Protein AF-A0AAI9ZK30-F1 (afdb_monomer)

pLDDT: mean 71.14, std 18.58, range [23.73, 94.31]

Mean predicted aligned error: 15.34 Å

Organism: NCBI:txid359342

Nearest PDB structures (foldseek):
  5wio-assembly2_C  TM=4.579E-01  e=8.049E+00  Escherichia coli
  5wip-assembly1_D  TM=3.096E-01  e=6.842E+00  Escherichia coli

Solvent-accessible surface area (backbone atoms only — not comparable to full-atom values): 22142 Å² total; per-residue (Å²): 96,86,94,42,74,81,37,76,71,51,70,33,70,69,48,41,52,52,51,25,61,62,55,60,35,65,67,53,46,49,52,51,52,51,40,50,49,54,34,51,53,27,52,51,50,45,29,61,70,62,74,50,80,88,60,92,72,81,73,89,80,69,102,59,97,62,57,69,71,55,54,50,51,50,44,57,63,71,42,51,72,76,79,46,44,60,39,51,48,51,37,51,52,36,50,53,51,50,50,50,53,50,52,53,33,59,72,45,43,64,62,50,43,52,52,31,51,53,52,54,42,52,52,50,28,56,47,52,46,44,49,52,57,36,49,58,70,20,53,61,75,69,46,44,53,45,41,28,43,44,50,71,76,81,84,75,81,79,58,71,80,54,54,71,66,64,50,44,58,70,43,69,43,49,35,39,36,40,38,28,68,63,53,96,86,52,76,99,77,75,71,67,45,62,48,48,33,32,41,35,51,42,78,81,76,73,78,76,78,77,77,85,73,88,77,85,86,85,84,91,80,87,79,87,80,87,80,80,80,77,81,72,86,74,69,83,79,53,74,50,69,44,50,66,58,46,50,55,55,34,70,77,67,73,63,87,63,62,71,27,30,48,66,34,68,90,72,89,56,76,46,36,30,42,35,28,69,41,100,78,84,90,76,62,91,49,64,46,80,43,35,45,46,58,49,69,72,38,48,83,84,32,42,77,55,72,76,28,70,69,54,47,53,52,40,52,53,48,52,55,49,31,47,68,38,36,62,96,26,87,52,44,66,99,75,80,52,51,72,52,34,31,29,51,28,48,82,88,46,71,42,75,88,50,45,24,31,54,24,76,59,72,68,60,73,65,84,81,72,80,80,121

Secondary structure (DSSP, 8-state):
-TTSTTSGGGGSHHHHHHHHHHHS-HHHHHHHHHHHHHHHHHHHHHHHHTT---SS-------S---HHHHHHHHHHHS-HHHHHHHHHHHHHHHHHHHHHHHHHHHHHHHHHHHHHHHHHHHHHHHHHHHHHHHHHHS-TTEEEEEEEEPPPP--SS-TTS-HHHHHTT---EEEEEEEE--SSS-S-SS-EEEEEE--EE--------------------------------PPPPBPS-HHHHHHHHHHHT--S--EEEEE-TTSS-EEEEEEE-S--S--TTEEEEEHHHHHH-TTTTHHHHT-HHHHHHHHHHHHHHHHHHTTSTTS-SS--TTTEEEEEETTEEEEEEEEEEEE------GGGS--

Foldseek 3Di:
DVVDPPPPVCVDPVNLLVVCLLLVHPVLVVLLVVLVVLLVVLVVQVCVLLVHDPDPPPPDDDPDPDPPVRSSVVSCVVSDPVSSVVSVVSNVVSVVVVVVSNVVSVVCLVVLQVVQQVLLLVLLLVVLQLVLVQVLQQADLFKFKKKWKWLWPRPDDRCSNPDSLVSQQPGKIKMKMWMDGDDPPDPDDPGIWIFIKIKGWDDDDDPPPPPDDDDDDDDDDDDDDPDPDPPPPPDDFDERRHLVVLVVVCVVVVDFDWSGKTWGPPPVDIIIIIMGTDPDDDDTPFKDKDFQVNLVVCCPLNVVCVVDPVLVVLLVVSVVSSCSSHPPHLQDDVDDDSRQWIFMAGPSDTDSVTIIGIRRSDSPDDPVPVPD

Radius of gyration: 31.39 Å; Cα contacts (8 Å, |Δi|>4): 411; chains: 1; bounding box: 64×65×108 Å

Structure (mmCIF, N/CA/C/O backbone):
data_AF-A0AAI9ZK30-F1
#
_entry.id   AF-A0AAI9ZK30-F1
#
loop_
_atom_site.group_PDB
_atom_site.id
_atom_site.type_symbol
_atom_site.label_atom_id
_atom_site.label_alt_id
_atom_site.label_comp_id
_atom_site.label_asym_id
_atom_site.label_entity_id
_atom_site.label_seq_id
_atom_site.pdbx_PDB_ins_code
_atom_site.Cartn_x
_atom_site.Cartn_y
_atom_site.Cartn_z
_atom_site.occupancy
_atom_site.B_iso_or_equiv
_atom_site.auth_seq_id
_atom_site.auth_comp_id
_atom_site.auth_asym_id
_atom_site.auth_atom_id
_atom_site.pdbx_PDB_model_num
ATOM 1 N N . MET A 1 1 ? -2.799 -1.125 31.672 1.00 55.97 1 MET A N 1
ATOM 2 C CA . MET A 1 1 ? -3.986 -0.932 30.813 1.00 55.97 1 MET A CA 1
ATOM 3 C C . MET A 1 1 ? -5.175 -1.796 31.241 1.00 55.97 1 MET A C 1
ATOM 5 O O . MET A 1 1 ? -6.204 -1.219 31.542 1.00 55.97 1 MET A O 1
ATOM 9 N N . VAL A 1 2 ? -5.069 -3.134 31.322 1.00 56.75 2 VAL A N 1
ATOM 10 C CA . VAL A 1 2 ? -6.196 -3.995 31.778 1.00 56.75 2 VAL A CA 1
ATOM 11 C C . VAL A 1 2 ? -6.478 -3.847 33.280 1.00 56.75 2 VAL A C 1
ATOM 13 O O . VAL A 1 2 ? -7.631 -3.829 33.686 1.00 56.75 2 VAL A O 1
ATOM 16 N N . ASN A 1 3 ? -5.429 -3.664 34.086 1.00 65.75 3 ASN A N 1
ATOM 17 C CA . ASN A 1 3 ? -5.539 -3.491 35.543 1.00 65.75 3 ASN A CA 1
ATOM 18 C C . ASN A 1 3 ? -5.999 -2.083 35.968 1.00 65.75 3 ASN A C 1
ATOM 20 O O . ASN A 1 3 ? -6.215 -1.852 37.149 1.00 65.75 3 ASN A O 1
ATOM 24 N N . ASP A 1 4 ? -6.098 -1.153 35.016 1.00 69.31 4 ASP A N 1
ATOM 25 C CA . ASP A 1 4 ? -6.538 0.231 35.223 1.00 69.31 4 ASP A CA 1
ATOM 26 C C . ASP A 1 4 ? -7.327 0.676 33.976 1.00 69.31 4 ASP A C 1
ATOM 28 O O . ASP A 1 4 ? -6.786 1.346 33.080 1.00 69.31 4 ASP A O 1
ATOM 32 N N . PRO A 1 5 ? -8.556 0.148 33.806 1.00 65.62 5 PRO A N 1
ATOM 33 C CA . PRO A 1 5 ? -9.383 0.450 32.649 1.00 65.62 5 PRO A CA 1
ATOM 34 C C . PRO A 1 5 ? -9.684 1.951 32.608 1.00 65.62 5 PRO A C 1
ATOM 36 O O . PRO A 1 5 ? -10.134 2.533 33.588 1.00 65.62 5 PRO A O 1
ATOM 39 N N . PHE A 1 6 ? -9.434 2.574 31.454 1.00 69.06 6 PHE A N 1
ATOM 40 C CA . PHE A 1 6 ? -9.594 4.014 31.216 1.00 69.06 6 PHE A CA 1
ATOM 41 C C . PHE A 1 6 ? -8.680 4.931 32.045 1.00 69.06 6 PHE A C 1
ATOM 43 O O . PHE A 1 6 ? -8.917 6.134 32.119 1.00 69.06 6 PHE A O 1
ATOM 50 N N . GLY A 1 7 ? -7.590 4.396 32.601 1.00 76.31 7 GLY A N 1
ATOM 51 C CA . GLY A 1 7 ? -6.526 5.195 33.206 1.00 76.31 7 GLY A CA 1
ATOM 52 C C . GLY A 1 7 ? -5.737 6.059 32.206 1.00 76.31 7 GLY A C 1
ATOM 53 O O . GLY A 1 7 ? -6.019 6.062 31.001 1.00 76.31 7 GLY A O 1
ATOM 54 N N . PRO A 1 8 ? -4.682 6.766 32.650 1.00 82.00 8 PRO A N 1
ATOM 55 C CA . PRO A 1 8 ? -3.880 7.655 31.799 1.00 82.00 8 PRO A CA 1
ATOM 56 C C . PRO A 1 8 ? -3.344 6.975 30.528 1.00 82.00 8 PRO A C 1
ATOM 58 O O . PRO A 1 8 ? -3.371 7.564 29.451 1.00 82.00 8 PRO A O 1
ATOM 61 N N . SER A 1 9 ? -2.969 5.694 30.628 1.00 80.50 9 SER A N 1
ATOM 62 C CA . SER A 1 9 ? -2.494 4.887 29.489 1.00 80.50 9 SER A CA 1
ATOM 63 C C . SER A 1 9 ? -3.519 4.717 28.355 1.00 80.50 9 SER A C 1
ATOM 65 O O . SER A 1 9 ? -3.141 4.562 27.199 1.00 80.50 9 SER A O 1
ATOM 67 N N . TRP A 1 10 ? -4.823 4.796 28.641 1.00 75.81 10 TRP A N 1
ATOM 68 C CA . TRP A 1 10 ? -5.873 4.743 27.612 1.00 75.81 10 TRP A CA 1
ATOM 69 C C . TRP A 1 10 ? -5.995 6.046 26.816 1.00 75.81 10 TRP A C 1
ATOM 71 O O . TRP A 1 10 ? -6.523 6.047 25.705 1.00 75.81 10 TRP A O 1
ATOM 81 N N . HIS A 1 11 ? -5.487 7.145 27.375 1.00 79.00 11 HIS A N 1
ATOM 82 C CA . HIS A 1 11 ? -5.511 8.474 26.771 1.00 79.00 11 HIS A CA 1
ATOM 83 C C . HIS A 1 11 ? -4.258 8.766 25.937 1.00 79.00 11 HIS A C 1
ATOM 85 O O . HIS A 1 11 ? -4.183 9.815 25.287 1.00 79.00 11 HIS A O 1
ATOM 91 N N . GLU A 1 12 ? -3.294 7.839 25.924 1.00 86.56 12 GLU A N 1
ATOM 92 C CA . GLU A 1 12 ? -2.127 7.897 25.055 1.00 86.56 12 GLU A CA 1
ATOM 93 C C . GLU A 1 12 ? -2.542 7.938 23.586 1.00 86.56 12 GLU A C 1
ATOM 95 O O . GLU A 1 12 ? -3.436 7.226 23.125 1.00 86.56 12 GLU A O 1
ATOM 100 N N . ASP A 1 13 ? -1.838 8.759 22.814 1.00 80.69 13 ASP A N 1
ATOM 101 C CA . ASP A 1 13 ? -2.221 9.070 21.443 1.00 80.69 13 ASP A CA 1
ATOM 102 C C . ASP A 1 13 ? -2.172 7.848 20.512 1.00 80.69 13 ASP A C 1
ATOM 104 O O . ASP A 1 13 ? -2.977 7.714 19.587 1.00 80.69 13 ASP A O 1
ATOM 108 N N . ALA A 1 14 ? -1.253 6.918 20.783 1.00 80.31 14 ALA A N 1
ATOM 109 C CA . ALA A 1 14 ? -1.163 5.645 20.080 1.00 80.31 14 ALA A CA 1
ATOM 110 C C . ALA A 1 14 ? -2.358 4.731 20.397 1.00 80.31 14 ALA A C 1
ATOM 112 O O . ALA A 1 14 ? -2.959 4.169 19.479 1.00 80.31 14 ALA A O 1
ATOM 113 N N . VAL A 1 15 ? -2.736 4.624 21.674 1.00 80.94 15 VAL A N 1
ATOM 114 C CA . VAL A 1 15 ? -3.849 3.782 22.137 1.00 80.94 15 VAL A CA 1
ATOM 115 C C . VAL A 1 15 ? -5.179 4.330 21.626 1.00 80.94 15 VAL A C 1
ATOM 117 O O . VAL A 1 15 ? -5.951 3.583 21.021 1.00 80.94 15 VAL A O 1
ATOM 120 N N . ARG A 1 16 ? -5.391 5.647 21.736 1.00 80.00 16 ARG A N 1
ATOM 121 C CA . ARG A 1 16 ? -6.533 6.362 21.150 1.00 80.00 16 ARG A CA 1
ATOM 122 C C . ARG A 1 16 ? -6.696 6.019 19.669 1.00 80.00 16 ARG A C 1
ATOM 124 O O . ARG A 1 16 ? -7.744 5.523 19.260 1.00 80.00 16 ARG A O 1
ATOM 131 N N . LYS A 1 17 ? -5.629 6.177 18.875 1.00 78.25 17 LYS A N 1
ATOM 132 C CA . LYS A 1 17 ? -5.633 5.875 17.431 1.00 78.25 17 LYS A CA 1
ATOM 133 C C . LYS A 1 17 ? -5.927 4.404 17.140 1.00 78.25 17 LYS A C 1
ATOM 135 O O . LYS A 1 17 ? -6.580 4.103 16.142 1.00 78.25 17 LYS A O 1
ATOM 140 N N . MET A 1 18 ? -5.468 3.475 17.982 1.00 78.00 18 MET A N 1
ATOM 141 C CA . MET A 1 18 ? -5.778 2.049 17.832 1.00 78.00 18 MET A CA 1
ATOM 142 C C . MET A 1 18 ? -7.255 1.750 18.112 1.00 78.00 18 MET A C 1
ATOM 144 O O . MET A 1 18 ? -7.873 1.004 17.348 1.00 78.00 18 MET A O 1
ATOM 148 N N . ILE A 1 19 ? -7.835 2.346 19.157 1.00 79.50 19 ILE A N 1
ATOM 149 C CA . ILE A 1 19 ? -9.251 2.170 19.502 1.00 79.50 19 ILE A CA 1
ATOM 150 C C . ILE A 1 19 ? -10.142 2.821 18.441 1.00 79.50 19 ILE A C 1
ATOM 152 O O . ILE A 1 19 ? -11.064 2.179 17.942 1.00 79.50 19 ILE A O 1
ATOM 156 N N . GLU A 1 20 ? -9.841 4.046 18.017 1.00 78.56 20 GLU A N 1
ATOM 157 C CA . GLU A 1 20 ? -10.553 4.727 16.931 1.00 78.56 20 GLU A CA 1
ATOM 158 C C . GLU A 1 20 ? -10.488 3.925 15.627 1.00 78.56 20 GLU A C 1
ATOM 160 O O . GLU A 1 20 ? -11.512 3.720 14.974 1.00 78.56 20 GLU A O 1
ATOM 165 N N . ALA A 1 21 ? -9.312 3.394 15.271 1.00 74.56 21 ALA A N 1
ATOM 166 C CA . ALA A 1 21 ? -9.165 2.525 14.107 1.00 74.56 21 ALA A CA 1
ATOM 167 C C . ALA A 1 21 ? -10.024 1.258 14.234 1.00 74.56 21 ALA A C 1
ATOM 169 O O . ALA A 1 21 ? -10.648 0.838 13.258 1.00 74.56 21 ALA A O 1
ATOM 170 N N . ARG A 1 22 ? -10.103 0.668 15.435 1.00 78.06 22 ARG A N 1
ATOM 171 C CA . ARG A 1 22 ? -10.912 -0.528 15.702 1.00 78.06 22 ARG A CA 1
ATOM 172 C C . ARG A 1 22 ? -12.409 -0.245 15.632 1.00 78.06 22 ARG A C 1
ATOM 174 O O . ARG A 1 22 ? -13.147 -1.005 15.009 1.00 78.06 22 ARG A O 1
ATOM 181 N N . LEU A 1 23 ? -12.863 0.842 16.244 1.00 79.00 23 LEU A N 1
ATOM 182 C CA . LEU A 1 23 ? -14.265 1.269 16.234 1.00 79.00 23 LEU A CA 1
ATOM 183 C C . LEU A 1 23 ? -14.675 1.879 14.894 1.00 79.00 23 LEU A C 1
ATOM 185 O O . LEU A 1 23 ? -15.868 2.049 14.614 1.00 79.00 23 LEU A O 1
ATOM 189 N N . TRP A 1 24 ? -13.689 2.162 14.041 1.00 72.06 24 TRP A N 1
ATOM 190 C CA . TRP A 1 24 ? -13.775 2.939 12.819 1.00 72.06 24 TRP A CA 1
ATOM 191 C C . TRP A 1 24 ? -14.120 4.392 13.142 1.00 72.06 24 TRP A C 1
ATOM 193 O O . TRP A 1 24 ? -13.434 5.274 12.669 1.00 72.06 24 TRP A O 1
ATOM 203 N N . ASN A 1 25 ? -15.169 4.688 13.910 1.00 72.25 25 ASN A N 1
ATOM 204 C CA . ASN A 1 25 ? -15.718 6.035 14.051 1.00 72.25 25 ASN A CA 1
ATOM 205 C C . ASN A 1 25 ? -15.178 6.804 15.266 1.00 72.25 25 ASN A C 1
ATOM 207 O O . ASN A 1 25 ? -15.401 6.323 16.376 1.00 72.25 25 ASN A O 1
ATOM 211 N N . PRO A 1 26 ? -14.614 8.023 15.098 1.00 74.50 26 PRO A N 1
ATOM 212 C CA . PRO A 1 26 ? -14.326 8.922 16.219 1.00 74.50 26 PRO A CA 1
ATOM 213 C C . PRO A 1 26 ? -15.550 9.141 17.112 1.00 74.50 26 PRO A C 1
ATOM 215 O O . PRO A 1 26 ? -15.442 9.113 18.331 1.00 74.50 26 PRO A O 1
ATOM 218 N N . ARG A 1 27 ? -16.750 9.218 16.518 1.00 81.56 27 ARG A N 1
ATOM 219 C CA . ARG A 1 27 ? -18.001 9.307 17.282 1.00 81.56 27 ARG A CA 1
ATOM 220 C C . ARG A 1 27 ? -18.283 8.056 18.119 1.00 81.56 27 ARG A C 1
ATOM 222 O O . ARG A 1 27 ? -18.833 8.159 19.201 1.00 81.56 27 ARG A O 1
ATOM 229 N N . SER A 1 28 ? -17.912 6.865 17.645 1.00 83.44 28 SER A N 1
ATOM 230 C CA . SER A 1 28 ? -18.068 5.631 18.431 1.00 83.44 28 SER A CA 1
ATOM 231 C C . SER A 1 28 ? -17.061 5.544 19.573 1.00 83.44 28 SER A C 1
ATOM 233 O O . SER A 1 28 ? -17.385 4.964 20.601 1.00 83.44 28 SER A O 1
ATOM 235 N N . TYR A 1 29 ? -15.871 6.127 19.408 1.00 83.31 29 TYR A N 1
ATOM 236 C CA . TYR A 1 29 ? -14.921 6.289 20.505 1.00 83.31 29 TYR A CA 1
ATOM 237 C C . TYR A 1 29 ? -15.435 7.283 21.555 1.00 83.31 29 TYR A C 1
ATOM 239 O O . TYR A 1 29 ? -15.389 6.977 22.739 1.00 83.31 29 TYR A O 1
ATOM 247 N N . GLN A 1 30 ? -16.012 8.413 21.134 1.00 84.50 30 GLN A N 1
ATOM 248 C CA . GLN A 1 30 ? -16.669 9.359 22.048 1.00 84.50 30 GLN A CA 1
ATOM 249 C C . GLN A 1 30 ? -17.812 8.700 22.826 1.00 84.50 30 GLN A C 1
ATOM 251 O O . GLN A 1 30 ? -17.812 8.764 24.047 1.00 84.50 30 GLN A O 1
ATOM 256 N N . ILE A 1 31 ? -18.706 7.975 22.142 1.00 88.69 31 ILE A N 1
ATOM 257 C CA . ILE A 1 31 ? -19.789 7.222 22.795 1.00 88.69 31 ILE A CA 1
ATOM 258 C C . ILE A 1 31 ? -19.223 6.221 23.811 1.00 88.69 31 ILE A C 1
ATOM 260 O O . ILE A 1 31 ? -19.751 6.105 24.907 1.00 88.69 31 ILE A O 1
ATOM 264 N N . LEU A 1 32 ? -18.139 5.507 23.485 1.00 88.25 32 LEU A N 1
ATOM 265 C CA . LEU A 1 32 ? -17.492 4.606 24.444 1.00 88.25 32 LEU A CA 1
ATOM 266 C C . LEU A 1 32 ? -17.033 5.361 25.704 1.00 88.25 32 LEU A C 1
ATOM 268 O O . LEU A 1 32 ? -17.280 4.887 26.808 1.00 88.25 32 LEU A O 1
ATOM 272 N N . LEU A 1 33 ? -16.386 6.519 25.544 1.00 86.62 33 LEU A N 1
ATOM 273 C CA . LEU A 1 33 ? -15.916 7.330 26.671 1.00 86.62 33 LEU A CA 1
ATOM 274 C C . LEU A 1 33 ? -17.069 7.886 27.513 1.00 86.62 33 LEU A C 1
ATOM 276 O O . LEU A 1 33 ? -16.991 7.831 28.736 1.00 86.62 33 LEU A O 1
ATOM 280 N N . GLU A 1 34 ? -18.134 8.373 26.875 1.00 90.06 34 GLU A N 1
ATOM 281 C CA . GLU A 1 34 ? -19.351 8.844 27.549 1.00 90.06 34 GLU A CA 1
ATOM 282 C C . GLU A 1 34 ? -19.943 7.732 28.422 1.00 90.06 34 GLU A C 1
ATOM 284 O O . GLU A 1 34 ? -20.106 7.902 29.627 1.00 90.06 34 GLU A O 1
ATOM 289 N N . LYS A 1 35 ? -20.149 6.544 27.843 1.00 90.44 35 LYS A N 1
ATOM 290 C CA . LYS A 1 35 ? -20.743 5.390 28.535 1.00 90.44 35 LYS A CA 1
ATOM 291 C C . LYS A 1 35 ? -19.917 4.918 29.726 1.00 90.44 35 LYS A C 1
ATOM 293 O O . LYS A 1 35 ? -20.461 4.498 30.743 1.00 90.44 35 LYS A O 1
ATOM 298 N N . VAL A 1 36 ? -18.597 4.993 29.612 1.00 88.31 36 VAL A N 1
ATOM 299 C CA . VAL A 1 36 ? -17.673 4.675 30.704 1.00 88.31 36 VAL A CA 1
ATOM 300 C C . VAL A 1 36 ? -17.711 5.747 31.791 1.00 88.31 36 VAL A C 1
ATOM 302 O O . VAL A 1 36 ? -17.689 5.410 32.975 1.00 88.31 36 VAL A O 1
ATOM 305 N N . GLY A 1 37 ? -17.784 7.022 31.403 1.00 87.38 37 GLY A N 1
ATOM 306 C CA . GLY A 1 37 ? -17.963 8.138 32.329 1.00 87.38 37 GLY A CA 1
ATOM 307 C C . GLY A 1 37 ? -19.231 7.977 33.164 1.00 87.38 37 GLY A C 1
ATOM 308 O O . GLY A 1 37 ? -19.168 8.069 34.388 1.00 87.38 37 GLY A O 1
ATOM 309 N N . ASP A 1 38 ? -20.344 7.623 32.523 1.00 90.44 38 ASP A N 1
ATOM 310 C CA . ASP A 1 38 ? -21.621 7.367 33.195 1.00 90.44 38 ASP A CA 1
ATOM 311 C C . ASP A 1 38 ? -21.529 6.198 34.192 1.00 90.44 38 ASP A C 1
ATOM 313 O O . ASP A 1 38 ? -22.050 6.284 35.303 1.00 90.44 38 ASP A O 1
ATOM 317 N N . ILE A 1 39 ? -20.830 5.111 33.833 1.00 88.31 39 ILE A N 1
ATOM 318 C CA . ILE A 1 39 ? -20.575 3.982 34.746 1.00 88.31 39 ILE A CA 1
ATOM 319 C C . ILE A 1 39 ? -19.763 4.445 35.959 1.00 88.31 39 ILE A C 1
ATOM 321 O O . ILE A 1 39 ? -20.091 4.083 37.088 1.00 88.31 39 ILE A O 1
ATOM 325 N N . LYS A 1 40 ? -18.715 5.248 35.746 1.00 86.38 40 LYS A N 1
ATOM 326 C CA . LYS A 1 40 ? -17.878 5.763 36.834 1.00 86.38 40 LYS A CA 1
ATOM 327 C C . LYS A 1 40 ? -18.688 6.633 37.796 1.00 86.38 40 LYS A C 1
ATOM 329 O O . LYS A 1 40 ? -18.621 6.410 39.002 1.00 86.38 40 LYS A O 1
ATOM 334 N N . LEU A 1 41 ? -19.484 7.564 37.270 1.00 88.44 41 LEU A N 1
ATOM 335 C CA . LEU A 1 41 ? -20.356 8.423 38.076 1.00 88.44 41 LEU A CA 1
ATOM 336 C C . LEU A 1 41 ? -21.383 7.605 38.869 1.00 88.44 41 LEU A C 1
ATOM 338 O O . LEU A 1 41 ? -21.583 7.864 40.053 1.00 88.44 41 LEU A O 1
ATOM 342 N N . ALA A 1 42 ? -21.977 6.576 38.259 1.00 87.31 42 ALA A N 1
ATOM 343 C CA . ALA A 1 42 ? -22.914 5.687 38.941 1.00 87.31 42 ALA A CA 1
ATOM 3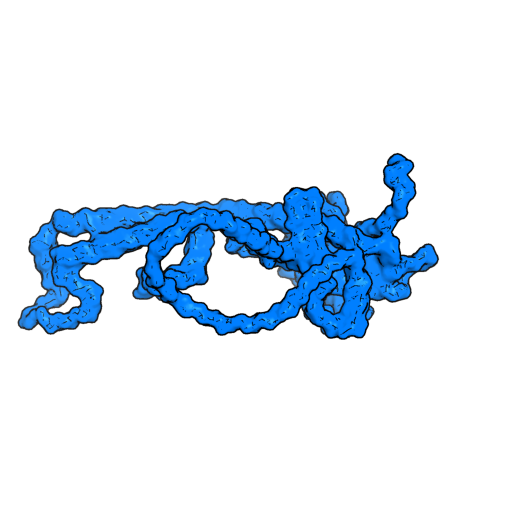44 C C . ALA A 1 42 ? -22.246 4.866 40.062 1.00 87.31 42 ALA A C 1
ATOM 346 O O . ALA A 1 42 ? -22.846 4.660 41.114 1.00 87.31 42 ALA A O 1
ATOM 347 N N . ILE A 1 43 ? -20.998 4.418 39.881 1.00 83.94 43 ILE A N 1
ATOM 348 C CA . ILE A 1 43 ? -20.228 3.743 40.941 1.00 83.94 43 ILE A CA 1
ATOM 349 C C . ILE A 1 43 ? -19.926 4.708 42.094 1.00 83.94 43 ILE A C 1
ATOM 351 O O . ILE A 1 43 ? -20.054 4.328 43.259 1.00 83.94 43 ILE A O 1
ATOM 355 N N . GLU A 1 44 ? -19.543 5.949 41.785 1.00 85.00 44 GLU A N 1
ATOM 356 C CA . GLU A 1 44 ? -19.284 6.982 42.793 1.00 85.00 44 GLU A CA 1
ATOM 357 C C . GLU A 1 44 ? -20.538 7.331 43.601 1.00 85.00 44 GLU A C 1
ATOM 359 O O . GLU A 1 44 ? -20.457 7.507 44.817 1.00 85.00 44 GLU A O 1
ATOM 364 N N . ASP A 1 45 ? -21.695 7.391 42.946 1.00 85.00 45 ASP A N 1
ATOM 365 C CA . ASP A 1 45 ? -22.990 7.616 43.583 1.00 85.00 45 ASP A CA 1
ATOM 366 C C . ASP A 1 45 ? -23.374 6.470 44.535 1.00 85.00 45 ASP A C 1
ATOM 368 O O . ASP A 1 45 ? -23.691 6.701 45.704 1.00 85.00 45 ASP A O 1
ATOM 372 N N . ILE A 1 46 ? -23.209 5.217 44.091 1.00 81.19 46 ILE A N 1
ATOM 373 C CA . ILE A 1 46 ? -23.407 4.038 44.947 1.00 81.19 46 ILE A CA 1
ATOM 374 C C . ILE A 1 46 ? -22.468 4.093 46.157 1.00 81.19 46 ILE A C 1
ATOM 376 O O . ILE A 1 46 ? -22.911 3.890 47.285 1.00 81.19 46 ILE A O 1
ATOM 380 N N . ALA A 1 47 ? -21.187 4.404 45.964 1.00 78.38 47 ALA A N 1
ATOM 381 C CA . ALA A 1 47 ? -20.233 4.458 47.067 1.00 78.38 47 ALA A CA 1
ATOM 382 C C . ALA A 1 47 ? -20.559 5.557 48.087 1.00 78.38 47 ALA A C 1
ATOM 384 O O . ALA A 1 47 ? -20.469 5.301 49.286 1.00 78.38 47 ALA A O 1
ATOM 385 N N . LYS A 1 48 ? -21.004 6.738 47.632 1.00 81.12 48 LYS A N 1
ATOM 386 C CA . LYS A 1 48 ? -21.511 7.807 48.510 1.00 81.12 48 LYS A CA 1
ATOM 387 C C . LYS A 1 48 ? -22.752 7.360 49.277 1.00 81.12 48 LYS A C 1
ATOM 389 O O . LYS A 1 48 ? -22.851 7.622 50.468 1.00 81.12 48 LYS A O 1
ATOM 394 N N . SER A 1 49 ? -23.672 6.652 48.621 1.00 73.06 49 SER A N 1
ATOM 395 C CA . SER A 1 49 ? -24.900 6.168 49.266 1.00 73.06 49 SER A CA 1
ATOM 396 C C . SER A 1 49 ? -24.650 5.113 50.356 1.00 73.06 49 SER A C 1
ATOM 398 O O . SER A 1 49 ? -25.457 4.984 51.271 1.00 73.06 49 SER A O 1
ATOM 400 N N . ILE A 1 50 ? -23.530 4.380 50.280 1.00 72.44 50 ILE A N 1
ATOM 401 C CA . ILE A 1 50 ? -23.134 3.312 51.221 1.00 72.44 50 ILE A CA 1
ATOM 402 C C . ILE A 1 50 ? -21.991 3.789 52.155 1.00 72.44 50 ILE A C 1
ATOM 404 O O . ILE A 1 50 ? -21.463 3.005 52.936 1.00 72.44 50 ILE A O 1
ATOM 408 N N . ASP A 1 51 ? -21.609 5.071 52.100 1.00 67.94 51 ASP A N 1
ATOM 409 C CA . ASP A 1 51 ? -20.536 5.679 52.909 1.00 67.94 51 ASP A CA 1
ATOM 410 C C . ASP A 1 51 ? -19.193 4.908 52.830 1.00 67.94 51 ASP A C 1
ATOM 412 O O . ASP A 1 51 ? -18.483 4.696 53.815 1.00 67.94 51 ASP A O 1
ATOM 416 N N . LEU A 1 52 ? -18.856 4.421 51.626 1.00 61.62 52 LEU A N 1
ATOM 417 C CA . LEU A 1 52 ? -17.652 3.629 51.362 1.00 61.62 52 LEU A CA 1
ATOM 418 C C . LEU A 1 52 ? -16.495 4.511 50.860 1.00 61.62 52 LEU A C 1
ATOM 420 O O . LEU A 1 52 ? -16.656 5.218 49.861 1.00 61.62 52 LEU A O 1
ATOM 424 N N . PRO A 1 53 ? -15.287 4.422 51.450 1.00 56.34 53 PRO A N 1
ATOM 425 C CA . PRO A 1 53 ? -14.111 5.071 50.886 1.00 56.34 53 PRO A CA 1
ATOM 426 C C . PRO A 1 53 ? -13.671 4.346 49.602 1.00 56.34 53 PRO A C 1
ATOM 428 O O . PRO A 1 53 ? -13.264 3.187 49.629 1.00 56.34 53 PRO A O 1
ATOM 431 N N . LEU A 1 54 ? -13.748 5.041 48.462 1.00 52.22 54 LEU A N 1
ATOM 432 C CA . LEU A 1 54 ? -13.342 4.534 47.138 1.00 52.22 54 LEU A CA 1
ATOM 433 C C . LEU A 1 54 ? -11.819 4.469 46.936 1.00 52.22 54 LEU A C 1
ATOM 435 O O . LEU A 1 54 ? -11.345 3.751 46.058 1.00 52.22 54 LEU A O 1
ATOM 439 N N . ASN A 1 55 ? -11.051 5.204 47.741 1.00 48.09 55 ASN A N 1
ATOM 440 C CA . ASN A 1 55 ? -9.592 5.164 47.722 1.00 48.09 55 ASN A CA 1
ATOM 441 C C . ASN A 1 55 ? -9.105 4.167 48.771 1.00 48.09 55 ASN A C 1
ATOM 443 O O . ASN A 1 55 ? -9.532 4.238 49.919 1.00 48.09 55 ASN A O 1
ATOM 447 N N . GLY A 1 56 ? -8.203 3.268 48.372 1.00 44.62 56 GLY A N 1
ATOM 448 C CA . GLY A 1 56 ? -7.696 2.118 49.131 1.00 44.62 56 GLY A CA 1
ATOM 449 C C . GLY A 1 56 ? -6.975 2.382 50.462 1.00 44.62 56 GLY A C 1
ATOM 450 O O . GLY A 1 56 ? -6.135 1.578 50.852 1.00 44.62 56 GLY A O 1
ATOM 451 N N . GLU A 1 57 ? -7.299 3.438 51.200 1.00 38.94 57 GLU A N 1
ATOM 452 C CA . GLU A 1 57 ? -7.024 3.496 52.630 1.00 38.94 57 GLU A CA 1
ATOM 453 C C . GLU A 1 57 ? -8.156 2.801 53.389 1.00 38.94 57 GLU A C 1
ATOM 455 O O . GLU A 1 57 ? -9.071 3.427 53.926 1.00 38.94 57 GLU A O 1
ATOM 460 N N . VAL A 1 58 ? -8.067 1.473 53.484 1.00 42.69 58 VAL A N 1
ATOM 461 C CA . VAL A 1 58 ? -8.746 0.740 54.556 1.00 42.69 58 VAL A CA 1
ATOM 462 C C . VAL A 1 58 ? -8.038 1.118 55.855 1.00 42.69 58 VAL A C 1
ATOM 464 O O . VAL A 1 58 ? -7.170 0.401 56.351 1.00 42.69 58 VAL A O 1
ATOM 467 N N . LYS A 1 59 ? -8.372 2.283 56.417 1.00 39.34 59 LYS A N 1
ATOM 468 C CA . LYS A 1 59 ? -8.086 2.544 57.825 1.00 39.34 59 LYS A CA 1
ATOM 469 C C . LYS A 1 59 ? -9.001 1.628 58.615 1.00 39.34 59 LYS A C 1
ATOM 471 O O . LYS A 1 59 ? -10.188 1.889 58.776 1.00 39.34 59 LYS A O 1
ATOM 476 N N . HIS A 1 60 ? -8.425 0.507 59.039 1.00 43.28 60 HIS A N 1
ATOM 477 C CA . HIS A 1 60 ? -8.965 -0.359 60.071 1.00 43.28 60 HIS A CA 1
ATOM 478 C C . HIS A 1 60 ? -9.490 0.493 61.228 1.00 43.28 60 HIS A C 1
ATOM 480 O O . HIS A 1 60 ? -8.713 1.005 62.028 1.00 43.28 60 HIS A O 1
ATOM 486 N N . ALA A 1 61 ? -10.806 0.646 61.317 1.00 42.22 61 ALA A N 1
ATOM 487 C CA . ALA A 1 61 ? -11.447 1.172 62.506 1.00 42.22 61 ALA A CA 1
ATOM 488 C C . ALA A 1 61 ? -12.876 0.638 62.594 1.00 42.22 61 ALA A C 1
ATOM 490 O O . ALA A 1 61 ? -13.822 1.248 62.109 1.00 42.22 61 ALA A O 1
ATOM 491 N N . SER A 1 62 ? -13.013 -0.530 63.217 1.00 37.41 62 SER A N 1
ATOM 492 C CA . SER A 1 62 ? -14.061 -0.821 64.200 1.00 37.41 62 SER A CA 1
ATOM 493 C C . SER A 1 62 ? -13.637 -2.074 64.962 1.00 37.41 62 SER A C 1
ATOM 495 O O . SER A 1 62 ? -13.334 -3.101 64.360 1.00 37.41 62 SER A O 1
ATOM 497 N N . SER A 1 63 ? -13.559 -1.969 66.286 1.00 42.97 63 SER A N 1
ATOM 498 C CA . SER A 1 63 ? -13.070 -3.002 67.205 1.00 42.97 63 SER A CA 1
ATOM 499 C C . SER A 1 63 ? -14.084 -4.121 67.472 1.00 42.97 63 SER A C 1
ATOM 501 O O . SER A 1 63 ? -14.087 -4.686 68.559 1.00 42.97 63 SER A O 1
ATOM 503 N N . ASP A 1 64 ? -14.929 -4.455 66.502 1.00 41.81 64 ASP A N 1
ATOM 504 C CA . ASP A 1 64 ? -15.833 -5.599 66.581 1.00 41.81 64 ASP A CA 1
ATOM 505 C C . ASP A 1 64 ? -15.548 -6.507 65.391 1.00 41.81 64 ASP A C 1
ATOM 507 O O . ASP A 1 64 ? -15.621 -6.084 64.238 1.00 41.81 64 ASP A O 1
ATOM 511 N N . GLY A 1 65 ? -15.179 -7.755 65.682 1.00 46.28 65 GLY A N 1
ATOM 512 C CA . GLY A 1 65 ? -14.641 -8.755 64.754 1.00 46.28 65 GLY A CA 1
ATOM 513 C C . GLY A 1 65 ? -15.608 -9.276 63.685 1.00 46.28 65 GLY A C 1
ATOM 514 O O . GLY A 1 65 ? -15.570 -10.458 63.348 1.00 46.28 65 GLY A O 1
ATOM 515 N N . ALA A 1 66 ? -16.482 -8.433 63.138 1.00 51.19 66 ALA A N 1
ATOM 516 C CA . ALA A 1 66 ? -17.278 -8.766 61.972 1.00 51.19 66 ALA A CA 1
ATOM 517 C C . ALA A 1 66 ? -16.449 -8.508 60.697 1.00 51.19 66 ALA A C 1
ATOM 519 O O . ALA A 1 66 ? -15.988 -7.385 60.486 1.00 51.19 66 ALA A O 1
ATOM 520 N N . PRO A 1 67 ? -16.261 -9.510 59.816 1.00 57.69 67 PRO A N 1
ATOM 521 C CA . PRO A 1 67 ? -15.535 -9.311 58.568 1.00 57.69 67 PRO A CA 1
ATOM 522 C C . PRO A 1 67 ? -16.184 -8.186 57.757 1.00 57.69 67 PRO A C 1
ATOM 524 O O . PRO A 1 67 ? -17.409 -8.073 57.755 1.00 57.69 67 PRO A O 1
ATOM 527 N N . PHE A 1 68 ? -15.379 -7.384 57.049 1.00 56.09 68 PHE A N 1
ATOM 528 C CA . PHE A 1 68 ? -15.810 -6.242 56.223 1.00 56.09 68 PHE A CA 1
ATOM 529 C C . PHE A 1 68 ? -17.065 -6.543 55.386 1.00 56.09 68 PHE A C 1
ATOM 531 O O . PHE A 1 68 ? -17.987 -5.739 55.342 1.00 56.09 68 PHE A O 1
ATOM 538 N N . SER A 1 69 ? -17.176 -7.754 54.830 1.00 54.00 69 SER A N 1
ATOM 539 C CA . SER A 1 69 ? -18.352 -8.221 54.081 1.00 54.00 69 SER A CA 1
ATOM 540 C C . SER A 1 69 ? -19.664 -8.235 54.882 1.00 54.00 69 SER A C 1
ATOM 542 O O . SER A 1 69 ? -20.735 -8.058 54.308 1.00 54.00 69 SER A O 1
ATOM 544 N N . THR A 1 70 ? -19.609 -8.435 56.197 1.00 56.19 70 THR A N 1
ATOM 545 C CA . THR A 1 70 ? -20.768 -8.474 57.103 1.00 56.19 70 THR A CA 1
ATOM 546 C C . THR A 1 70 ? -21.220 -7.067 57.477 1.00 56.19 70 THR A C 1
ATOM 548 O O . THR A 1 70 ? -22.419 -6.801 57.494 1.00 56.19 70 THR A O 1
ATOM 551 N N . ALA A 1 71 ? -20.274 -6.153 57.717 1.00 56.00 71 ALA A N 1
ATOM 552 C CA . ALA A 1 71 ? -20.564 -4.734 57.919 1.00 56.00 71 ALA A CA 1
ATOM 553 C C . ALA A 1 71 ? -21.139 -4.106 56.638 1.00 56.00 71 ALA A C 1
ATOM 555 O O . ALA A 1 71 ? -22.191 -3.478 56.681 1.00 56.00 71 ALA A O 1
ATOM 556 N N . LEU A 1 72 ? -20.538 -4.399 55.482 1.00 60.81 72 LEU A N 1
ATOM 557 C CA . LEU A 1 72 ? -21.004 -3.946 54.170 1.00 60.81 72 LEU A CA 1
ATOM 558 C C . LEU A 1 72 ? -22.407 -4.483 53.850 1.00 60.81 72 LEU A C 1
ATOM 560 O O . LEU A 1 72 ? -23.274 -3.730 53.422 1.00 60.81 72 LEU A O 1
ATOM 564 N N . LYS A 1 73 ? -22.684 -5.762 54.151 1.00 63.84 73 LYS A N 1
ATOM 565 C CA . LYS A 1 73 ? -24.038 -6.334 54.039 1.00 63.84 73 LYS A CA 1
ATOM 566 C C . LYS A 1 73 ? -25.054 -5.624 54.929 1.00 63.84 73 LYS A C 1
ATOM 568 O O . LYS A 1 73 ? -26.179 -5.452 54.484 1.00 63.84 73 LYS A O 1
ATOM 573 N N . ARG A 1 74 ? -24.686 -5.224 56.153 1.00 63.09 74 ARG A N 1
ATOM 574 C CA . ARG A 1 74 ? -25.573 -4.488 57.074 1.00 63.09 74 ARG A CA 1
ATOM 575 C C . ARG A 1 74 ? -25.832 -3.060 56.598 1.00 63.09 74 ARG A C 1
ATOM 577 O O . ARG A 1 74 ? -26.983 -2.642 56.613 1.00 63.09 74 ARG A O 1
ATOM 584 N N . ILE A 1 75 ? -24.805 -2.356 56.119 1.00 63.09 75 ILE A N 1
ATOM 585 C CA . ILE A 1 75 ? -24.950 -1.011 55.543 1.00 63.09 75 ILE A CA 1
ATOM 586 C C . ILE A 1 75 ? -25.813 -1.075 54.276 1.00 63.09 75 ILE A C 1
ATOM 588 O O . ILE A 1 75 ? -26.770 -0.324 54.173 1.00 63.09 75 ILE A O 1
ATOM 592 N N . MET A 1 76 ? -25.593 -2.043 53.378 1.00 62.50 76 MET A N 1
ATOM 593 C CA . MET A 1 76 ? -26.471 -2.274 52.215 1.00 62.50 76 MET A CA 1
ATOM 594 C C . MET A 1 76 ? -27.895 -2.716 52.575 1.00 62.50 76 MET A C 1
ATOM 596 O O . MET A 1 76 ? -28.785 -2.629 51.735 1.00 62.50 76 MET A O 1
ATOM 600 N N . PHE A 1 77 ? -28.115 -3.259 53.775 1.00 63.59 77 PHE A N 1
ATOM 601 C CA . PHE A 1 77 ? -29.456 -3.597 54.261 1.00 63.59 77 PHE A CA 1
ATOM 602 C C . PHE A 1 77 ? -30.166 -2.372 54.848 1.00 63.59 77 PHE A C 1
ATOM 604 O O . PHE A 1 77 ? -31.383 -2.260 54.727 1.00 63.59 77 PHE A O 1
ATOM 611 N N . ALA A 1 78 ? -29.411 -1.466 55.478 1.00 61.28 78 ALA A N 1
ATOM 612 C CA . ALA A 1 78 ? -29.900 -0.198 56.016 1.00 61.28 78 ALA A CA 1
ATOM 613 C C . ALA A 1 78 ? -30.158 0.840 54.909 1.00 61.28 78 ALA A C 1
ATOM 615 O O . ALA A 1 78 ? -31.148 1.568 54.948 1.00 61.28 78 ALA A O 1
ATOM 616 N N . VAL A 1 79 ? -29.295 0.868 53.894 1.00 62.91 79 VAL A N 1
ATOM 617 C CA . VAL A 1 79 ? -29.445 1.640 52.661 1.00 62.91 79 VAL A CA 1
ATOM 618 C C . VAL A 1 79 ? -30.422 0.880 51.763 1.00 62.91 79 VAL A C 1
ATOM 620 O O . VAL A 1 79 ? -30.083 -0.125 51.145 1.00 62.91 79 VAL A O 1
ATOM 623 N N . GLY A 1 80 ? -31.690 1.297 51.753 1.00 65.44 80 GLY A N 1
ATOM 624 C CA . GLY A 1 80 ? -32.757 0.557 51.074 1.00 65.44 80 GLY A CA 1
ATOM 625 C C . GLY A 1 80 ? -32.456 0.312 49.591 1.00 65.44 80 GLY A C 1
ATOM 626 O O . GLY A 1 80 ? -31.968 1.204 48.907 1.00 65.44 80 GLY A O 1
ATOM 627 N N . LYS A 1 81 ? -32.800 -0.874 49.066 1.00 66.81 81 LYS A N 1
ATOM 628 C CA . LYS A 1 81 ? -32.549 -1.288 47.667 1.00 66.81 81 LYS A CA 1
ATOM 629 C C . LYS A 1 81 ? -32.933 -0.230 46.624 1.00 66.81 81 LYS A C 1
ATOM 631 O O . LYS A 1 81 ? -32.255 -0.112 45.613 1.00 66.81 81 LYS A O 1
ATOM 636 N N . SER A 1 82 ? -33.984 0.551 46.874 1.00 68.88 82 SER A N 1
ATOM 637 C CA . SER A 1 82 ? -34.419 1.655 46.008 1.00 68.88 82 SER A CA 1
ATOM 638 C C . SER A 1 82 ? -33.334 2.710 45.765 1.00 68.88 82 SER A C 1
ATOM 640 O O . SER A 1 82 ? -33.244 3.220 44.655 1.00 68.88 82 SER A O 1
ATOM 642 N N . THR A 1 83 ? -32.481 2.992 46.751 1.00 70.69 83 THR A N 1
ATOM 643 C CA . THR A 1 83 ? -31.491 4.085 46.702 1.00 70.69 83 THR A CA 1
ATOM 644 C C . THR A 1 83 ? -30.385 3.880 45.668 1.00 70.69 83 THR A C 1
ATOM 646 O O . THR A 1 83 ? -29.972 4.844 45.044 1.00 70.69 83 THR A O 1
ATOM 649 N N . TYR A 1 84 ? -29.951 2.641 45.418 1.00 74.19 84 TYR A N 1
ATOM 650 C CA . TYR A 1 84 ? -28.915 2.331 44.420 1.00 74.19 84 TYR A CA 1
ATOM 651 C C . TYR A 1 84 ? -29.464 1.635 43.164 1.00 74.19 84 TYR A C 1
ATOM 653 O O . TYR A 1 84 ? -28.696 1.267 42.272 1.00 74.19 84 TYR A O 1
ATOM 661 N N . THR A 1 85 ? -30.784 1.412 43.076 1.00 83.31 85 THR A N 1
ATOM 662 C CA . THR A 1 85 ? -31.384 0.740 41.908 1.00 83.31 85 THR A CA 1
ATOM 663 C C . THR A 1 85 ? -31.178 1.512 40.613 1.00 83.31 85 THR A C 1
ATOM 665 O O . THR A 1 85 ? -30.819 0.894 39.614 1.00 83.31 85 THR A O 1
ATOM 668 N N . GLU A 1 86 ? -31.345 2.834 40.625 1.00 87.50 86 GLU A N 1
ATOM 669 C CA . GLU A 1 86 ? -31.146 3.687 39.451 1.00 87.50 86 GLU A CA 1
ATOM 670 C C . GLU A 1 86 ? -29.702 3.602 38.944 1.00 87.50 86 GLU A C 1
ATOM 672 O O . GLU A 1 86 ? -29.472 3.195 37.803 1.00 87.50 86 GLU A O 1
ATOM 677 N N . SER A 1 87 ? -28.723 3.836 39.818 1.00 85.56 87 SER A N 1
ATOM 678 C CA . SER A 1 87 ? -27.294 3.741 39.498 1.00 85.56 87 SER A CA 1
ATOM 679 C C . SER A 1 87 ? -26.905 2.342 38.996 1.00 85.56 87 SER A C 1
ATOM 681 O O . SER A 1 87 ? -26.164 2.211 38.021 1.00 85.56 87 SER A O 1
ATOM 683 N N . MET A 1 88 ? -27.496 1.274 39.545 1.00 85.75 88 MET A N 1
ATOM 684 C CA . MET A 1 88 ? -27.322 -0.088 39.021 1.00 85.75 88 MET A CA 1
ATOM 685 C C . MET A 1 88 ? -27.931 -0.273 37.620 1.00 85.75 88 MET A C 1
ATOM 687 O O . MET A 1 88 ? -27.340 -0.950 36.775 1.00 85.75 88 MET A O 1
ATOM 691 N N . THR A 1 89 ? -29.098 0.320 37.339 1.00 91.00 89 THR A N 1
ATOM 692 C CA . THR A 1 89 ? -29.683 0.280 35.988 1.00 91.00 89 THR A CA 1
ATOM 693 C C . THR A 1 89 ? -28.848 1.054 34.971 1.00 91.00 89 THR A C 1
ATOM 695 O O . THR A 1 89 ? -28.667 0.560 33.860 1.00 91.00 89 THR A O 1
ATOM 698 N N . ILE A 1 90 ? -28.270 2.197 35.356 1.00 91.25 90 ILE A N 1
ATOM 699 C CA . ILE A 1 90 ? -27.346 2.979 34.522 1.00 91.25 90 ILE A CA 1
ATOM 700 C C . ILE A 1 90 ? -26.119 2.134 34.170 1.00 91.25 90 ILE A C 1
ATOM 702 O O . ILE A 1 90 ? -25.791 1.996 32.991 1.00 91.25 90 ILE A O 1
ATOM 706 N N . ILE A 1 91 ? -25.488 1.501 35.167 1.00 88.75 91 ILE A N 1
ATOM 707 C CA . ILE A 1 91 ? -24.335 0.616 34.948 1.00 88.75 91 ILE A CA 1
ATOM 708 C C . ILE A 1 91 ? -24.702 -0.507 33.975 1.00 88.75 91 ILE A C 1
ATOM 710 O O . ILE A 1 91 ? -24.003 -0.718 32.985 1.00 88.75 91 ILE A O 1
ATOM 714 N N . LYS A 1 92 ? -25.822 -1.200 34.216 1.00 91.38 92 LYS A N 1
ATOM 715 C CA . LYS A 1 92 ? -26.270 -2.307 33.363 1.00 91.38 92 LYS A CA 1
ATOM 716 C C . LYS A 1 92 ? -26.508 -1.858 31.920 1.00 91.38 92 LYS A C 1
ATOM 718 O O . LYS A 1 92 ? -25.992 -2.489 31.004 1.00 91.38 92 LYS A O 1
ATOM 723 N N . ASN A 1 93 ? -27.261 -0.777 31.722 1.00 94.00 93 ASN A N 1
ATOM 724 C CA . ASN A 1 93 ? -27.601 -0.279 30.390 1.00 94.00 93 ASN A CA 1
ATOM 725 C C . ASN A 1 93 ? -26.346 0.147 29.620 1.00 94.00 93 ASN A C 1
ATOM 727 O O . ASN A 1 93 ? -26.182 -0.224 28.462 1.00 94.00 93 ASN A O 1
ATOM 731 N N . ASN A 1 94 ? -25.425 0.857 30.275 1.00 92.00 94 ASN A N 1
ATOM 732 C CA . ASN A 1 94 ? -24.188 1.296 29.638 1.00 92.00 94 ASN A CA 1
ATOM 733 C C . ASN A 1 94 ? -23.246 0.129 29.309 1.00 92.00 94 ASN A C 1
ATOM 735 O O . ASN A 1 94 ? -22.620 0.151 28.252 1.00 92.00 94 ASN A O 1
ATOM 739 N N . ILE A 1 95 ? -23.177 -0.917 30.144 1.00 91.19 95 ILE A N 1
ATOM 740 C CA . ILE A 1 95 ? -22.440 -2.147 29.807 1.00 91.19 95 ILE A CA 1
ATOM 741 C C . ILE A 1 95 ? -23.051 -2.809 28.568 1.00 91.19 95 ILE A C 1
ATOM 743 O O . ILE A 1 95 ? -22.323 -3.092 27.619 1.00 91.19 95 ILE A O 1
ATOM 747 N N . THR A 1 96 ? -24.375 -2.988 28.531 1.00 94.31 96 THR A N 1
ATOM 748 C CA . THR A 1 96 ? -25.067 -3.575 27.372 1.00 94.31 96 THR A CA 1
ATOM 749 C C . THR A 1 96 ? -24.858 -2.749 26.096 1.00 94.31 96 THR A C 1
ATOM 751 O O . THR A 1 96 ? -24.647 -3.309 25.018 1.00 94.31 96 THR A O 1
ATOM 754 N N . ASP A 1 97 ? -24.849 -1.419 26.200 1.00 92.44 97 ASP A N 1
ATOM 755 C CA . ASP A 1 97 ? -24.548 -0.528 25.076 1.00 92.44 97 ASP A CA 1
ATOM 756 C C . ASP A 1 97 ? -23.105 -0.702 24.573 1.00 92.44 97 ASP A C 1
ATOM 758 O O . ASP A 1 97 ? -22.872 -0.735 23.360 1.00 92.44 97 ASP A O 1
ATOM 762 N N . ILE A 1 98 ? -22.131 -0.831 25.483 1.00 91.31 98 ILE A N 1
ATOM 763 C CA . ILE A 1 98 ? -20.721 -1.064 25.138 1.00 91.31 98 ILE A CA 1
ATOM 764 C C . ILE A 1 98 ? -20.549 -2.435 24.475 1.00 91.31 98 ILE A C 1
ATOM 766 O O . ILE A 1 98 ? -19.888 -2.519 23.438 1.00 91.31 98 ILE A O 1
ATOM 770 N N . GLU A 1 99 ? -21.160 -3.489 25.016 1.00 91.19 99 GLU A N 1
ATOM 771 C CA . GLU A 1 99 ? -21.148 -4.837 24.431 1.00 91.19 99 GLU A CA 1
ATOM 772 C C . GLU A 1 99 ? -21.717 -4.819 23.008 1.00 91.19 99 GLU A C 1
ATOM 774 O O . GLU A 1 99 ? -21.043 -5.225 22.061 1.00 91.19 99 GLU A O 1
ATOM 779 N N . SER A 1 100 ? -22.896 -4.218 22.827 1.00 92.25 100 SER A N 1
ATOM 780 C CA . SER A 1 100 ? -23.525 -4.036 21.514 1.00 92.25 100 SER A CA 1
ATOM 781 C C . SER A 1 100 ? -22.633 -3.256 20.540 1.00 92.25 100 SER A C 1
ATOM 783 O O . SER A 1 100 ? -22.495 -3.611 19.362 1.00 92.25 100 SER A O 1
ATOM 785 N N . LEU A 1 101 ? -21.966 -2.199 21.015 1.00 88.88 101 LEU A N 1
ATOM 786 C CA . LEU A 1 101 ? -21.033 -1.409 20.214 1.00 88.88 101 LEU A CA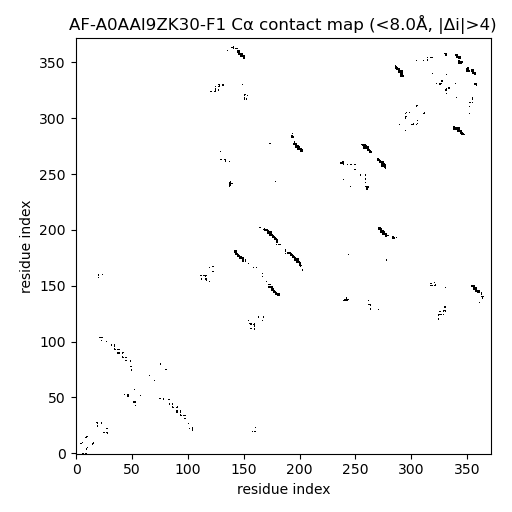 1
ATOM 787 C C . LEU A 1 101 ? -19.821 -2.240 19.766 1.00 88.88 101 LEU A C 1
ATOM 789 O O . LEU A 1 101 ? -19.407 -2.128 18.604 1.00 88.88 101 LEU A O 1
ATOM 793 N N . VAL A 1 102 ? -19.275 -3.077 20.650 1.00 87.50 102 VAL A N 1
ATOM 794 C CA . VAL A 1 102 ? -18.150 -3.974 20.360 1.00 87.50 102 VAL A CA 1
ATOM 795 C C . VAL A 1 102 ? -18.565 -5.070 19.381 1.00 87.50 102 VAL A C 1
ATOM 797 O O . VAL A 1 102 ? -17.910 -5.217 18.345 1.00 87.50 102 VAL A O 1
ATOM 800 N N . ASP A 1 103 ? -19.675 -5.761 19.628 1.00 91.00 103 ASP A N 1
ATOM 801 C CA . ASP A 1 103 ? -20.184 -6.840 18.775 1.00 91.00 103 ASP A CA 1
ATOM 802 C C . ASP A 1 103 ? -20.478 -6.346 17.363 1.00 91.00 103 ASP A C 1
ATOM 804 O O . ASP A 1 103 ? -20.022 -6.919 16.368 1.00 91.00 103 ASP A O 1
ATOM 808 N N . ARG A 1 104 ? -21.155 -5.199 17.251 1.00 88.44 104 ARG A N 1
ATOM 809 C CA . ARG A 1 104 ? -21.418 -4.574 15.953 1.00 88.44 104 ARG A CA 1
ATOM 810 C C . ARG A 1 104 ? -20.118 -4.163 15.259 1.00 88.44 104 ARG A C 1
ATOM 812 O O . ARG A 1 104 ? -20.020 -4.246 14.034 1.00 88.44 104 ARG A O 1
ATOM 819 N N . SER A 1 105 ? -19.109 -3.711 16.008 1.00 86.31 105 SER A N 1
ATOM 820 C CA . SER A 1 105 ? -17.798 -3.371 15.445 1.00 86.31 105 SER A CA 1
ATOM 821 C C . SER A 1 105 ? -17.074 -4.604 14.897 1.00 86.31 105 SER A C 1
ATOM 823 O O . SER A 1 105 ? -16.541 -4.547 13.786 1.00 86.31 105 SER A O 1
ATOM 825 N N . ILE A 1 106 ? -17.108 -5.722 15.630 1.00 87.25 106 ILE A N 1
ATOM 826 C CA . ILE A 1 106 ? -16.547 -7.013 15.209 1.00 87.25 106 ILE A CA 1
ATOM 827 C C . ILE A 1 106 ? -17.272 -7.514 13.956 1.00 87.25 106 ILE A C 1
ATOM 829 O O . ILE A 1 106 ? -16.620 -7.786 12.948 1.00 87.25 106 ILE A O 1
ATOM 833 N N . GLY A 1 107 ? -18.608 -7.542 13.969 1.00 87.62 107 GLY A N 1
ATOM 834 C CA . GLY A 1 107 ? -19.415 -7.992 12.831 1.00 87.62 107 GLY A CA 1
ATOM 835 C C . GLY A 1 107 ? -19.213 -7.149 11.566 1.00 87.62 107 GLY A C 1
ATOM 836 O O . GLY A 1 107 ? -19.222 -7.668 10.450 1.00 87.62 107 GLY A O 1
ATOM 837 N N . MET A 1 108 ? -18.962 -5.843 11.707 1.00 85.69 108 MET A N 1
ATOM 838 C CA . MET A 1 108 ? -18.678 -4.960 10.569 1.00 85.69 108 MET A CA 1
ATOM 839 C C . MET A 1 108 ? -17.217 -4.992 10.095 1.00 85.69 108 MET A C 1
ATOM 841 O O . MET A 1 108 ? -16.938 -4.473 9.008 1.00 85.69 108 MET A O 1
ATOM 845 N N . ALA A 1 109 ? -16.283 -5.550 10.871 1.00 82.50 109 ALA A N 1
ATOM 846 C CA . ALA A 1 109 ? -14.851 -5.499 10.570 1.00 82.50 109 ALA A CA 1
ATOM 847 C C . ALA A 1 109 ? -14.486 -6.092 9.191 1.00 82.50 109 ALA A C 1
ATOM 849 O O . ALA A 1 109 ? -13.793 -5.401 8.441 1.00 82.50 109 ALA A O 1
ATOM 850 N N . PRO A 1 110 ? -15.011 -7.262 8.765 1.00 83.88 110 PRO A N 1
ATOM 851 C CA . PRO A 1 110 ? -14.672 -7.827 7.455 1.00 83.88 110 PRO A CA 1
ATOM 852 C C . PRO A 1 110 ? -15.118 -6.939 6.284 1.00 83.88 110 PRO A C 1
ATOM 854 O O . PRO A 1 110 ? -14.362 -6.689 5.345 1.00 83.88 110 PRO A O 1
ATOM 857 N N . ARG A 1 111 ? -16.337 -6.384 6.353 1.00 83.75 111 ARG A N 1
ATOM 858 C CA . ARG A 1 111 ? -16.864 -5.469 5.319 1.00 83.75 111 ARG A CA 1
ATOM 859 C C . ARG A 1 111 ? -16.087 -4.157 5.267 1.00 83.75 111 ARG A C 1
A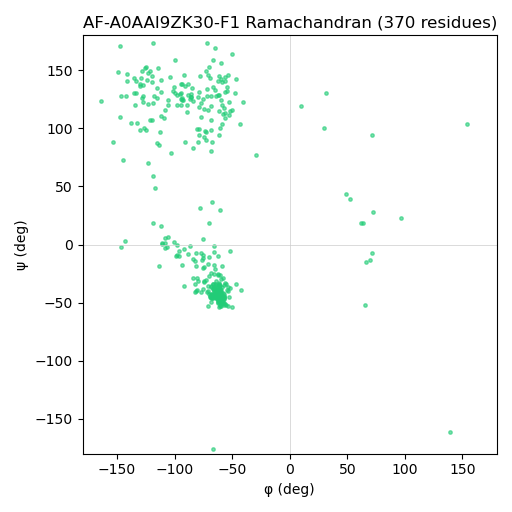TOM 861 O O . ARG A 1 111 ? -15.889 -3.577 4.203 1.00 83.75 111 ARG A O 1
ATOM 868 N N . ARG A 1 112 ? -15.682 -3.649 6.430 1.00 79.69 112 ARG A N 1
ATOM 869 C CA . ARG A 1 112 ? -14.838 -2.456 6.557 1.00 79.69 112 ARG A CA 1
ATOM 870 C C . ARG A 1 112 ? -13.472 -2.683 5.913 1.00 79.69 112 ARG A C 1
ATOM 872 O O . ARG A 1 112 ? -13.035 -1.842 5.134 1.00 79.69 112 ARG A O 1
ATOM 879 N N . GLU A 1 113 ? -12.852 -3.826 6.174 1.00 79.19 113 GLU A N 1
ATOM 880 C CA . GLU A 1 113 ? -11.574 -4.202 5.580 1.00 79.19 113 GLU A CA 1
ATOM 881 C C . GLU A 1 113 ? -11.671 -4.384 4.061 1.00 79.19 113 GLU A C 1
ATOM 883 O O . GLU A 1 113 ? -10.846 -3.841 3.333 1.00 79.19 113 GLU A O 1
ATOM 888 N N . SER A 1 114 ? -12.709 -5.063 3.567 1.00 81.81 114 SER A N 1
ATOM 889 C CA . SER A 1 114 ? -12.948 -5.215 2.126 1.00 81.81 114 SER A CA 1
ATOM 890 C C . SER A 1 114 ? -13.067 -3.857 1.419 1.00 81.81 114 SER A C 1
ATOM 892 O O . SER A 1 114 ? -12.368 -3.614 0.435 1.00 81.81 114 SER A O 1
ATOM 894 N N . ARG A 1 115 ? -13.855 -2.924 1.972 1.00 80.88 115 ARG A N 1
ATOM 895 C CA . ARG A 1 115 ? -13.967 -1.556 1.433 1.00 80.88 115 ARG A CA 1
ATOM 896 C C . ARG A 1 115 ? -12.646 -0.794 1.480 1.00 80.88 115 ARG A C 1
ATOM 898 O O . ARG A 1 115 ? -12.319 -0.088 0.534 1.00 80.88 115 ARG A O 1
ATOM 905 N N . ALA A 1 116 ? -11.889 -0.935 2.566 1.00 79.00 116 ALA A N 1
ATOM 906 C CA . ALA A 1 116 ? -10.581 -0.307 2.699 1.00 79.00 116 ALA A CA 1
ATOM 907 C C . ALA A 1 116 ? -9.604 -0.797 1.631 1.00 79.00 116 ALA A C 1
ATOM 909 O O . ALA A 1 116 ? -8.941 0.016 1.000 1.00 79.00 116 ALA A O 1
ATOM 910 N N . ARG A 1 117 ? -9.556 -2.116 1.406 1.00 79.12 117 ARG A N 1
ATOM 911 C CA . ARG A 1 117 ? -8.728 -2.727 0.364 1.00 79.12 117 ARG A CA 1
ATOM 912 C C . ARG A 1 117 ? -9.121 -2.210 -1.017 1.00 79.12 117 ARG A C 1
ATOM 914 O O . ARG A 1 117 ? -8.237 -1.797 -1.752 1.00 79.12 117 ARG A O 1
ATOM 921 N N . GLY A 1 118 ? -10.419 -2.156 -1.330 1.00 82.25 118 GLY A N 1
ATOM 922 C CA . GLY A 1 118 ? -10.913 -1.602 -2.596 1.00 82.25 118 GLY A CA 1
ATOM 923 C C . GLY A 1 118 ? -10.520 -0.136 -2.806 1.00 82.25 118 GLY A C 1
ATOM 924 O O . GLY A 1 118 ? -10.009 0.215 -3.863 1.00 82.25 118 GLY A O 1
ATOM 925 N N . ARG A 1 119 ? -10.661 0.709 -1.776 1.00 84.75 119 ARG A N 1
ATOM 926 C CA . ARG A 1 119 ? -10.228 2.117 -1.835 1.00 84.75 119 ARG A CA 1
ATOM 927 C C . ARG A 1 119 ? -8.718 2.250 -2.035 1.00 84.75 119 ARG A C 1
ATOM 929 O O . ARG A 1 119 ? -8.288 3.010 -2.892 1.00 84.75 119 ARG A O 1
ATOM 936 N N . THR A 1 120 ? -7.910 1.512 -1.272 1.00 82.94 120 THR A N 1
ATOM 937 C CA . THR A 1 120 ? -6.447 1.508 -1.446 1.00 82.94 120 THR A CA 1
ATOM 938 C C . THR A 1 120 ? -6.062 1.049 -2.849 1.00 82.94 120 THR A C 1
ATOM 940 O O . THR A 1 120 ? -5.156 1.619 -3.444 1.00 82.94 120 THR A O 1
ATOM 943 N N . MET A 1 121 ? -6.767 0.054 -3.388 1.00 83.88 121 MET A N 1
ATOM 944 C CA . MET A 1 121 ? -6.540 -0.452 -4.736 1.00 83.88 121 MET A CA 1
ATOM 945 C C . MET A 1 121 ? -6.766 0.620 -5.799 1.00 83.88 121 MET A C 1
ATOM 947 O O . MET A 1 121 ? -5.910 0.823 -6.652 1.00 83.88 121 MET A O 1
ATOM 951 N N . GLN A 1 122 ? -7.880 1.345 -5.701 1.00 86.31 122 GLN A N 1
ATOM 952 C CA . GLN A 1 122 ? -8.190 2.449 -6.603 1.00 86.31 122 GLN A CA 1
ATOM 953 C C . GLN A 1 122 ? -7.138 3.564 -6.518 1.00 86.31 122 GLN A C 1
ATOM 955 O O . GLN A 1 122 ? -6.688 4.062 -7.544 1.00 86.31 122 GLN A O 1
ATOM 960 N N . LEU A 1 123 ? -6.688 3.914 -5.308 1.00 87.00 123 LEU A N 1
ATOM 961 C CA . LEU A 1 123 ? -5.630 4.912 -5.131 1.00 87.00 123 LEU A CA 1
ATOM 962 C C . LEU A 1 123 ? -4.303 4.471 -5.756 1.00 87.00 123 LEU A C 1
ATOM 964 O O . LEU A 1 123 ? -3.655 5.288 -6.398 1.00 87.00 123 LEU A O 1
ATOM 968 N N . ILE A 1 124 ? -3.905 3.204 -5.586 1.00 86.31 124 ILE A N 1
ATOM 969 C CA . ILE A 1 124 ? -2.698 2.646 -6.220 1.00 86.31 124 ILE A CA 1
ATOM 970 C C . ILE A 1 124 ? -2.826 2.692 -7.743 1.00 86.31 124 ILE A C 1
ATOM 972 O O . ILE A 1 124 ? -1.883 3.096 -8.416 1.00 86.31 124 ILE A O 1
ATOM 976 N N . HIS A 1 125 ? -3.990 2.326 -8.273 1.00 87.81 125 HIS A N 1
ATOM 977 C CA . HIS A 1 125 ? -4.263 2.350 -9.704 1.00 87.81 125 HIS A CA 1
ATOM 978 C C . HIS A 1 125 ? -4.117 3.768 -10.291 1.00 87.81 125 HIS A C 1
ATOM 980 O O . HIS A 1 125 ? -3.312 3.989 -11.194 1.00 87.81 125 HIS A O 1
ATOM 986 N N . GLU A 1 126 ? -4.794 4.764 -9.708 1.00 88.12 126 GLU A N 1
ATOM 987 C CA . GLU A 1 126 ? -4.677 6.172 -10.128 1.00 88.12 126 GLU A CA 1
ATOM 988 C C . GLU A 1 126 ? -3.250 6.720 -9.964 1.00 88.12 126 GLU A C 1
ATOM 990 O O . GLU A 1 126 ? -2.806 7.603 -10.699 1.00 88.12 126 GLU A O 1
ATOM 995 N N . LEU A 1 127 ? -2.541 6.261 -8.933 1.00 88.12 127 LEU A N 1
ATOM 996 C CA . LEU A 1 127 ? -1.168 6.654 -8.643 1.00 88.12 127 LEU A CA 1
ATOM 997 C C . LEU A 1 127 ? -0.201 6.107 -9.696 1.00 88.12 127 LEU A C 1
ATOM 999 O O . LEU A 1 127 ? 0.642 6.859 -10.176 1.00 88.12 127 LEU A O 1
ATOM 1003 N N . ALA A 1 128 ? -0.349 4.840 -10.083 1.00 87.94 128 ALA A N 1
ATOM 1004 C CA . ALA A 1 128 ? 0.450 4.225 -11.134 1.00 87.94 128 ALA A CA 1
ATOM 1005 C C . ALA A 1 128 ? 0.253 4.952 -12.471 1.00 87.94 128 ALA A C 1
ATOM 1007 O O . ALA A 1 128 ? 1.231 5.307 -13.128 1.00 87.94 128 ALA A O 1
ATOM 1008 N N . GLU A 1 129 ? -0.992 5.251 -12.841 1.00 88.06 129 GLU A N 1
ATOM 1009 C CA . GLU A 1 129 ? -1.304 5.980 -14.073 1.00 88.06 129 GLU A CA 1
ATOM 1010 C C . GLU A 1 129 ? -0.714 7.404 -14.069 1.00 88.06 129 GLU A C 1
ATOM 1012 O O . GLU A 1 129 ? -0.119 7.853 -15.050 1.00 88.06 129 GLU A O 1
ATOM 1017 N N . SER A 1 130 ? -0.814 8.100 -12.933 1.00 89.12 130 SER A N 1
ATOM 1018 C CA . SER A 1 130 ? -0.225 9.428 -12.749 1.00 89.12 130 SER A CA 1
ATOM 1019 C C . SER A 1 130 ? 1.297 9.402 -12.884 1.00 89.12 130 SER A C 1
ATOM 1021 O O . SER A 1 130 ? 1.860 10.184 -13.648 1.00 89.12 130 SER A O 1
ATOM 1023 N N . VAL A 1 131 ? 1.971 8.452 -12.230 1.00 89.56 131 VAL A N 1
ATOM 1024 C CA . VAL A 1 131 ? 3.429 8.308 -12.331 1.00 89.56 131 VAL A CA 1
ATOM 1025 C C . VAL A 1 131 ? 3.866 7.979 -13.752 1.00 89.56 131 VAL A C 1
ATOM 1027 O O . VAL A 1 131 ? 4.848 8.552 -14.212 1.00 89.56 131 VAL A O 1
ATOM 1030 N N . HIS A 1 132 ? 3.123 7.140 -14.477 1.00 87.75 132 HIS A N 1
ATOM 1031 C CA . HIS A 1 132 ? 3.407 6.867 -15.886 1.00 87.75 132 HIS A CA 1
ATOM 1032 C C . HIS A 1 132 ? 3.442 8.155 -16.716 1.00 87.75 132 HIS A C 1
ATOM 1034 O O . HIS A 1 132 ? 4.419 8.427 -17.411 1.00 87.75 132 HIS A O 1
ATOM 1040 N N . ARG A 1 133 ? 2.390 8.981 -16.618 1.00 87.31 133 ARG A N 1
ATOM 1041 C CA . ARG A 1 133 ? 2.295 10.249 -17.362 1.00 87.31 133 ARG A CA 1
ATOM 1042 C C . ARG A 1 133 ? 3.426 11.207 -17.013 1.00 87.31 133 ARG A C 1
ATOM 1044 O O . ARG A 1 133 ? 4.001 11.837 -17.896 1.00 87.31 133 ARG A O 1
ATOM 1051 N N . VAL A 1 134 ? 3.750 11.314 -15.730 1.00 88.00 134 VAL A N 1
ATOM 1052 C CA . VAL A 1 134 ? 4.781 12.246 -15.283 1.00 88.00 134 VAL A CA 1
ATOM 1053 C C . VAL A 1 134 ? 6.173 11.782 -15.704 1.00 88.00 134 VAL A C 1
ATOM 1055 O O . VAL A 1 134 ? 6.974 12.604 -16.147 1.00 88.00 134 VAL A O 1
ATOM 1058 N N . LEU A 1 135 ? 6.454 10.481 -15.634 1.00 87.62 135 LEU A N 1
ATOM 1059 C CA . LEU A 1 135 ? 7.707 9.920 -16.133 1.00 87.62 135 LEU A CA 1
ATOM 1060 C C . LEU A 1 135 ? 7.866 10.164 -17.630 1.00 87.62 135 LEU A C 1
ATOM 1062 O O . LEU A 1 135 ? 8.903 10.684 -18.024 1.00 87.62 135 LEU A O 1
ATOM 1066 N N . LEU A 1 136 ? 6.827 9.913 -18.435 1.00 84.31 136 LEU A N 1
ATOM 1067 C CA . LEU A 1 136 ? 6.841 10.251 -19.863 1.00 84.31 136 LEU A CA 1
ATOM 1068 C C . LEU A 1 136 ? 7.221 11.715 -20.108 1.00 84.31 136 LEU A C 1
ATOM 1070 O O . LEU A 1 136 ? 8.075 11.995 -20.936 1.00 84.31 136 LEU A O 1
ATOM 1074 N N . SER A 1 137 ? 6.641 12.649 -19.349 1.00 82.69 137 SER A N 1
ATOM 1075 C CA . SER A 1 137 ? 6.974 14.074 -19.487 1.00 82.69 137 SER A CA 1
ATOM 1076 C C . SER A 1 137 ? 8.375 14.451 -18.981 1.00 82.69 137 SER A C 1
ATOM 1078 O O . SER A 1 137 ? 8.869 15.524 -19.309 1.00 82.69 137 SER A O 1
ATOM 1080 N N . SER A 1 138 ? 9.005 13.588 -18.176 1.00 84.38 138 SER A N 1
ATOM 1081 C CA . SER A 1 138 ? 10.316 13.826 -17.552 1.00 84.38 138 SER A CA 1
ATOM 1082 C C . SER A 1 138 ? 11.482 13.219 -18.345 1.00 84.38 138 SER A C 1
ATOM 1084 O O . SER A 1 138 ? 12.643 13.416 -17.968 1.00 84.38 138 SER A O 1
ATOM 1086 N N . PHE A 1 139 ? 11.188 12.471 -19.414 1.00 80.19 139 PHE A N 1
ATOM 1087 C CA . PHE A 1 139 ? 12.166 11.846 -20.300 1.00 80.19 139 PHE A CA 1
ATOM 1088 C C . PHE A 1 139 ? 12.167 12.547 -21.668 1.00 80.19 139 PHE A C 1
ATOM 1090 O O . PHE A 1 139 ? 11.218 12.397 -22.436 1.00 80.19 139 PHE A O 1
ATOM 1097 N N . PRO A 1 140 ? 13.210 13.321 -22.013 1.00 69.81 140 PRO A N 1
ATOM 1098 C CA . PRO A 1 140 ? 13.307 13.921 -23.339 1.00 69.81 140 PRO A CA 1
ATOM 1099 C C . PRO A 1 140 ? 13.574 12.863 -24.420 1.00 69.81 140 PRO A C 1
ATOM 1101 O O . PRO A 1 140 ? 14.200 11.836 -24.165 1.00 69.81 140 PRO A O 1
ATOM 1104 N N . GLY A 1 141 ? 13.139 13.135 -25.654 1.00 64.75 141 GLY A N 1
ATOM 1105 C CA . GLY A 1 141 ? 13.124 12.180 -26.776 1.00 64.75 141 GLY A CA 1
ATOM 1106 C C . GLY A 1 141 ? 14.480 11.771 -27.373 1.00 64.75 141 GLY A C 1
ATOM 1107 O O . GLY A 1 141 ? 14.514 11.297 -28.501 1.00 64.75 141 GLY A O 1
ATOM 1108 N N . SER A 1 142 ? 15.601 11.969 -26.673 1.00 68.69 142 SER A N 1
ATOM 1109 C CA . SER A 1 142 ? 16.949 11.611 -27.156 1.00 68.69 142 SER A CA 1
ATOM 1110 C C . SER A 1 142 ? 17.556 10.381 -26.468 1.00 68.69 142 SER A C 1
ATOM 1112 O O . SER A 1 142 ? 18.686 9.994 -26.771 1.00 68.69 142 SER A O 1
ATOM 1114 N N . CYS A 1 143 ? 16.855 9.799 -25.498 1.00 70.88 143 CYS A N 1
ATOM 1115 C CA . CYS A 1 143 ? 17.280 8.601 -24.782 1.00 70.88 143 CYS A CA 1
ATOM 1116 C C . CYS A 1 143 ? 16.228 7.501 -24.908 1.00 70.88 143 CYS A C 1
ATOM 1118 O O . CYS A 1 143 ? 15.030 7.774 -24.981 1.00 70.88 143 CYS A O 1
ATOM 1120 N N . SER A 1 144 ? 16.699 6.256 -24.933 1.00 76.00 144 SER A N 1
ATOM 1121 C CA . SER A 1 144 ? 15.838 5.077 -24.941 1.00 76.00 144 SER A CA 1
ATOM 1122 C C . SER A 1 144 ? 15.781 4.500 -23.527 1.00 76.00 144 SER A C 1
ATOM 1124 O O . SER A 1 144 ? 16.809 4.448 -22.835 1.00 76.00 144 SER A O 1
ATOM 1126 N N . HIS A 1 145 ? 14.578 4.142 -23.075 1.00 78.50 145 HIS A N 1
ATOM 1127 C CA . HIS A 1 145 ? 14.296 3.815 -21.677 1.00 78.50 145 HIS A CA 1
ATOM 1128 C C . HIS A 1 145 ? 13.488 2.533 -21.564 1.00 78.50 145 HIS A C 1
ATOM 1130 O O . HIS A 1 145 ? 12.409 2.407 -22.141 1.00 78.50 145 HIS A O 1
ATOM 1136 N N . GLU A 1 146 ? 13.953 1.640 -20.707 1.00 81.62 146 GLU A N 1
ATOM 1137 C CA . GLU A 1 146 ? 13.146 0.555 -20.174 1.00 81.62 146 GLU A CA 1
ATOM 1138 C C . GLU A 1 146 ? 12.810 0.904 -18.728 1.00 81.62 146 GLU A C 1
ATOM 1140 O O . GLU A 1 146 ? 13.711 1.107 -17.907 1.00 81.62 146 GLU A O 1
ATOM 1145 N N . VAL A 1 147 ? 11.518 1.009 -18.414 1.00 86.19 147 VAL A N 1
ATOM 1146 C CA . VAL A 1 147 ? 11.057 1.391 -17.078 1.00 86.19 147 VAL A CA 1
ATOM 1147 C C . VAL A 1 147 ? 10.227 0.265 -16.483 1.00 86.19 147 VAL A C 1
ATOM 1149 O O . VAL A 1 147 ? 9.206 -0.159 -17.021 1.00 86.19 147 VAL A O 1
ATOM 1152 N N . TYR A 1 148 ? 10.683 -0.204 -15.332 1.00 86.44 148 TYR A N 1
ATOM 1153 C CA . TYR A 1 148 ? 10.160 -1.355 -14.624 1.00 86.44 148 TYR A CA 1
ATOM 1154 C C . TYR A 1 148 ? 9.495 -0.881 -13.333 1.00 86.44 148 TYR A C 1
ATOM 1156 O O . TYR A 1 148 ? 10.168 -0.434 -12.402 1.00 86.44 148 TYR A O 1
ATOM 1164 N N . LEU A 1 149 ? 8.170 -0.979 -13.263 1.00 88.25 149 LEU A N 1
ATOM 1165 C CA . LEU A 1 149 ? 7.409 -0.665 -12.059 1.00 88.25 149 LEU A CA 1
ATOM 1166 C C . LEU A 1 149 ? 7.336 -1.900 -11.167 1.00 88.25 149 LEU A C 1
ATOM 1168 O O . LEU A 1 149 ? 6.870 -2.960 -11.593 1.00 88.25 149 LEU A O 1
ATOM 1172 N N . GLN A 1 150 ? 7.762 -1.765 -9.912 1.00 86.81 150 GLN A N 1
ATOM 1173 C CA . GLN A 1 150 ? 7.596 -2.840 -8.946 1.00 86.81 150 GLN A CA 1
ATOM 1174 C C . GLN A 1 150 ? 6.123 -2.978 -8.555 1.00 86.81 150 GLN A C 1
ATOM 1176 O O . GLN A 1 150 ? 5.461 -2.002 -8.191 1.00 86.81 150 GLN A O 1
ATOM 1181 N N . VAL A 1 151 ? 5.625 -4.213 -8.548 1.00 79.94 151 VAL A N 1
ATOM 1182 C CA . VAL A 1 151 ? 4.312 -4.533 -7.992 1.00 79.94 151 VAL A CA 1
ATOM 1183 C C . VAL A 1 151 ? 4.278 -4.127 -6.520 1.00 79.94 151 VAL A C 1
ATOM 1185 O O . VAL A 1 151 ? 5.066 -4.611 -5.703 1.00 79.94 151 VAL A O 1
ATOM 1188 N N . MET A 1 152 ? 3.356 -3.231 -6.171 1.00 68.88 152 MET A N 1
ATOM 1189 C CA . MET A 1 152 ? 3.318 -2.648 -4.837 1.00 68.88 152 MET A CA 1
ATOM 1190 C C . MET A 1 152 ? 2.753 -3.661 -3.833 1.00 68.88 152 MET A C 1
ATOM 1192 O O . MET A 1 152 ? 1.631 -4.155 -4.015 1.00 68.88 152 MET A O 1
ATOM 1196 N N . PRO A 1 153 ? 3.471 -3.964 -2.735 1.00 61.25 153 PRO A N 1
ATOM 1197 C CA . PRO A 1 153 ? 2.962 -4.870 -1.718 1.00 61.25 153 PRO A CA 1
ATOM 1198 C C . PRO A 1 153 ? 1.675 -4.315 -1.097 1.00 61.25 153 PRO A C 1
ATOM 1200 O O . PRO A 1 153 ? 1.511 -3.108 -0.912 1.00 61.25 153 PRO A O 1
ATOM 1203 N N . GLN A 1 154 ? 0.745 -5.211 -0.749 1.00 59.72 154 GLN A N 1
ATOM 1204 C CA . GLN A 1 154 ? -0.519 -4.816 -0.131 1.00 59.72 154 GLN A CA 1
ATOM 1205 C C . GLN A 1 154 ? -0.259 -4.021 1.149 1.00 59.72 154 GLN A C 1
ATOM 1207 O O . GLN A 1 154 ? 0.259 -4.555 2.134 1.00 59.72 154 GLN A O 1
ATOM 1212 N N . VAL A 1 155 ? -0.692 -2.761 1.173 1.00 54.97 155 VAL A N 1
ATOM 1213 C CA . VAL A 1 155 ? -0.677 -1.987 2.409 1.00 54.97 155 VAL A CA 1
ATOM 1214 C C . VAL A 1 155 ? -1.815 -2.494 3.299 1.00 54.97 155 VAL A C 1
ATOM 1216 O O . VAL A 1 155 ? -2.978 -2.109 3.168 1.00 54.97 155 VAL A O 1
ATOM 1219 N N . LEU A 1 156 ? -1.482 -3.447 4.169 1.00 49.72 156 LEU A N 1
ATOM 1220 C CA . LEU A 1 156 ? -2.436 -4.200 4.978 1.00 49.72 156 LEU A CA 1
ATOM 1221 C C . LEU A 1 156 ? -3.248 -3.294 5.921 1.00 49.72 156 LEU A C 1
ATOM 1223 O O . LEU A 1 156 ? -2.731 -2.712 6.876 1.00 49.72 156 LEU A O 1
ATOM 1227 N N . GLY A 1 157 ? -4.559 -3.237 5.668 1.00 49.47 157 GLY A N 1
ATOM 1228 C CA . GLY A 1 157 ? -5.645 -3.359 6.654 1.00 49.47 157 GLY A CA 1
ATOM 1229 C C . GLY A 1 157 ? -5.844 -2.283 7.730 1.00 49.47 157 GLY A C 1
ATOM 1230 O O . GLY A 1 157 ? -6.916 -2.242 8.327 1.00 49.47 157 GLY A O 1
ATOM 1231 N N . ARG A 1 158 ? -4.889 -1.385 7.998 1.00 52.81 158 ARG A N 1
ATOM 1232 C CA . ARG A 1 158 ? -4.994 -0.393 9.098 1.00 52.81 158 ARG A CA 1
ATOM 1233 C C . ARG A 1 158 ? -5.220 1.048 8.644 1.00 52.81 158 ARG A C 1
ATOM 1235 O O . ARG A 1 158 ? -5.188 1.968 9.456 1.00 52.81 158 ARG A O 1
ATOM 1242 N N . ILE A 1 159 ? -5.415 1.267 7.349 1.00 54.03 159 ILE A N 1
ATOM 1243 C CA . ILE A 1 159 ? -5.400 2.612 6.751 1.00 54.03 159 ILE A CA 1
ATOM 1244 C C . ILE A 1 159 ? -6.800 3.187 6.535 1.00 54.03 159 ILE A C 1
ATOM 1246 O O . ILE A 1 159 ? -6.974 4.369 6.287 1.00 54.03 159 ILE A O 1
ATOM 1250 N N . ALA A 1 160 ? -7.828 2.383 6.706 1.00 51.94 160 ALA A N 1
ATOM 1251 C CA . ALA A 1 160 ? -9.146 2.634 6.159 1.00 51.94 160 ALA A CA 1
ATOM 1252 C C . ALA A 1 160 ? -9.915 3.896 6.608 1.00 51.94 160 ALA A C 1
ATOM 1254 O O . ALA A 1 160 ? -10.965 4.207 6.045 1.00 51.94 160 ALA A O 1
ATOM 1255 N N . ARG A 1 161 ? -9.423 4.606 7.627 1.00 56.44 161 ARG A N 1
ATOM 1256 C CA . ARG A 1 161 ? -9.962 5.887 8.111 1.00 56.44 161 ARG A CA 1
ATOM 1257 C C . ARG A 1 161 ? -9.080 7.092 7.785 1.00 56.44 161 ARG A C 1
ATOM 1259 O O . ARG A 1 161 ? -9.464 8.210 8.099 1.00 56.44 161 ARG A O 1
ATOM 1266 N N . ARG A 1 162 ? -7.919 6.873 7.176 1.00 62.97 162 ARG A N 1
ATOM 1267 C CA . ARG A 1 162 ? -7.011 7.938 6.762 1.00 62.97 162 ARG A CA 1
ATOM 1268 C C . ARG A 1 162 ? -7.590 8.677 5.546 1.00 62.97 162 ARG A C 1
ATOM 1270 O O . ARG A 1 162 ? -8.353 8.091 4.768 1.00 62.97 162 ARG A O 1
ATOM 1277 N N . SER A 1 163 ? -7.293 9.972 5.424 1.00 76.12 163 SER A N 1
ATOM 1278 C CA . SER A 1 163 ? -7.578 10.725 4.194 1.00 76.12 163 SER A CA 1
ATOM 1279 C C . SER A 1 163 ? -6.831 10.078 3.027 1.00 76.12 163 SER A C 1
ATOM 1281 O O . SER A 1 163 ? -5.827 9.410 3.266 1.00 76.12 163 SER A O 1
ATOM 1283 N N . ASP A 1 164 ? -7.289 10.255 1.783 1.00 81.38 164 ASP A N 1
ATOM 1284 C CA . ASP A 1 164 ? -6.567 9.700 0.625 1.00 81.38 164 ASP A CA 1
ATOM 1285 C C . ASP A 1 164 ? -5.098 10.149 0.631 1.00 81.38 164 ASP A C 1
ATOM 1287 O O . ASP A 1 164 ? -4.211 9.324 0.448 1.00 81.38 164 ASP A O 1
ATOM 1291 N N . ASP A 1 165 ? -4.823 11.408 0.985 1.00 81.81 165 ASP A N 1
ATOM 1292 C CA . ASP A 1 165 ? -3.460 11.938 1.106 1.00 81.81 165 ASP A CA 1
ATOM 1293 C C . ASP A 1 165 ? -2.607 11.197 2.141 1.00 81.81 165 ASP A C 1
ATOM 1295 O O . ASP A 1 165 ? -1.433 10.922 1.902 1.00 81.81 165 ASP A O 1
ATOM 1299 N N . ASP A 1 166 ? -3.180 10.839 3.288 1.00 79.19 166 ASP A N 1
ATOM 1300 C CA . ASP A 1 166 ? -2.487 10.073 4.324 1.00 79.19 166 ASP A CA 1
ATOM 1301 C C . ASP A 1 166 ? -2.220 8.618 3.902 1.00 79.19 166 ASP A C 1
ATOM 1303 O O . ASP A 1 166 ? -1.294 7.986 4.422 1.00 79.19 166 ASP A O 1
ATOM 1307 N N 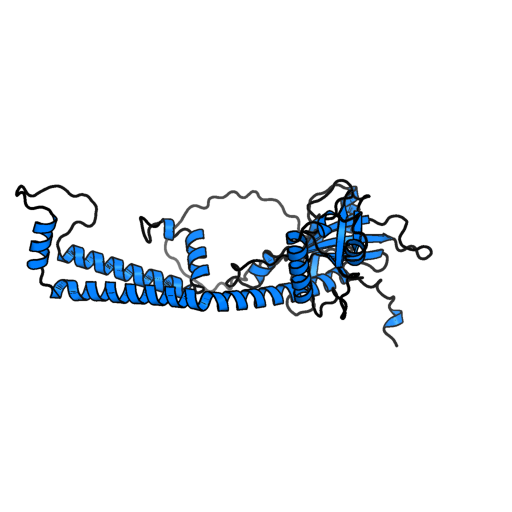. ILE A 1 167 ? -3.054 8.062 3.013 1.00 79.88 167 ILE A N 1
ATOM 1308 C CA . ILE A 1 167 ? -2.809 6.760 2.377 1.00 79.88 167 ILE A CA 1
ATOM 1309 C C . ILE A 1 167 ? -1.656 6.906 1.389 1.00 79.88 167 ILE A C 1
ATOM 1311 O O . ILE A 1 167 ? -0.675 6.175 1.487 1.00 79.88 167 ILE A O 1
ATOM 1315 N N . LEU A 1 168 ? -1.760 7.875 0.479 1.00 83.94 168 LEU A N 1
ATOM 1316 C CA . LEU A 1 168 ? -0.809 8.108 -0.604 1.00 83.94 168 LEU A CA 1
ATOM 1317 C C . LEU A 1 168 ? 0.598 8.408 -0.076 1.00 83.94 168 LEU A C 1
ATOM 1319 O O . LEU A 1 168 ? 1.559 7.825 -0.561 1.00 83.94 168 LEU A O 1
ATOM 1323 N N . ARG A 1 169 ? 0.732 9.211 0.992 1.00 83.25 169 ARG A N 1
ATOM 1324 C CA . ARG A 1 169 ? 2.021 9.504 1.661 1.00 83.25 169 ARG A CA 1
ATOM 1325 C C . ARG A 1 169 ? 2.753 8.267 2.188 1.00 83.25 169 ARG A C 1
ATOM 1327 O O . ARG A 1 169 ? 3.929 8.356 2.521 1.00 83.25 169 ARG A O 1
ATOM 1334 N N . LYS A 1 170 ? 2.055 7.142 2.349 1.00 81.31 170 LYS A N 1
ATOM 1335 C CA . LYS A 1 170 ? 2.634 5.878 2.821 1.00 81.31 170 LYS A CA 1
ATOM 1336 C C . LYS A 1 170 ? 2.985 4.914 1.702 1.00 81.31 170 LYS A C 1
ATOM 1338 O O . LYS A 1 170 ? 3.564 3.869 1.988 1.00 81.31 170 LYS A O 1
ATOM 1343 N N . ILE A 1 171 ? 2.569 5.214 0.478 1.00 82.25 171 ILE A N 1
ATOM 1344 C CA . ILE A 1 171 ? 2.863 4.385 -0.676 1.00 82.25 171 ILE A CA 1
ATOM 1345 C C . ILE A 1 171 ? 4.193 4.875 -1.243 1.00 82.25 171 ILE A C 1
ATOM 1347 O O . ILE A 1 171 ? 4.314 6.007 -1.705 1.00 82.25 171 ILE A O 1
ATOM 1351 N N . GLU A 1 172 ? 5.195 4.009 -1.166 1.00 85.62 172 GLU A N 1
ATOM 1352 C CA . GLU A 1 172 ? 6.436 4.150 -1.917 1.00 85.62 172 GLU A CA 1
ATOM 1353 C C . GLU A 1 172 ? 6.260 3.418 -3.246 1.00 85.62 172 GLU A C 1
ATOM 1355 O O . GLU A 1 172 ? 5.707 2.318 -3.273 1.00 85.62 172 GLU A O 1
ATOM 1360 N N . ILE A 1 173 ? 6.712 4.038 -4.335 1.00 87.62 173 ILE A N 1
ATOM 1361 C CA . ILE A 1 173 ? 6.618 3.499 -5.693 1.00 87.62 173 ILE A CA 1
ATOM 1362 C C . ILE A 1 173 ? 8.039 3.188 -6.160 1.00 87.62 173 ILE A C 1
ATOM 1364 O O . ILE A 1 173 ? 8.755 4.112 -6.561 1.00 87.62 173 ILE A O 1
ATOM 1368 N N . PRO A 1 174 ? 8.490 1.931 -6.044 1.00 88.19 174 PRO A N 1
ATOM 1369 C CA . PRO A 1 174 ? 9.812 1.542 -6.496 1.00 88.19 174 PRO A CA 1
ATOM 1370 C C . PRO A 1 174 ? 9.794 1.364 -8.010 1.00 88.19 174 PRO A C 1
ATOM 1372 O O . PRO A 1 174 ? 8.925 0.681 -8.562 1.00 88.19 174 PRO A O 1
ATOM 1375 N N . ILE A 1 175 ? 10.766 1.977 -8.669 1.00 88.31 175 ILE A N 1
ATOM 1376 C CA . ILE A 1 175 ? 10.964 1.871 -10.106 1.00 88.31 175 ILE A CA 1
ATOM 1377 C C . ILE A 1 175 ? 12.418 1.534 -10.357 1.00 88.31 175 ILE A C 1
ATOM 1379 O O . ILE A 1 175 ? 13.320 2.131 -9.772 1.00 88.31 175 ILE A O 1
ATOM 1383 N N . SER A 1 176 ? 12.636 0.603 -11.265 1.00 87.44 176 SER A N 1
ATOM 1384 C CA . SER A 1 176 ? 13.953 0.334 -11.815 1.00 87.44 176 SER A CA 1
ATOM 1385 C C . SER A 1 176 ? 13.952 0.761 -13.264 1.00 87.44 176 SER A C 1
ATOM 1387 O O . SER A 1 176 ? 12.954 0.604 -13.960 1.00 87.44 176 SER A O 1
ATOM 1389 N N . MET A 1 177 ? 15.051 1.334 -13.718 1.00 85.12 177 MET A N 1
ATOM 1390 C CA . MET A 1 177 ? 15.172 1.783 -15.092 1.00 85.12 177 MET A CA 1
ATOM 1391 C C . MET A 1 177 ? 16.509 1.373 -15.668 1.00 85.12 177 MET A C 1
ATOM 1393 O O . MET A 1 177 ? 17.527 1.404 -14.977 1.00 85.12 177 MET A O 1
ATOM 1397 N N . ASN A 1 178 ? 16.475 1.028 -16.944 1.00 83.25 178 ASN A N 1
ATOM 1398 C CA . ASN A 1 178 ? 17.644 0.906 -17.786 1.00 83.25 178 ASN A CA 1
ATOM 1399 C C . ASN A 1 178 ? 17.535 1.982 -18.863 1.00 83.25 178 ASN A C 1
ATOM 1401 O O . ASN A 1 178 ? 16.504 2.093 -19.526 1.00 83.25 178 ASN A O 1
ATOM 1405 N N . PHE A 1 179 ? 18.557 2.816 -19.007 1.00 77.88 179 PHE A N 1
ATOM 1406 C CA . PHE A 1 179 ? 18.526 3.913 -19.968 1.00 77.88 179 PHE A CA 1
ATOM 1407 C C . PHE A 1 179 ? 19.879 4.108 -20.635 1.00 77.88 179 PHE A C 1
ATOM 1409 O O . PHE A 1 179 ? 20.929 3.907 -20.026 1.00 77.88 179 PHE A O 1
ATOM 1416 N N . GLY A 1 180 ? 19.851 4.515 -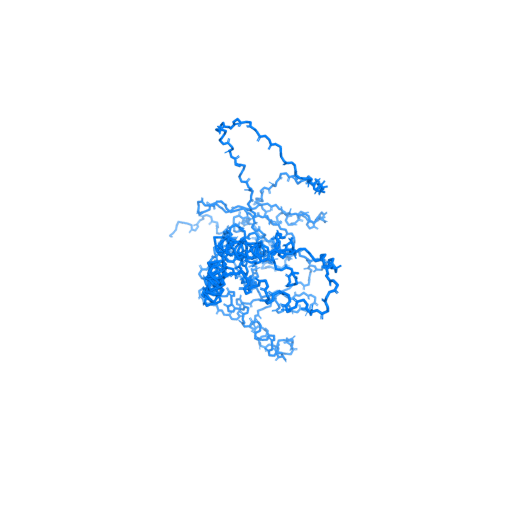21.901 1.00 73.06 180 GLY A N 1
ATOM 1417 C CA . GLY A 1 180 ? 21.045 4.708 -22.717 1.00 73.06 180 GLY A CA 1
ATOM 1418 C C . GLY A 1 180 ? 20.885 5.844 -23.720 1.00 73.06 180 GLY A C 1
ATOM 1419 O O . GLY A 1 180 ? 19.797 6.395 -23.907 1.00 73.06 180 GLY A O 1
ATOM 1420 N N . ILE A 1 181 ? 21.995 6.211 -24.362 1.00 63.59 181 ILE A N 1
ATOM 1421 C CA . ILE A 1 181 ? 21.960 7.088 -25.536 1.00 63.59 181 ILE A CA 1
ATOM 1422 C C . ILE A 1 181 ? 21.391 6.260 -26.690 1.00 63.59 181 ILE A C 1
ATOM 1424 O O . ILE A 1 181 ? 21.868 5.153 -26.933 1.00 63.59 181 ILE A O 1
ATOM 1428 N N . ALA A 1 182 ? 20.367 6.778 -27.369 1.00 58.91 182 ALA A N 1
ATOM 1429 C CA . ALA A 1 182 ? 19.842 6.141 -28.568 1.00 58.91 182 ALA A CA 1
ATOM 1430 C C . ALA A 1 182 ? 20.895 6.254 -29.684 1.00 58.91 182 ALA A C 1
ATOM 1432 O O . ALA A 1 182 ? 21.134 7.346 -30.200 1.00 58.91 182 ALA A O 1
ATOM 1433 N N . ASP A 1 183 ? 21.561 5.149 -30.022 1.00 51.06 183 ASP A N 1
ATOM 1434 C CA . ASP A 1 183 ? 22.414 5.077 -31.207 1.00 51.06 183 ASP A CA 1
ATOM 1435 C C . ASP A 1 183 ? 21.554 4.629 -32.398 1.00 51.06 183 ASP A C 1
ATOM 1437 O O . ASP A 1 183 ? 20.931 3.569 -32.368 1.00 51.06 183 ASP A O 1
ATOM 1441 N N . GLN A 1 184 ? 21.476 5.459 -33.441 1.00 49.12 184 GLN A N 1
ATOM 1442 C CA . GLN A 1 184 ? 20.579 5.241 -34.584 1.00 49.12 184 GLN A CA 1
ATOM 1443 C C . GLN A 1 184 ? 21.002 4.052 -35.470 1.00 49.12 184 GLN A C 1
ATOM 1445 O O . GLN A 1 184 ? 20.238 3.649 -36.345 1.00 49.12 184 GLN A O 1
ATOM 1450 N N . ALA A 1 185 ? 22.204 3.493 -35.277 1.00 43.56 185 ALA A N 1
ATOM 1451 C CA . ALA A 1 185 ? 22.786 2.490 -36.176 1.00 43.56 185 ALA A CA 1
ATOM 1452 C C . ALA A 1 185 ? 22.965 1.084 -35.570 1.00 43.56 185 ALA A C 1
ATOM 1454 O O . ALA A 1 185 ? 23.102 0.113 -36.316 1.00 43.56 185 ALA A O 1
ATOM 1455 N N . ALA A 1 186 ? 22.954 0.940 -34.246 1.00 39.19 186 ALA A N 1
ATOM 1456 C CA . ALA A 1 186 ? 23.128 -0.341 -33.572 1.00 39.19 186 ALA A CA 1
ATOM 1457 C C . ALA A 1 186 ? 22.294 -0.341 -32.291 1.00 39.19 186 ALA A C 1
ATOM 1459 O O . ALA A 1 186 ? 22.406 0.577 -31.487 1.00 39.19 186 ALA A O 1
ATOM 1460 N N . GLY A 1 187 ? 21.450 -1.357 -32.096 1.00 49.34 187 GLY A N 1
ATOM 1461 C CA . GLY A 1 187 ? 20.649 -1.492 -30.876 1.00 49.34 187 GLY A CA 1
ATOM 1462 C C . GLY A 1 187 ? 21.466 -1.367 -29.575 1.00 49.34 187 GLY A C 1
ATOM 1463 O O . GLY A 1 187 ? 22.690 -1.472 -29.575 1.00 49.34 187 GLY A O 1
ATOM 1464 N N . PHE A 1 188 ? 20.756 -1.148 -28.464 1.00 48.84 188 PHE A N 1
ATOM 1465 C CA . PHE A 1 188 ? 21.219 -0.928 -27.080 1.00 48.84 188 PHE A CA 1
ATOM 1466 C C . PHE A 1 188 ? 22.544 -1.587 -26.641 1.00 48.84 188 PHE A C 1
ATOM 1468 O O . PHE A 1 188 ? 22.495 -2.542 -25.876 1.00 48.84 188 PHE A O 1
ATOM 1475 N N . HIS A 1 189 ? 23.735 -1.090 -26.998 1.00 48.03 189 HIS A N 1
ATOM 1476 C CA . HIS A 1 189 ? 24.960 -1.774 -26.535 1.00 48.03 189 HIS A CA 1
ATOM 1477 C C . HIS A 1 189 ? 26.174 -0.907 -26.166 1.00 48.03 189 HIS A C 1
ATOM 1479 O O . HIS A 1 189 ? 27.175 -1.471 -25.728 1.00 48.03 189 HIS A O 1
ATOM 1485 N N . GLN A 1 190 ? 26.114 0.432 -26.196 1.00 45.25 190 GLN A N 1
ATOM 1486 C CA . GLN A 1 190 ? 27.223 1.247 -25.672 1.00 45.25 190 GLN A CA 1
ATOM 1487 C C . GLN A 1 190 ? 26.737 2.337 -24.704 1.00 45.25 190 GLN A C 1
ATOM 1489 O O . GLN A 1 190 ? 26.264 3.395 -25.106 1.00 45.25 190 GLN A O 1
ATOM 1494 N N . GLY A 1 191 ? 26.847 2.062 -23.396 1.00 57.50 191 GLY A N 1
ATOM 1495 C CA . GLY A 1 191 ? 26.552 3.028 -22.327 1.00 57.50 191 GLY A CA 1
ATOM 1496 C C . GLY A 1 191 ? 25.156 2.948 -21.693 1.00 57.50 191 GLY A C 1
ATOM 1497 O O . GLY A 1 191 ? 24.704 3.949 -21.139 1.00 57.50 191 GLY A O 1
ATOM 1498 N N . SER A 1 192 ? 24.465 1.802 -21.762 1.00 70.94 192 SER A N 1
ATOM 1499 C CA . SER A 1 192 ? 23.231 1.563 -20.993 1.00 70.94 192 SER A CA 1
ATOM 1500 C C . SER A 1 192 ? 23.524 1.504 -19.491 1.00 70.94 192 SER A C 1
ATOM 1502 O O . SER A 1 192 ? 24.485 0.853 -19.079 1.00 70.94 192 SER A O 1
ATOM 1504 N N . MET A 1 193 ? 22.701 2.157 -18.674 1.00 75.31 193 MET A N 1
ATOM 1505 C CA . MET A 1 193 ? 22.904 2.272 -17.231 1.00 75.31 193 MET A CA 1
ATOM 1506 C C . MET A 1 193 ? 21.639 1.903 -16.463 1.00 75.31 193 MET A C 1
ATOM 1508 O O . MET A 1 193 ? 20.542 2.340 -16.810 1.00 75.31 193 MET A O 1
ATOM 1512 N N . TRP A 1 194 ? 21.824 1.161 -15.370 1.00 82.94 194 TRP A N 1
ATOM 1513 C CA . TRP A 1 194 ? 20.760 0.812 -14.434 1.00 82.94 194 TRP A CA 1
ATOM 1514 C C . TRP A 1 194 ? 20.679 1.797 -13.268 1.00 82.94 194 TRP A C 1
ATOM 1516 O O . TRP A 1 194 ? 21.698 2.165 -12.678 1.00 82.94 194 TRP A O 1
ATOM 1526 N N . GLU A 1 195 ? 19.456 2.168 -12.892 1.00 84.75 195 GLU A N 1
ATOM 1527 C CA . GLU A 1 195 ? 19.169 2.938 -11.681 1.00 84.75 195 GLU A CA 1
ATOM 1528 C C . GLU A 1 195 ? 17.876 2.440 -11.014 1.00 84.75 195 GLU A C 1
ATOM 1530 O O . GLU A 1 195 ? 16.893 2.123 -11.685 1.00 84.75 195 GLU A O 1
ATOM 1535 N N . GLU A 1 196 ? 17.867 2.385 -9.681 1.00 86.94 196 GLU A N 1
ATOM 1536 C CA . GLU A 1 196 ? 16.644 2.235 -8.888 1.00 86.94 196 GLU A CA 1
ATOM 1537 C C . GLU A 1 196 ? 16.253 3.600 -8.329 1.00 86.94 196 GLU A C 1
ATOM 1539 O O . GLU A 1 196 ? 17.068 4.281 -7.708 1.00 86.94 196 GLU A O 1
ATOM 1544 N N . ILE A 1 197 ? 14.986 3.972 -8.477 1.00 88.44 197 ILE A N 1
ATOM 1545 C CA . ILE A 1 197 ? 14.415 5.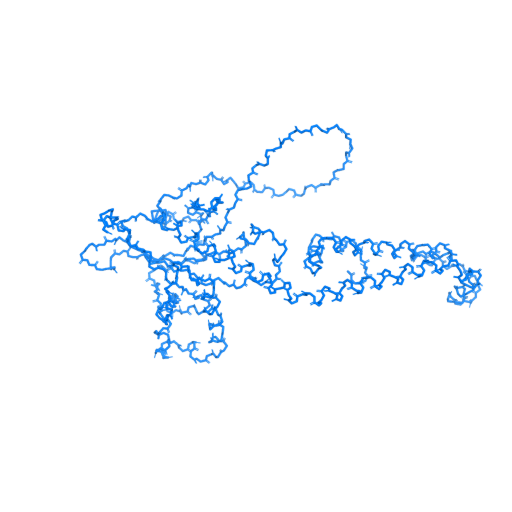167 -7.867 1.00 88.44 197 ILE A CA 1
ATOM 1546 C C . ILE A 1 197 ? 13.192 4.814 -7.028 1.00 88.44 197 ILE A C 1
ATOM 1548 O O . ILE A 1 197 ? 12.480 3.842 -7.281 1.00 88.44 197 ILE A O 1
ATOM 1552 N N . ILE A 1 198 ? 12.930 5.637 -6.021 1.00 89.31 198 ILE A N 1
ATOM 1553 C CA . ILE A 1 198 ? 11.715 5.568 -5.213 1.00 89.31 198 ILE A CA 1
ATOM 1554 C C . ILE A 1 198 ? 10.968 6.882 -5.398 1.00 89.31 198 ILE A C 1
ATOM 1556 O O . ILE A 1 198 ? 11.544 7.959 -5.220 1.00 89.31 198 ILE A O 1
ATOM 1560 N N . ILE A 1 199 ? 9.684 6.786 -5.742 1.00 88.94 199 ILE A N 1
ATOM 1561 C CA . ILE A 1 199 ? 8.807 7.935 -5.978 1.00 88.94 199 ILE A CA 1
ATOM 1562 C C . ILE A 1 199 ? 7.715 7.983 -4.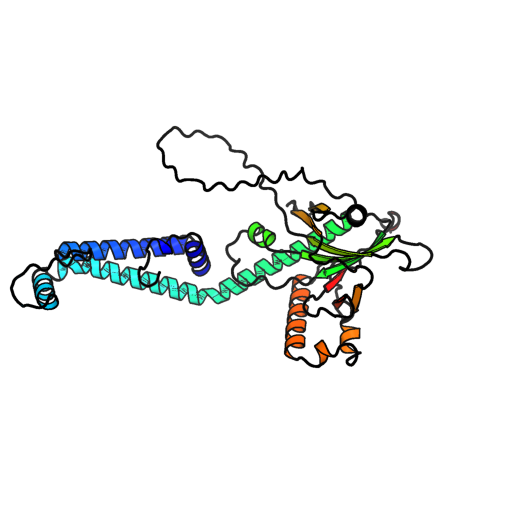895 1.00 88.94 199 ILE A C 1
ATOM 1564 O O . ILE A 1 199 ? 6.627 7.436 -5.081 1.00 88.94 199 ILE A O 1
ATOM 1568 N N . PRO A 1 200 ? 7.969 8.592 -3.724 1.00 86.50 200 PRO A N 1
ATOM 1569 C CA . PRO A 1 200 ? 6.920 8.918 -2.769 1.00 86.50 200 PRO A CA 1
ATOM 1570 C C . PRO A 1 200 ? 5.999 10.031 -3.281 1.00 86.50 200 PRO A C 1
ATOM 1572 O O . PRO A 1 200 ? 6.437 11.028 -3.864 1.00 86.50 200 PRO A O 1
ATOM 1575 N N . TYR A 1 201 ? 4.712 9.899 -2.962 1.00 84.19 201 TYR A N 1
ATOM 1576 C CA . TYR A 1 201 ? 3.755 10.995 -3.082 1.00 84.19 201 TYR A CA 1
ATOM 1577 C C . TYR A 1 201 ? 4.123 12.141 -2.133 1.00 84.19 201 TYR A C 1
ATOM 1579 O O . TYR A 1 201 ? 4.270 11.947 -0.921 1.00 84.19 201 TYR A O 1
ATOM 1587 N N . HIS A 1 202 ? 4.224 13.349 -2.682 1.00 80.69 202 HIS A N 1
ATOM 1588 C CA . HIS A 1 202 ? 4.457 14.577 -1.944 1.00 80.69 202 HIS A CA 1
ATOM 1589 C C . HIS A 1 202 ? 3.241 15.496 -2.083 1.00 80.69 202 HIS A C 1
ATOM 1591 O O . HIS A 1 202 ? 2.699 15.699 -3.162 1.00 80.69 202 HIS A O 1
ATOM 1597 N N . GLN A 1 203 ? 2.797 16.076 -0.973 1.00 68.75 203 GLN A N 1
ATOM 1598 C CA . GLN A 1 203 ? 1.971 17.273 -1.048 1.00 68.75 203 GLN A CA 1
ATOM 1599 C C . GLN A 1 203 ? 2.478 18.291 -0.050 1.00 68.75 203 GLN A C 1
ATOM 1601 O O . GLN A 1 203 ? 2.462 18.053 1.170 1.00 68.75 203 GLN A O 1
ATOM 1606 N N . LEU A 1 204 ? 2.877 19.442 -0.584 1.00 56.06 204 LEU A N 1
ATOM 1607 C CA . LEU A 1 204 ? 3.055 20.654 0.189 1.00 56.06 204 LEU A CA 1
ATOM 1608 C C . LEU A 1 204 ? 1.706 21.005 0.819 1.00 56.06 204 LEU A C 1
ATOM 1610 O O . LEU A 1 204 ? 0.688 21.131 0.135 1.00 56.06 204 LEU A O 1
ATOM 1614 N N . LYS A 1 205 ? 1.672 21.147 2.149 1.00 48.09 205 LYS A N 1
ATOM 1615 C CA . LYS A 1 205 ? 0.504 21.740 2.805 1.00 48.09 205 LYS A CA 1
ATOM 1616 C C . LYS A 1 205 ? 0.336 23.125 2.184 1.00 48.09 205 LYS A C 1
ATOM 1618 O O . LYS A 1 205 ? 1.191 23.981 2.399 1.00 48.09 205 LYS A O 1
ATOM 1623 N N . LYS A 1 206 ? -0.739 23.358 1.422 1.00 41.50 206 LYS A N 1
ATOM 1624 C CA . LYS A 1 206 ? -1.128 24.729 1.077 1.00 41.50 206 LYS A CA 1
ATOM 1625 C C . LYS A 1 206 ? -1.215 25.483 2.398 1.00 41.50 206 LYS A C 1
ATOM 1627 O O . LYS A 1 206 ? -1.933 25.033 3.292 1.00 41.50 206 LYS A O 1
ATOM 1632 N N . ALA A 1 207 ? -0.452 26.567 2.538 1.00 35.91 207 ALA A N 1
ATOM 1633 C CA . ALA A 1 207 ? -0.597 27.463 3.673 1.00 35.91 207 ALA A CA 1
ATOM 1634 C C . ALA A 1 207 ? -2.088 27.794 3.773 1.00 35.91 207 ALA A C 1
ATOM 1636 O O . ALA A 1 207 ? -2.673 28.318 2.820 1.00 35.91 207 ALA A O 1
ATOM 1637 N N . GLN A 1 208 ? -2.728 27.385 4.868 1.00 35.19 208 GLN A N 1
ATOM 1638 C CA . GLN A 1 208 ? -4.087 27.814 5.144 1.00 35.19 208 GLN A CA 1
ATOM 1639 C C . GLN A 1 208 ? -4.029 29.338 5.145 1.00 35.19 208 GLN A C 1
ATOM 1641 O O . GLN A 1 208 ? -3.355 29.923 5.988 1.00 35.19 208 GLN A O 1
ATOM 1646 N N . ARG A 1 209 ? -4.674 29.984 4.166 1.00 32.06 209 ARG A N 1
ATOM 1647 C CA . ARG A 1 209 ? -5.007 31.399 4.296 1.00 32.06 209 ARG A CA 1
ATOM 1648 C C . ARG A 1 209 ? -5.913 31.468 5.517 1.00 32.06 209 ARG A C 1
ATOM 1650 O O . ARG A 1 209 ? -7.076 31.076 5.430 1.00 32.06 209 ARG A O 1
ATOM 1657 N N . SER A 1 210 ? -5.349 31.865 6.654 1.00 30.38 210 SER A N 1
ATOM 1658 C CA . SER A 1 210 ? -6.121 32.315 7.796 1.00 30.38 210 SER A CA 1
ATOM 1659 C C . SER A 1 210 ? -6.937 33.498 7.297 1.00 30.38 210 SER A C 1
ATOM 1661 O O . SER A 1 210 ? -6.417 34.577 7.029 1.00 30.38 210 SER A O 1
ATOM 1663 N N . VAL A 1 211 ? -8.219 33.254 7.059 1.00 32.38 211 VAL A N 1
ATOM 1664 C CA . VAL A 1 211 ? -9.192 34.334 7.055 1.00 32.38 211 VAL A CA 1
ATOM 1665 C C . VAL A 1 211 ? -9.332 34.697 8.522 1.00 32.38 211 VAL A C 1
ATOM 1667 O O . VAL A 1 211 ? -10.014 33.999 9.273 1.00 32.38 211 VAL A O 1
ATOM 1670 N N . ASP A 1 212 ? -8.591 35.724 8.932 1.00 32.97 212 ASP A N 1
ATOM 1671 C CA . ASP A 1 212 ? -8.805 36.389 10.207 1.00 32.97 212 ASP A CA 1
ATOM 1672 C C . ASP A 1 212 ? -10.253 36.871 10.233 1.00 32.97 212 ASP A C 1
ATOM 1674 O O . ASP A 1 212 ? -10.658 37.769 9.498 1.00 32.97 212 ASP A O 1
ATOM 1678 N N . THR A 1 213 ? -11.051 36.210 11.059 1.00 36.69 213 THR A N 1
ATOM 1679 C CA . THR A 1 213 ? -12.282 36.777 11.593 1.00 36.69 213 THR A CA 1
ATOM 1680 C C . THR A 1 213 ? -12.193 36.623 13.101 1.00 36.69 213 THR A C 1
ATOM 1682 O O . THR A 1 213 ? -12.316 35.529 13.647 1.00 36.69 213 THR A O 1
ATOM 1685 N N . ASP A 1 214 ? -11.822 37.746 13.708 1.00 35.41 214 ASP A N 1
ATOM 1686 C CA . ASP A 1 214 ? -11.887 38.157 15.105 1.00 35.41 214 ASP A CA 1
ATOM 1687 C C . ASP A 1 214 ? -12.257 37.104 16.159 1.00 35.41 214 ASP A C 1
ATOM 1689 O O . ASP A 1 214 ? -13.387 36.621 16.250 1.00 35.41 214 ASP A O 1
ATOM 1693 N N . LYS A 1 215 ? -11.322 36.890 17.092 1.00 30.14 215 LYS A N 1
ATOM 1694 C CA . LYS A 1 215 ? -11.624 36.393 18.437 1.00 30.14 215 LYS A CA 1
ATOM 1695 C C . LYS A 1 215 ? -10.986 37.321 19.475 1.00 30.14 215 LYS A C 1
ATOM 1697 O O . LYS A 1 215 ? -9.767 37.492 19.432 1.00 30.14 215 LYS A O 1
ATOM 1702 N N . PRO A 1 216 ? -11.737 37.862 20.452 1.00 30.84 216 PRO A N 1
ATOM 1703 C CA . PRO A 1 216 ? -11.126 38.465 21.620 1.00 30.84 216 PRO A CA 1
ATOM 1704 C C . PRO A 1 216 ? -10.818 37.404 22.691 1.00 30.84 216 PRO A C 1
ATOM 1706 O O . PRO A 1 216 ? -11.623 36.519 22.975 1.00 30.84 216 PRO A O 1
ATOM 1709 N N . ALA A 1 217 ? -9.595 37.532 23.212 1.00 29.72 217 ALA A N 1
ATOM 1710 C CA . ALA A 1 217 ? -9.080 37.291 24.564 1.00 29.72 217 ALA A CA 1
ATOM 1711 C C . ALA A 1 217 ? -9.698 36.197 25.465 1.00 29.72 217 ALA A C 1
ATOM 1713 O O . ALA A 1 217 ? -10.880 36.227 25.793 1.00 29.72 217 ALA A O 1
ATOM 1714 N N . GLY A 1 218 ? -8.824 35.351 26.033 1.00 25.34 218 GLY A N 1
ATOM 1715 C CA . GLY A 1 218 ? -9.066 34.759 27.353 1.00 25.34 218 GLY A CA 1
ATOM 1716 C C . GLY A 1 218 ? -8.389 33.415 27.624 1.00 25.34 218 GLY A C 1
ATOM 1717 O O . GLY A 1 218 ? -8.897 32.381 27.204 1.00 25.34 218 GLY A O 1
ATOM 1718 N N . THR A 1 219 ? -7.313 33.474 28.419 1.00 30.62 219 THR A N 1
ATOM 1719 C CA . THR A 1 219 ? -6.762 32.450 29.341 1.00 30.62 219 THR A CA 1
ATOM 1720 C C . THR A 1 219 ? -6.064 31.200 28.786 1.00 30.62 219 THR A C 1
ATOM 1722 O O . THR A 1 219 ? -6.674 30.170 28.515 1.00 30.62 219 THR A O 1
ATOM 1725 N N . ASP A 1 220 ? -4.738 31.328 28.685 1.00 30.64 220 ASP A N 1
ATOM 1726 C CA . ASP A 1 220 ? -3.689 30.520 29.329 1.00 30.64 220 ASP A CA 1
ATOM 1727 C C . ASP A 1 220 ? -3.970 29.049 29.657 1.00 30.64 220 ASP A C 1
ATOM 1729 O O . ASP A 1 220 ? -4.464 28.733 30.733 1.00 30.64 220 ASP A O 1
ATOM 1733 N N . PHE A 1 221 ? -3.463 28.154 28.804 1.00 28.91 221 PHE A N 1
ATOM 1734 C CA . PHE A 1 221 ? -2.916 26.857 29.216 1.00 28.91 221 PHE A CA 1
ATOM 1735 C C . PHE A 1 221 ? -1.762 26.470 28.276 1.00 28.91 221 PHE A C 1
ATOM 1737 O O . PHE A 1 221 ? -1.975 26.155 27.106 1.00 28.91 221 PHE A O 1
ATOM 1744 N N . LEU A 1 222 ? -0.528 26.490 28.789 1.00 29.77 222 LEU A N 1
ATOM 1745 C CA . LEU A 1 222 ? 0.618 25.819 28.165 1.00 29.77 222 LEU A CA 1
ATOM 1746 C C . LEU A 1 222 ? 0.553 24.313 28.460 1.00 29.77 222 LEU A C 1
ATOM 1748 O O . LEU A 1 222 ? 0.228 23.919 29.582 1.00 29.77 222 LEU A O 1
ATOM 1752 N N . PRO A 1 223 ? 0.988 23.474 27.508 1.00 27.17 223 PRO A N 1
ATOM 1753 C CA . PRO A 1 223 ? 2.001 22.492 27.870 1.00 27.17 223 PRO A CA 1
ATOM 1754 C C . PRO A 1 223 ? 3.200 22.486 26.915 1.00 27.17 223 PRO A C 1
ATOM 1756 O O . PRO A 1 223 ? 3.089 22.663 25.703 1.00 27.17 223 PRO A O 1
ATOM 1759 N N . ALA A 1 224 ? 4.351 22.263 27.545 1.00 23.73 224 ALA A N 1
ATOM 1760 C CA . ALA A 1 224 ? 5.703 22.176 27.018 1.00 23.73 224 ALA A CA 1
ATOM 1761 C C . ALA A 1 224 ? 5.834 21.427 25.679 1.00 23.73 224 ALA A C 1
ATOM 1763 O O . ALA A 1 224 ? 5.539 20.236 25.573 1.00 23.73 224 ALA A O 1
ATOM 1764 N N . ALA A 1 225 ? 6.379 22.129 24.685 1.00 25.61 225 ALA A N 1
ATOM 1765 C CA . ALA A 1 225 ? 6.931 21.540 23.477 1.00 25.61 225 ALA A CA 1
ATOM 1766 C C . ALA A 1 225 ? 8.311 20.940 23.787 1.00 25.61 225 ALA A C 1
ATOM 1768 O O . ALA A 1 225 ? 9.227 21.645 24.213 1.00 25.61 225 ALA A O 1
ATOM 1769 N N . LEU A 1 226 ? 8.470 19.637 23.552 1.00 26.28 226 LEU A N 1
ATOM 1770 C CA . LEU A 1 226 ? 9.784 19.017 23.430 1.00 26.28 226 LEU A CA 1
ATOM 1771 C C . LEU A 1 226 ? 10.290 19.310 22.009 1.00 26.28 226 LEU A C 1
ATOM 1773 O O . LEU A 1 226 ? 10.010 18.569 21.068 1.00 26.28 226 LEU A O 1
ATOM 1777 N N . ASN A 1 227 ? 10.969 20.444 21.847 1.00 27.41 227 ASN A N 1
ATOM 1778 C CA . ASN A 1 227 ? 11.639 20.813 20.605 1.00 27.41 227 ASN A CA 1
ATOM 1779 C C . ASN A 1 227 ? 12.917 19.982 20.449 1.00 27.41 227 ASN A C 1
ATOM 1781 O O . ASN A 1 227 ? 13.866 20.138 21.215 1.00 27.41 227 ASN A O 1
ATOM 1785 N N . SER A 1 228 ? 12.970 19.155 19.409 1.00 27.39 228 SER A N 1
ATOM 1786 C CA . SER A 1 228 ? 14.228 18.787 18.757 1.00 27.39 228 SER A CA 1
ATOM 1787 C C . SER A 1 228 ? 14.118 19.154 17.278 1.00 27.39 228 SER A C 1
ATOM 1789 O O . SER A 1 228 ? 13.982 18.294 16.407 1.00 27.39 228 SER A O 1
ATOM 1791 N N . ASP A 1 229 ? 14.124 20.459 17.016 1.00 27.53 229 ASP A N 1
ATOM 1792 C CA . ASP A 1 229 ? 14.287 21.026 15.682 1.00 27.53 229 ASP A CA 1
ATOM 1793 C C . ASP A 1 229 ? 15.745 20.856 15.245 1.00 27.53 229 ASP A C 1
ATOM 1795 O O . ASP A 1 229 ? 16.591 21.725 15.456 1.00 27.53 229 ASP A O 1
ATOM 1799 N N . VAL A 1 230 ? 16.051 19.734 14.593 1.00 27.77 230 VAL A N 1
ATOM 1800 C CA . VAL A 1 230 ? 17.144 19.736 13.618 1.00 27.77 230 VAL A CA 1
ATOM 1801 C C . VAL A 1 230 ? 16.574 20.370 12.358 1.00 27.77 230 VAL A C 1
ATOM 1803 O O . VAL A 1 230 ? 15.924 19.718 11.540 1.00 27.77 230 VAL A O 1
ATOM 1806 N N . LYS A 1 231 ? 16.783 21.679 12.238 1.00 28.80 231 LYS A N 1
ATOM 1807 C CA . LYS A 1 231 ? 16.489 22.457 11.039 1.00 28.80 231 LYS A CA 1
ATOM 1808 C C . LYS A 1 231 ? 17.456 22.013 9.938 1.00 28.80 231 LYS A C 1
ATOM 1810 O O . LYS A 1 231 ? 18.559 22.533 9.819 1.00 28.80 231 LYS A O 1
ATOM 1815 N N . ILE A 1 232 ? 17.071 20.990 9.180 1.00 29.39 232 ILE A N 1
ATOM 1816 C CA . ILE A 1 232 ? 17.723 20.681 7.908 1.00 29.39 232 ILE A CA 1
ATOM 1817 C C . ILE A 1 232 ? 17.177 21.705 6.915 1.00 29.39 232 ILE A C 1
ATOM 1819 O O . ILE A 1 232 ? 15.993 21.662 6.580 1.00 29.39 232 ILE A O 1
ATOM 1823 N N . ASP A 1 233 ? 18.019 22.643 6.487 1.00 27.70 233 ASP A N 1
ATOM 1824 C CA . ASP A 1 233 ? 17.711 23.558 5.390 1.00 27.70 233 ASP A CA 1
ATOM 1825 C C . ASP A 1 233 ? 17.485 22.738 4.109 1.00 27.70 233 ASP A C 1
ATOM 1827 O O . ASP A 1 233 ? 18.418 22.355 3.403 1.00 27.70 233 ASP A O 1
ATOM 1831 N N . ILE A 1 234 ? 16.224 22.416 3.818 1.00 37.34 234 ILE A N 1
ATOM 1832 C CA . ILE A 1 234 ? 15.828 21.842 2.534 1.00 37.34 234 ILE A CA 1
ATOM 1833 C C . ILE A 1 234 ? 15.726 23.021 1.569 1.00 37.34 234 ILE A C 1
ATOM 1835 O O . ILE A 1 234 ? 14.742 23.762 1.588 1.00 37.34 234 ILE A O 1
ATOM 1839 N N . ALA A 1 235 ? 16.770 23.217 0.759 1.00 39.88 235 ALA A N 1
ATOM 1840 C CA . ALA A 1 235 ? 16.738 24.118 -0.388 1.00 39.88 235 ALA A CA 1
ATOM 1841 C C . ALA A 1 235 ? 15.452 23.890 -1.204 1.00 39.88 235 ALA A C 1
ATOM 1843 O O . ALA A 1 235 ? 14.994 22.750 -1.331 1.00 39.88 235 ALA A O 1
ATOM 1844 N N . ALA A 1 236 ? 14.864 24.972 -1.725 1.00 42.16 236 ALA A N 1
ATOM 1845 C CA . ALA A 1 236 ? 13.647 24.912 -2.530 1.00 42.16 236 ALA A CA 1
ATOM 1846 C C . ALA A 1 236 ? 13.769 23.814 -3.608 1.00 42.16 236 ALA A C 1
ATOM 1848 O O . ALA A 1 236 ? 14.802 23.741 -4.279 1.00 42.16 236 ALA A O 1
ATOM 1849 N N . PRO A 1 237 ? 12.772 22.925 -3.748 1.00 54.09 237 PRO A N 1
ATOM 1850 C CA . PRO A 1 237 ? 12.897 21.796 -4.651 1.00 54.09 237 PRO A CA 1
ATOM 1851 C C . PRO A 1 237 ? 12.920 22.267 -6.108 1.00 54.09 237 PRO A C 1
ATOM 1853 O O . PRO A 1 237 ? 12.047 23.013 -6.551 1.00 54.09 237 PRO A O 1
ATOM 1856 N N . ASN A 1 238 ? 13.930 21.821 -6.856 1.00 68.25 238 ASN A N 1
ATOM 1857 C CA . ASN A 1 238 ? 14.042 22.102 -8.282 1.00 68.25 238 ASN A CA 1
ATOM 1858 C C . ASN A 1 238 ? 13.126 21.141 -9.068 1.00 68.25 238 ASN A C 1
ATOM 1860 O O . ASN A 1 238 ? 13.243 19.921 -8.882 1.00 68.25 238 ASN A O 1
ATOM 1864 N N . PRO A 1 239 ? 12.232 21.651 -9.938 1.00 78.12 239 PRO A N 1
ATOM 1865 C CA . PRO A 1 239 ? 11.444 20.805 -10.826 1.00 78.12 239 PRO A CA 1
ATOM 1866 C C . PRO A 1 239 ? 12.373 20.089 -11.812 1.00 78.12 239 PRO A C 1
ATOM 1868 O O . PRO A 1 239 ? 13.259 20.707 -12.406 1.00 78.12 239 PRO A O 1
ATOM 1871 N N . ILE A 1 240 ? 12.181 18.783 -11.984 1.00 77.88 240 ILE A N 1
ATOM 1872 C CA . ILE A 1 240 ? 12.972 17.984 -12.920 1.00 77.88 240 ILE A CA 1
ATOM 1873 C C . ILE A 1 240 ? 12.434 18.218 -14.330 1.00 77.88 240 ILE A C 1
ATOM 1875 O O . ILE A 1 240 ? 11.287 17.898 -14.626 1.00 77.88 240 ILE A O 1
ATOM 1879 N N . VAL A 1 241 ? 13.289 18.758 -15.199 1.00 73.44 241 VAL A N 1
ATOM 1880 C CA . VAL A 1 241 ? 13.019 18.889 -16.642 1.00 73.44 241 VAL A CA 1
ATOM 1881 C C . VAL A 1 241 ? 13.536 17.666 -17.408 1.00 73.44 241 VAL A C 1
ATOM 1883 O O . VAL A 1 241 ? 12.908 17.230 -18.364 1.00 73.44 241 VAL A O 1
ATOM 1886 N N . ASN A 1 242 ? 14.665 17.093 -16.975 1.00 81.94 242 ASN A N 1
ATOM 1887 C CA . ASN A 1 242 ? 15.271 15.903 -17.572 1.00 81.94 242 ASN A CA 1
ATOM 1888 C C . ASN A 1 242 ? 15.765 14.955 -16.469 1.00 81.94 242 ASN A C 1
ATOM 1890 O O . ASN A 1 242 ? 16.800 15.197 -15.843 1.00 81.94 242 ASN A O 1
ATOM 1894 N N . LEU A 1 243 ? 15.027 13.868 -16.233 1.00 84.88 243 LEU A N 1
ATOM 1895 C CA . LEU A 1 243 ? 15.354 12.905 -15.179 1.00 84.88 243 LEU A CA 1
ATOM 1896 C C . LEU A 1 243 ? 16.678 12.173 -15.451 1.00 84.88 243 LEU A C 1
ATOM 1898 O O . LEU A 1 243 ? 17.460 11.954 -14.527 1.00 84.88 243 LEU A O 1
ATOM 1902 N N . CYS A 1 244 ? 16.974 11.843 -16.708 1.00 81.06 244 CYS A N 1
ATOM 1903 C CA . CYS A 1 244 ? 18.197 11.130 -17.082 1.00 81.06 244 CYS A CA 1
ATOM 1904 C C . CYS A 1 244 ? 19.458 11.953 -16.836 1.00 81.06 244 CYS A C 1
ATOM 1906 O O . CYS A 1 244 ? 20.467 11.418 -16.372 1.00 81.06 244 CYS A O 1
ATOM 1908 N N . GLU A 1 245 ? 19.412 13.252 -17.129 1.00 82.19 245 GLU A N 1
ATOM 1909 C CA . GLU A 1 245 ? 20.518 14.156 -16.820 1.00 82.19 245 GLU A CA 1
ATOM 1910 C C . GLU A 1 245 ? 20.744 14.284 -15.317 1.00 82.19 245 GLU A C 1
ATOM 1912 O O . GLU A 1 245 ? 21.891 14.223 -14.876 1.00 82.19 245 GLU A O 1
ATOM 1917 N N . GLU A 1 246 ? 19.680 14.428 -14.524 1.00 84.69 246 GLU A N 1
ATOM 1918 C CA . GLU A 1 246 ? 19.801 14.533 -13.067 1.00 84.69 246 GLU A CA 1
ATOM 1919 C C . GLU A 1 246 ? 20.340 13.244 -12.440 1.00 84.69 246 GLU A C 1
ATOM 1921 O O . GLU A 1 246 ? 21.203 13.301 -11.559 1.00 84.69 246 GLU A O 1
ATOM 1926 N N . ILE A 1 247 ? 19.919 12.077 -12.941 1.00 82.31 247 ILE A N 1
ATOM 1927 C CA . ILE A 1 247 ? 20.511 10.798 -12.541 1.00 82.31 247 ILE A CA 1
ATOM 1928 C C . ILE A 1 247 ? 21.999 10.788 -12.907 1.00 82.31 247 ILE A C 1
ATOM 1930 O O . ILE A 1 247 ? 22.837 10.607 -12.023 1.00 82.31 247 ILE A O 1
ATOM 1934 N N . ARG A 1 248 ? 22.361 11.080 -14.164 1.00 79.56 248 ARG A N 1
ATOM 1935 C CA . ARG A 1 248 ? 23.759 11.062 -14.634 1.00 79.56 248 ARG A CA 1
ATOM 1936 C C . ARG A 1 248 ? 24.663 12.018 -13.845 1.00 79.56 248 ARG A C 1
ATOM 1938 O O . ARG A 1 248 ? 25.754 11.622 -13.439 1.00 79.56 248 ARG A O 1
ATOM 1945 N N . LYS A 1 249 ? 24.215 13.251 -13.581 1.00 79.12 249 LYS A N 1
ATOM 1946 C CA . LYS A 1 249 ? 24.949 14.241 -12.768 1.00 79.12 249 LYS A CA 1
ATOM 1947 C C . LYS A 1 249 ? 25.205 13.729 -11.352 1.00 79.12 249 LYS A C 1
ATOM 1949 O O . LYS A 1 249 ? 26.296 13.897 -10.819 1.00 79.12 249 LYS A O 1
ATOM 1954 N N . ARG A 1 250 ? 24.223 13.080 -10.722 1.00 77.06 250 ARG A N 1
ATOM 1955 C CA . ARG A 1 250 ? 24.406 12.546 -9.363 1.00 77.06 250 ARG A CA 1
ATOM 1956 C C . ARG A 1 250 ? 25.269 11.308 -9.316 1.00 77.06 250 ARG A C 1
ATOM 1958 O O . ARG A 1 250 ? 25.996 11.120 -8.343 1.00 77.06 250 ARG A O 1
ATOM 1965 N N . GLN A 1 251 ? 25.214 10.484 -10.354 1.00 71.44 251 GLN A N 1
ATOM 1966 C CA . GLN A 1 251 ? 26.088 9.328 -10.461 1.00 71.44 251 GLN A CA 1
ATOM 1967 C C . GLN A 1 251 ? 27.567 9.734 -10.509 1.00 71.44 251 GLN A C 1
ATOM 1969 O O . GLN A 1 251 ? 28.383 9.027 -9.925 1.00 71.44 251 GLN A O 1
ATOM 1974 N N . THR A 1 252 ? 27.909 10.871 -11.126 1.00 70.81 252 THR A N 1
ATOM 1975 C CA . THR A 1 252 ? 29.290 11.385 -11.149 1.00 70.81 252 THR A CA 1
ATOM 1976 C C . THR A 1 252 ? 29.682 12.128 -9.869 1.00 70.81 252 THR A C 1
ATOM 1978 O O . THR A 1 252 ? 30.853 12.120 -9.501 1.00 70.81 252 THR A O 1
ATOM 1981 N N . GLN A 1 253 ? 28.724 12.748 -9.172 1.00 68.19 253 GLN A N 1
ATOM 1982 C CA . GLN A 1 253 ? 28.978 13.589 -7.990 1.00 68.19 253 GLN A CA 1
ATOM 1983 C C . GLN A 1 253 ? 28.809 12.872 -6.634 1.00 68.19 253 GLN A C 1
ATOM 1985 O O . GLN A 1 253 ? 29.181 13.433 -5.606 1.00 68.19 253 GLN A O 1
ATOM 1990 N N . GLY A 1 254 ? 28.269 11.647 -6.596 1.00 61.53 254 GLY A N 1
ATOM 1991 C CA . GLY A 1 254 ? 28.229 10.804 -5.388 1.00 61.53 254 GLY A CA 1
ATOM 1992 C C . GLY A 1 254 ? 27.246 11.238 -4.285 1.00 61.53 254 GLY A C 1
ATOM 1993 O O . GLY A 1 254 ? 27.487 10.968 -3.111 1.00 61.53 254 GLY A O 1
ATOM 1994 N N . GLY A 1 255 ? 26.143 11.915 -4.626 1.00 64.56 255 GLY A N 1
ATOM 1995 C CA . GLY A 1 255 ? 25.184 12.461 -3.649 1.00 64.56 255 GLY A CA 1
ATOM 1996 C C . GLY A 1 255 ? 24.011 11.534 -3.280 1.00 64.56 255 GLY A C 1
ATOM 1997 O O . GLY A 1 255 ? 23.469 10.842 -4.135 1.00 64.56 255 GLY A O 1
ATOM 1998 N N . THR A 1 256 ? 23.551 11.587 -2.020 1.00 64.62 256 THR A N 1
ATOM 1999 C CA . THR A 1 256 ? 22.412 10.801 -1.478 1.00 64.62 256 THR A CA 1
ATOM 2000 C C . THR A 1 256 ? 21.071 11.551 -1.427 1.00 64.62 256 THR A C 1
ATOM 2002 O O . THR A 1 256 ? 20.066 10.998 -0.983 1.00 64.62 256 THR A O 1
ATOM 2005 N N . GLY A 1 257 ? 21.023 12.821 -1.846 1.00 74.88 257 GLY A N 1
ATOM 2006 C CA . GLY A 1 257 ? 19.783 13.612 -1.820 1.00 74.88 257 GLY A CA 1
ATOM 2007 C C . GLY A 1 257 ? 18.753 13.187 -2.884 1.00 74.88 257 GLY A C 1
ATOM 2008 O O . GLY A 1 257 ? 19.063 12.409 -3.785 1.00 74.88 257 GLY A O 1
ATOM 2009 N N . SER A 1 258 ? 17.550 13.764 -2.836 1.00 83.25 258 SER A N 1
ATOM 2010 C CA . SER A 1 258 ? 16.513 13.583 -3.868 1.00 83.25 258 SER A CA 1
ATOM 2011 C C . SER A 1 258 ? 16.953 14.110 -5.234 1.00 83.25 258 SER A C 1
ATOM 2013 O O . SER A 1 258 ? 17.507 15.206 -5.278 1.00 83.25 258 SER A O 1
ATOM 2015 N N . TYR A 1 259 ? 16.629 13.425 -6.334 1.00 84.88 259 TYR A N 1
ATOM 2016 C CA . TYR A 1 259 ? 16.868 13.917 -7.701 1.00 84.88 259 TYR A CA 1
ATOM 2017 C C . TYR A 1 259 ? 16.091 15.203 -8.015 1.00 84.88 259 TYR A C 1
ATOM 2019 O O . TYR A 1 259 ? 16.545 15.997 -8.828 1.00 84.88 259 TYR A O 1
ATOM 2027 N N . GLY A 1 260 ? 14.964 15.436 -7.338 1.00 85.94 260 GLY A N 1
ATOM 2028 C CA . GLY A 1 260 ? 14.113 16.612 -7.532 1.00 85.94 260 GLY A CA 1
ATOM 2029 C C . GLY A 1 260 ? 12.633 16.247 -7.492 1.00 85.94 260 GLY A C 1
ATOM 2030 O O . GLY A 1 260 ? 12.268 15.191 -6.961 1.00 85.94 260 GLY A O 1
ATOM 2031 N N . GLU A 1 261 ? 11.790 17.125 -8.033 1.00 88.38 261 GLU A N 1
ATOM 2032 C CA . GLU A 1 261 ? 10.334 16.967 -8.025 1.00 88.38 261 GLU A CA 1
ATOM 2033 C C . GLU A 1 261 ? 9.728 16.916 -9.422 1.00 88.38 261 GLU A C 1
ATOM 2035 O O . GLU A 1 261 ? 10.173 17.603 -10.339 1.00 88.38 261 GLU A O 1
ATOM 2040 N N . ILE A 1 262 ? 8.682 16.106 -9.558 1.00 88.62 262 ILE A N 1
ATOM 2041 C CA . ILE A 1 262 ? 7.875 15.971 -10.767 1.00 88.62 262 ILE A CA 1
ATOM 2042 C C . ILE A 1 262 ? 6.393 16.137 -10.406 1.00 88.62 262 ILE A C 1
ATOM 2044 O O . ILE A 1 262 ? 5.978 15.821 -9.288 1.00 88.62 262 ILE A O 1
ATOM 2048 N N . THR A 1 263 ? 5.579 16.657 -11.324 1.00 87.25 263 THR A N 1
ATOM 2049 C CA . THR A 1 263 ? 4.184 17.022 -11.026 1.00 87.25 263 THR A CA 1
ATOM 2050 C C . THR A 1 263 ? 3.229 16.561 -12.120 1.00 87.25 263 THR A C 1
ATOM 2052 O O . THR A 1 263 ? 3.423 16.890 -13.286 1.00 87.25 263 THR A O 1
ATOM 2055 N N . ASP A 1 264 ? 2.146 15.882 -11.737 1.00 85.31 264 ASP A N 1
ATOM 2056 C CA . ASP A 1 264 ? 1.010 15.601 -12.618 1.00 85.31 264 ASP A CA 1
ATOM 2057 C C . ASP A 1 264 ? -0.056 16.694 -12.481 1.00 85.31 264 ASP A C 1
ATOM 2059 O O . ASP A 1 264 ? -0.563 16.936 -11.383 1.00 85.31 264 ASP A O 1
ATOM 2063 N N . LYS A 1 265 ? -0.433 17.327 -13.597 1.00 81.12 265 LYS A N 1
ATOM 2064 C CA . LYS A 1 265 ? -1.472 18.374 -13.655 1.00 81.12 265 LYS A CA 1
ATOM 2065 C C . LYS A 1 265 ? -2.752 17.934 -14.384 1.00 81.12 265 LYS A C 1
ATOM 2067 O O . LYS A 1 265 ? -3.679 18.729 -14.506 1.00 81.12 265 LYS A O 1
ATOM 2072 N N . THR A 1 266 ? -2.833 16.690 -14.854 1.00 68.56 266 THR A N 1
ATOM 2073 C CA . THR A 1 266 ? -3.851 16.245 -15.831 1.00 68.56 266 THR A CA 1
ATOM 2074 C C . THR A 1 266 ? -5.265 16.019 -15.276 1.00 68.56 266 THR A C 1
ATOM 2076 O O . THR A 1 266 ? -6.209 15.938 -16.053 1.00 68.56 266 THR A O 1
ATOM 2079 N N . SER A 1 267 ? -5.462 15.967 -13.953 1.00 56.12 267 SER A N 1
ATOM 2080 C CA . SER A 1 267 ? -6.733 15.520 -13.338 1.00 56.12 267 SER A CA 1
ATOM 2081 C C . SER A 1 267 ? -7.453 16.571 -12.475 1.00 56.12 267 SER A C 1
ATOM 2083 O O . SER A 1 267 ? -8.267 16.233 -11.615 1.00 56.12 267 SER A O 1
ATOM 2085 N N . GLY A 1 268 ? -7.130 17.861 -12.626 1.00 62.12 268 GLY A N 1
ATOM 2086 C CA . GLY A 1 268 ? -7.677 18.942 -11.783 1.00 62.12 268 GLY A CA 1
ATOM 2087 C C . GLY A 1 268 ? -7.171 18.938 -10.328 1.00 62.12 268 GLY A C 1
ATOM 2088 O O . GLY A 1 268 ? -7.293 19.941 -9.624 1.00 62.12 268 GLY A O 1
ATOM 2089 N N . LYS A 1 269 ? -6.534 17.846 -9.885 1.00 70.00 269 LYS A N 1
ATOM 2090 C CA . LYS A 1 269 ? -5.726 17.750 -8.666 1.00 70.00 269 LYS A CA 1
ATOM 2091 C C . LYS A 1 269 ? -4.255 17.648 -9.066 1.00 70.00 269 LYS A C 1
ATOM 2093 O O . LYS A 1 269 ? -3.854 16.669 -9.685 1.00 70.00 269 LYS A O 1
ATOM 2098 N N . SER A 1 270 ? -3.463 18.651 -8.694 1.00 80.19 270 SER A N 1
ATOM 2099 C CA . SER A 1 270 ? -2.006 18.602 -8.854 1.00 80.19 270 SER A CA 1
ATOM 2100 C C . SER A 1 270 ? -1.440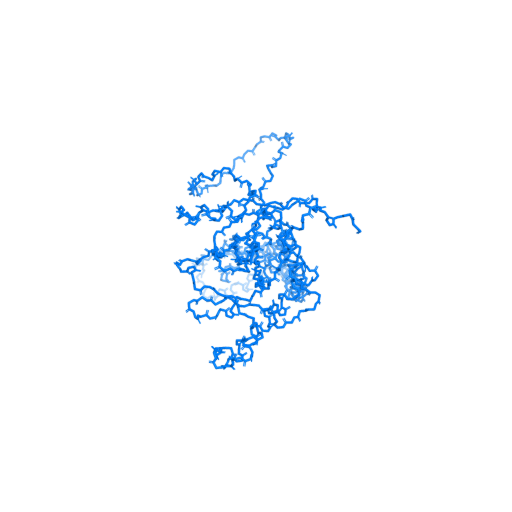 17.552 -7.901 1.00 80.19 270 SER A C 1
ATOM 2102 O O . SER A 1 270 ? -1.638 17.668 -6.688 1.00 80.19 270 SER A O 1
ATOM 2104 N N . ARG A 1 271 ? -0.782 16.519 -8.432 1.00 85.19 271 ARG A N 1
ATOM 2105 C CA . ARG A 1 271 ? -0.040 15.538 -7.629 1.00 85.19 271 ARG A CA 1
ATOM 2106 C C . ARG A 1 271 ? 1.441 15.813 -7.789 1.00 85.19 271 ARG A C 1
ATOM 2108 O O . ARG A 1 271 ? 1.939 15.845 -8.908 1.00 85.19 271 ARG A O 1
ATOM 2115 N N . GLU A 1 272 ? 2.126 16.023 -6.678 1.00 88.56 272 GLU A N 1
ATOM 2116 C CA . GLU A 1 272 ? 3.564 16.253 -6.661 1.00 88.56 272 GLU A CA 1
ATOM 2117 C C . GLU A 1 272 ? 4.260 14.986 -6.178 1.00 88.56 272 GLU A C 1
ATOM 2119 O O . GLU A 1 272 ? 3.772 14.252 -5.316 1.00 88.56 272 GLU A O 1
ATOM 2124 N N . TYR A 1 273 ? 5.417 14.713 -6.751 1.00 89.44 273 TYR A N 1
ATOM 2125 C CA . TYR A 1 273 ? 6.229 13.567 -6.407 1.00 89.44 273 TYR A CA 1
ATOM 2126 C C . TYR A 1 273 ? 7.657 14.025 -6.246 1.00 89.44 273 TYR A C 1
ATOM 2128 O O . TYR A 1 273 ? 8.145 14.841 -7.026 1.00 89.44 273 TYR A O 1
ATOM 2136 N N . ARG A 1 274 ? 8.343 13.465 -5.257 1.00 88.81 274 ARG A N 1
ATOM 2137 C CA . ARG A 1 274 ? 9.770 13.696 -5.077 1.00 88.81 274 ARG A CA 1
ATOM 2138 C C . ARG A 1 274 ? 10.501 12.405 -5.367 1.00 88.81 274 ARG A C 1
ATOM 2140 O O . ARG A 1 274 ? 10.104 11.368 -4.859 1.00 88.81 274 ARG A O 1
ATOM 2147 N N . ILE A 1 275 ? 11.546 12.465 -6.178 1.00 90.00 275 ILE A N 1
ATOM 2148 C CA . ILE A 1 275 ? 12.265 11.273 -6.626 1.00 90.00 275 ILE A CA 1
ATOM 2149 C C . ILE A 1 275 ? 13.528 11.109 -5.790 1.00 90.00 275 ILE A C 1
ATOM 2151 O O . ILE A 1 275 ? 14.306 12.052 -5.632 1.00 90.00 275 ILE A O 1
ATOM 2155 N N . TYR A 1 276 ? 13.745 9.908 -5.268 1.00 88.25 276 TYR A N 1
ATOM 2156 C CA . TYR A 1 276 ? 14.913 9.561 -4.465 1.00 88.25 276 TYR A CA 1
ATOM 2157 C C . TYR A 1 276 ? 15.693 8.405 -5.093 1.00 88.25 276 TYR A C 1
ATOM 2159 O O . TYR A 1 276 ? 15.070 7.540 -5.712 1.00 88.25 276 TYR A O 1
ATOM 2167 N N . PRO A 1 277 ? 17.025 8.350 -4.909 1.00 86.31 277 PRO A N 1
ATOM 2168 C CA . PRO A 1 277 ? 17.793 7.148 -5.214 1.00 86.31 277 PRO A CA 1
ATOM 2169 C C . PRO A 1 277 ? 17.294 5.965 -4.379 1.00 86.31 277 PRO A C 1
ATOM 2171 O O . PRO A 1 277 ? 16.921 6.113 -3.211 1.00 86.31 277 PRO A O 1
ATOM 2174 N N . GLY A 1 278 ? 17.281 4.784 -4.990 1.00 78.56 278 GLY A N 1
ATOM 2175 C CA . GLY A 1 278 ? 16.964 3.524 -4.335 1.00 78.56 278 GLY A CA 1
ATOM 2176 C C . GLY A 1 278 ? 17.994 3.136 -3.272 1.00 78.56 278 GLY A C 1
ATOM 2177 O O . GLY A 1 278 ? 19.079 3.705 -3.156 1.00 78.56 278 GLY A O 1
ATOM 2178 N N . LYS A 1 279 ? 17.663 2.120 -2.470 1.00 68.12 279 LYS A N 1
ATOM 2179 C CA . LYS A 1 279 ? 18.471 1.693 -1.311 1.00 68.12 279 LYS A CA 1
ATOM 2180 C C . LYS A 1 279 ? 19.744 0.907 -1.686 1.00 68.12 279 LYS A C 1
ATOM 2182 O O . LYS A 1 279 ? 20.411 0.404 -0.785 1.00 68.12 279 LYS A O 1
ATOM 2187 N N . CYS A 1 280 ? 20.086 0.747 -2.969 1.00 53.91 280 CYS A N 1
ATOM 2188 C CA . CYS A 1 280 ? 21.090 -0.227 -3.411 1.00 53.91 280 CYS A CA 1
ATOM 2189 C C . CYS A 1 280 ? 22.138 0.336 -4.390 1.00 53.91 280 CYS A C 1
ATOM 2191 O O . CYS A 1 280 ? 21.880 0.409 -5.583 1.00 53.91 280 CYS A O 1
ATOM 2193 N N . LEU A 1 281 ? 23.371 0.586 -3.920 1.00 52.38 281 LEU A N 1
ATOM 2194 C CA . LEU A 1 281 ? 24.580 0.727 -4.757 1.00 52.38 281 LEU A CA 1
ATOM 2195 C C . LEU A 1 281 ? 25.780 0.088 -4.042 1.00 52.38 281 LEU A C 1
ATOM 2197 O O . LEU A 1 281 ? 25.984 0.372 -2.862 1.00 52.38 281 LEU A O 1
ATOM 2201 N N . PRO A 1 282 ? 26.524 -0.827 -4.705 1.00 49.00 282 PRO A N 1
ATOM 2202 C CA . PRO A 1 282 ? 27.791 -0.363 -5.291 1.00 49.00 282 PRO A CA 1
ATOM 2203 C C . PRO A 1 282 ? 28.237 -1.020 -6.620 1.00 49.00 282 PRO A C 1
ATOM 2205 O O . PRO A 1 282 ? 29.251 -0.603 -7.161 1.00 49.00 282 PRO A O 1
ATOM 2208 N N . SER A 1 283 ? 27.514 -1.993 -7.188 1.00 53.38 283 SER A N 1
ATOM 2209 C CA . SER A 1 283 ? 27.848 -2.592 -8.497 1.00 53.38 283 SER A CA 1
ATOM 2210 C C . SER A 1 283 ? 26.673 -2.407 -9.456 1.00 53.38 283 SER A C 1
ATOM 2212 O O . SER A 1 283 ? 25.606 -2.997 -9.254 1.00 53.38 283 SER A O 1
ATOM 2214 N N . ARG A 1 284 ? 26.841 -1.508 -10.433 1.00 57.41 284 ARG A N 1
ATOM 2215 C CA . ARG A 1 284 ? 25.825 -1.133 -11.436 1.00 57.41 284 ARG A CA 1
ATOM 2216 C C . ARG A 1 284 ? 25.937 -1.951 -12.730 1.00 57.41 284 ARG A C 1
ATOM 2218 O O . ARG A 1 284 ? 24.954 -2.068 -13.449 1.00 57.41 284 ARG A O 1
ATOM 2225 N N . ASP A 1 285 ? 27.083 -2.593 -12.957 1.00 58.16 285 ASP A N 1
ATOM 2226 C CA . ASP A 1 285 ? 27.405 -3.303 -14.206 1.00 58.16 285 ASP A CA 1
ATOM 2227 C C . ASP A 1 285 ? 26.915 -4.766 -14.234 1.00 58.16 285 ASP A C 1
ATOM 2229 O O . ASP A 1 285 ? 27.088 -5.470 -15.225 1.00 58.16 285 ASP A O 1
ATOM 2233 N N . ALA A 1 286 ? 26.289 -5.244 -13.152 1.00 65.44 286 ALA A N 1
ATOM 2234 C CA . ALA A 1 286 ? 25.851 -6.637 -12.992 1.00 65.44 286 ALA A CA 1
ATOM 2235 C C . ALA A 1 286 ? 24.319 -6.824 -12.988 1.00 65.44 286 ALA A C 1
ATOM 2237 O O . ALA A 1 286 ? 23.822 -7.858 -12.525 1.00 65.44 286 ALA A O 1
ATOM 2238 N N . TRP A 1 287 ? 23.564 -5.819 -13.445 1.00 78.06 287 TRP A N 1
ATOM 2239 C CA . TRP A 1 287 ? 22.101 -5.841 -13.432 1.00 78.06 287 TRP A CA 1
ATOM 2240 C C . TRP A 1 287 ? 21.539 -6.343 -14.759 1.00 78.06 287 TRP A C 1
ATOM 2242 O O . TRP A 1 287 ? 22.014 -5.996 -15.836 1.00 78.06 287 TRP A O 1
ATOM 2252 N N . SER A 1 288 ? 20.513 -7.185 -14.673 1.00 81.94 288 SER A N 1
ATOM 2253 C CA . SER A 1 288 ? 19.736 -7.632 -15.833 1.00 81.94 288 SER A CA 1
ATOM 2254 C C . SER A 1 288 ? 18.291 -7.905 -15.432 1.00 81.94 288 SER A C 1
ATOM 2256 O O . SER A 1 288 ? 18.025 -8.325 -14.302 1.00 81.94 288 SER A O 1
ATOM 2258 N N . ALA A 1 289 ? 17.361 -7.684 -16.359 1.00 83.69 289 ALA A N 1
ATOM 2259 C CA . ALA A 1 289 ? 15.979 -8.122 -16.222 1.00 83.69 289 ALA A CA 1
ATOM 2260 C C . ALA A 1 289 ? 15.826 -9.550 -16.768 1.00 83.69 289 ALA A C 1
ATOM 2262 O O . ALA A 1 289 ? 16.401 -9.903 -17.795 1.00 83.69 289 ALA A O 1
ATOM 2263 N N . VAL A 1 290 ? 15.062 -10.379 -16.061 1.00 86.50 290 VAL A N 1
ATOM 2264 C CA . VAL A 1 290 ? 14.817 -11.788 -16.394 1.00 86.50 290 VAL A CA 1
ATOM 2265 C C . VAL A 1 290 ? 13.315 -12.018 -16.427 1.00 86.50 290 VAL A C 1
ATOM 2267 O O . VAL A 1 290 ? 12.637 -11.786 -15.425 1.00 86.50 290 VAL A O 1
ATOM 2270 N N . ALA A 1 291 ? 12.792 -12.492 -17.555 1.00 89.19 291 ALA A N 1
ATOM 2271 C CA . ALA A 1 291 ? 11.370 -12.792 -17.698 1.00 89.19 291 ALA A CA 1
ATOM 2272 C C . ALA A 1 291 ? 10.965 -14.027 -16.893 1.00 89.19 291 ALA A C 1
ATOM 2274 O O . ALA A 1 291 ? 11.710 -15.006 -16.807 1.00 89.19 291 ALA A O 1
ATOM 2275 N N . LEU A 1 292 ? 9.738 -14.024 -16.369 1.00 88.69 292 LEU A N 1
ATOM 2276 C CA . LEU A 1 292 ? 9.148 -15.188 -15.712 1.00 88.69 292 LEU A CA 1
ATOM 2277 C C . LEU A 1 292 ? 9.162 -16.414 -16.628 1.00 88.69 292 LEU A C 1
ATOM 2279 O O . LEU A 1 292 ? 9.370 -17.517 -16.139 1.00 88.69 292 LEU A O 1
ATOM 2283 N N . GLN A 1 293 ? 9.006 -16.225 -17.939 1.00 89.75 293 GLN A N 1
ATOM 2284 C CA . GLN A 1 293 ? 9.152 -17.301 -18.916 1.00 89.75 293 GLN A CA 1
ATOM 2285 C C . GLN A 1 293 ? 10.500 -18.026 -18.778 1.00 89.75 293 GLN A C 1
ATOM 2287 O O . GLN A 1 293 ? 10.513 -19.238 -18.590 1.00 89.75 293 GLN A O 1
ATOM 2292 N N . GLU A 1 294 ? 11.616 -17.290 -18.790 1.00 88.44 294 GLU A N 1
ATOM 2293 C CA . GLU A 1 294 ? 12.960 -17.872 -18.658 1.00 88.44 294 GLU A CA 1
ATOM 2294 C C . GLU A 1 294 ? 13.117 -18.580 -17.306 1.00 88.44 294 GLU A C 1
ATOM 2296 O O . GLU A 1 294 ? 13.694 -19.664 -17.218 1.00 88.44 294 GLU A O 1
ATOM 2301 N N . VAL A 1 295 ? 12.551 -17.989 -16.248 1.00 87.38 295 VAL A N 1
ATOM 2302 C CA . VAL A 1 295 ? 12.569 -18.573 -14.904 1.00 87.38 295 VAL A CA 1
ATOM 2303 C C . VAL A 1 295 ? 11.834 -19.906 -14.850 1.00 87.38 295 VAL A C 1
ATOM 2305 O O . VAL A 1 295 ? 12.267 -20.782 -14.107 1.00 87.38 295 VAL A O 1
ATOM 2308 N N . LEU A 1 296 ? 10.732 -20.053 -15.589 1.00 86.88 296 LEU A N 1
ATOM 2309 C CA . LEU A 1 296 ? 9.920 -21.270 -15.648 1.00 86.88 296 LEU A CA 1
ATOM 2310 C C . LEU A 1 296 ? 10.516 -22.340 -16.573 1.00 86.88 296 LEU A C 1
ATOM 2312 O O . LEU A 1 296 ? 10.329 -23.523 -16.308 1.00 86.88 296 LEU A O 1
ATOM 2316 N N . GLU A 1 297 ? 11.215 -21.939 -17.635 1.00 88.69 297 GLU A N 1
ATOM 2317 C CA . GLU A 1 297 ? 11.805 -22.852 -18.620 1.00 88.69 297 GLU A CA 1
ATOM 2318 C C . GLU A 1 297 ? 13.138 -23.456 -18.147 1.00 88.69 297 GLU A C 1
ATOM 2320 O O . GLU A 1 297 ? 13.376 -24.646 -18.353 1.00 88.69 297 GLU A O 1
ATOM 2325 N N . ASP A 1 298 ? 13.992 -22.680 -17.468 1.00 83.88 298 ASP A N 1
ATOM 2326 C CA . ASP A 1 298 ? 15.314 -23.141 -17.020 1.00 83.88 298 ASP A CA 1
ATOM 2327 C C . ASP A 1 298 ? 15.345 -23.469 -15.516 1.00 83.88 298 ASP A C 1
ATOM 2329 O O . ASP A 1 298 ? 15.835 -22.718 -14.664 1.00 83.88 298 ASP A O 1
ATOM 2333 N N . SER A 1 299 ? 14.829 -24.646 -15.162 1.00 78.00 299 SER A N 1
ATOM 2334 C CA . SER A 1 299 ? 14.775 -25.098 -13.767 1.00 78.00 299 SER A CA 1
ATOM 2335 C C . SER A 1 299 ? 16.147 -25.273 -13.108 1.00 78.00 299 SER A C 1
ATOM 2337 O O . SER A 1 299 ? 16.248 -25.196 -11.881 1.00 78.00 299 SER A O 1
ATOM 2339 N N . ASN A 1 300 ? 17.197 -25.514 -13.901 1.00 78.25 300 ASN A N 1
ATOM 2340 C CA . ASN A 1 300 ? 18.550 -25.757 -13.400 1.00 78.25 300 ASN A CA 1
ATOM 2341 C C . ASN A 1 300 ? 19.220 -24.448 -12.975 1.00 78.25 300 ASN A C 1
ATOM 2343 O O . ASN A 1 300 ? 19.852 -24.390 -11.919 1.00 78.25 300 ASN A O 1
ATOM 2347 N N . LYS A 1 301 ? 19.023 -23.385 -13.758 1.00 79.56 301 LYS A N 1
ATOM 2348 C CA . LYS A 1 301 ? 19.520 -22.038 -13.458 1.00 79.56 301 LYS A CA 1
ATOM 2349 C C . LYS A 1 301 ? 18.718 -21.348 -12.351 1.00 79.56 301 LYS A C 1
ATOM 2351 O O . LYS A 1 301 ? 19.290 -20.598 -11.563 1.00 79.56 301 LYS A O 1
ATOM 2356 N N . TYR A 1 302 ? 17.416 -21.638 -12.234 1.00 79.12 302 TYR A N 1
ATOM 2357 C CA . TYR A 1 302 ? 16.502 -20.996 -11.273 1.00 79.12 302 TYR A CA 1
ATOM 2358 C C . TYR A 1 302 ? 15.904 -21.967 -10.247 1.00 79.12 302 TYR A C 1
ATOM 2360 O O . TYR A 1 302 ? 14.698 -21.972 -9.962 1.00 79.12 302 TYR A O 1
ATOM 2368 N N . SER A 1 303 ? 16.769 -22.772 -9.633 1.00 70.50 303 SER A N 1
ATOM 2369 C CA . SER A 1 303 ? 16.390 -23.785 -8.637 1.00 70.50 303 SER A CA 1
ATOM 2370 C C . SER A 1 303 ? 15.639 -23.212 -7.421 1.00 70.50 303 SER A C 1
ATOM 2372 O O . SER A 1 303 ? 14.770 -23.881 -6.854 1.00 70.50 303 SER A O 1
ATOM 2374 N N . GLY A 1 304 ? 15.901 -21.946 -7.063 1.00 70.81 304 GLY A N 1
ATOM 2375 C CA . GLY A 1 304 ? 15.267 -21.249 -5.937 1.00 70.81 304 GLY A CA 1
ATOM 2376 C C . GLY A 1 304 ? 13.740 -21.123 -6.041 1.00 70.81 304 GLY A C 1
ATOM 2377 O O . GLY A 1 304 ? 13.051 -21.253 -5.028 1.00 70.81 304 GLY A O 1
ATOM 2378 N N . LEU A 1 305 ? 13.193 -20.935 -7.250 1.00 72.44 305 LEU A N 1
ATOM 2379 C CA . LEU A 1 305 ? 11.740 -20.936 -7.461 1.00 72.44 305 LEU A CA 1
ATOM 2380 C C . LEU A 1 305 ? 11.199 -22.362 -7.589 1.00 72.44 305 LEU A C 1
ATOM 2382 O O . LEU A 1 305 ? 10.145 -22.684 -7.038 1.00 72.44 305 LEU A O 1
ATOM 2386 N N . HIS A 1 306 ? 11.919 -23.228 -8.303 1.00 67.69 306 HIS A N 1
ATOM 2387 C CA . HIS A 1 306 ? 11.456 -24.566 -8.657 1.00 67.69 306 HIS A CA 1
ATOM 2388 C C . HIS A 1 306 ? 11.297 -25.503 -7.453 1.00 67.69 306 HIS A C 1
ATOM 2390 O O . HIS A 1 306 ? 10.330 -26.271 -7.428 1.00 67.69 306 HIS A O 1
ATOM 2396 N N . GLY A 1 307 ? 12.152 -25.373 -6.432 1.00 66.81 307 GLY A N 1
ATOM 2397 C CA . GLY A 1 307 ? 12.142 -26.217 -5.232 1.00 66.81 307 GLY A CA 1
ATOM 2398 C C . GLY A 1 307 ? 11.240 -25.759 -4.076 1.00 66.81 307 GLY A C 1
ATOM 2399 O O . GLY A 1 307 ? 11.088 -26.498 -3.108 1.00 66.81 307 GLY A O 1
ATOM 2400 N N . GLN A 1 308 ? 10.633 -24.564 -4.128 1.00 80.88 308 GLN A N 1
ATOM 2401 C CA . GLN A 1 308 ? 9.940 -23.975 -2.969 1.00 80.88 308 GLN A CA 1
ATOM 2402 C C . GLN A 1 308 ? 8.481 -23.600 -3.268 1.00 80.88 308 GLN A C 1
ATOM 2404 O O . GLN A 1 308 ? 8.185 -22.516 -3.771 1.00 80.88 308 GLN A O 1
ATOM 2409 N N . TYR A 1 309 ? 7.532 -24.462 -2.877 1.00 82.94 309 TYR A N 1
ATOM 2410 C CA . TYR A 1 309 ? 6.089 -24.209 -3.045 1.00 82.94 309 TYR A CA 1
ATOM 2411 C C . TYR A 1 309 ? 5.629 -22.881 -2.419 1.00 82.94 309 TYR A C 1
ATOM 2413 O O . TYR A 1 309 ? 4.836 -22.146 -3.006 1.00 82.94 309 TYR A O 1
ATOM 2421 N N . VAL A 1 310 ? 6.167 -22.533 -1.245 1.00 82.25 310 VAL A N 1
ATOM 2422 C CA . VAL A 1 310 ? 5.853 -21.269 -0.558 1.00 82.25 310 VAL A CA 1
ATOM 2423 C C . VAL A 1 310 ? 6.247 -20.061 -1.411 1.00 82.25 310 VAL A C 1
ATOM 2425 O O . VAL A 1 310 ? 5.481 -19.102 -1.497 1.00 82.25 310 VAL A O 1
ATOM 2428 N N . THR A 1 311 ? 7.403 -20.119 -2.069 1.00 80.88 311 THR A N 1
ATOM 2429 C CA . THR A 1 311 ? 7.911 -19.051 -2.939 1.00 80.88 311 THR A CA 1
ATOM 2430 C C . THR A 1 311 ? 7.052 -18.924 -4.191 1.00 80.88 311 THR A C 1
ATOM 2432 O O . THR A 1 311 ? 6.616 -17.819 -4.503 1.00 80.88 311 THR A O 1
ATOM 2435 N N . LYS A 1 312 ? 6.674 -20.046 -4.824 1.00 84.31 312 LYS A N 1
ATOM 2436 C CA . LYS A 1 312 ? 5.722 -20.053 -5.952 1.00 84.31 312 LYS A CA 1
ATOM 2437 C C . LYS A 1 312 ? 4.380 -19.426 -5.573 1.00 84.31 312 LYS A C 1
ATOM 2439 O O . LYS A 1 312 ? 3.863 -18.588 -6.303 1.00 84.31 312 LYS A O 1
ATOM 2444 N N . ARG A 1 313 ? 3.830 -19.780 -4.405 1.00 84.75 313 ARG A N 1
ATOM 2445 C CA . ARG A 1 313 ? 2.556 -19.230 -3.918 1.00 84.75 313 ARG A CA 1
ATOM 2446 C C . ARG A 1 313 ? 2.642 -17.728 -3.641 1.00 84.75 313 ARG A C 1
ATOM 2448 O O . ARG A 1 313 ? 1.725 -16.997 -4.006 1.00 84.75 313 ARG A O 1
ATOM 2455 N N . LYS A 1 314 ? 3.715 -17.268 -2.988 1.00 82.75 314 LYS A N 1
ATOM 2456 C CA . LYS A 1 314 ? 3.943 -15.835 -2.731 1.00 82.75 314 LYS A CA 1
ATOM 2457 C C . LYS A 1 314 ? 4.077 -15.059 -4.036 1.00 82.75 314 LYS A C 1
ATOM 2459 O O . LYS A 1 314 ? 3.460 -14.008 -4.169 1.00 82.75 314 LYS A O 1
ATOM 2464 N N . LEU A 1 315 ? 4.825 -15.605 -4.991 1.00 84.88 315 LEU A N 1
ATOM 2465 C CA . LEU A 1 315 ? 5.005 -15.006 -6.303 1.00 84.88 315 LEU A CA 1
ATOM 2466 C C . LEU A 1 315 ? 3.680 -14.910 -7.065 1.00 84.88 315 LEU A C 1
ATOM 2468 O O . LEU A 1 315 ? 3.323 -13.829 -7.516 1.00 84.88 315 LEU A O 1
ATOM 2472 N N . ALA A 1 316 ? 2.917 -16.003 -7.142 1.00 85.62 316 ALA A N 1
ATOM 2473 C CA . ALA A 1 316 ? 1.608 -16.009 -7.789 1.00 85.62 316 ALA A CA 1
ATOM 2474 C C . ALA A 1 316 ? 0.668 -14.965 -7.168 1.00 85.62 316 ALA A C 1
ATOM 2476 O O . ALA A 1 316 ? 0.045 -14.192 -7.887 1.00 85.62 316 ALA A O 1
ATOM 2477 N N . ALA A 1 317 ? 0.626 -14.879 -5.833 1.00 84.88 317 ALA A N 1
ATOM 2478 C CA . ALA A 1 317 ? -0.159 -13.860 -5.142 1.00 84.88 317 ALA A CA 1
ATOM 2479 C C . ALA A 1 317 ? 0.317 -12.432 -5.460 1.00 84.88 317 ALA A C 1
ATOM 2481 O O . ALA A 1 317 ? -0.519 -11.557 -5.669 1.00 84.88 317 ALA A O 1
ATOM 2482 N N . SER A 1 318 ? 1.634 -12.200 -5.519 1.00 83.25 318 SER A N 1
ATOM 2483 C CA . SER A 1 318 ? 2.220 -10.909 -5.900 1.00 83.25 318 SER A CA 1
ATOM 2484 C C . SER A 1 318 ? 1.805 -10.516 -7.319 1.00 83.25 318 SER A C 1
ATOM 2486 O O . SER A 1 318 ? 1.205 -9.464 -7.508 1.00 83.25 318 SER A O 1
ATOM 2488 N N . ILE A 1 319 ? 2.000 -11.407 -8.297 1.00 84.38 319 ILE A N 1
ATOM 2489 C CA . ILE A 1 319 ? 1.626 -11.188 -9.702 1.00 84.38 319 ILE A CA 1
ATOM 2490 C C . ILE A 1 319 ? 0.130 -10.891 -9.833 1.00 84.38 319 ILE A C 1
ATOM 2492 O O . ILE A 1 319 ? -0.242 -9.923 -10.487 1.00 84.38 319 ILE A O 1
ATOM 2496 N N . SER A 1 320 ? -0.739 -11.681 -9.192 1.00 85.50 320 SER A N 1
ATOM 2497 C CA . SER A 1 320 ? -2.188 -11.449 -9.251 1.00 85.50 320 SER A CA 1
ATOM 2498 C C . SER A 1 320 ? -2.582 -10.089 -8.676 1.00 85.50 320 SER A C 1
ATOM 2500 O O . SER A 1 320 ? -3.463 -9.423 -9.214 1.00 85.50 320 SER A O 1
ATOM 2502 N N . VAL A 1 321 ? -1.934 -9.658 -7.592 1.00 83.31 321 VAL A N 1
ATOM 2503 C CA . VAL A 1 321 ? -2.163 -8.331 -7.008 1.00 83.31 321 VAL A CA 1
ATOM 2504 C C . VAL A 1 321 ? -1.685 -7.236 -7.956 1.00 83.31 321 VAL A C 1
ATOM 2506 O O . VAL A 1 321 ? -2.438 -6.295 -8.188 1.00 83.31 321 VAL A O 1
ATOM 2509 N N . GLY A 1 322 ? -0.491 -7.377 -8.534 1.00 82.88 322 GLY A N 1
ATOM 2510 C CA . GLY A 1 322 ? 0.057 -6.427 -9.502 1.00 82.88 322 GLY A CA 1
ATOM 2511 C C . GLY A 1 322 ? -0.814 -6.283 -10.740 1.00 82.88 322 GLY A C 1
ATOM 2512 O O . GLY A 1 322 ? -1.125 -5.164 -11.137 1.00 82.88 322 GLY A O 1
ATOM 2513 N N . PHE A 1 323 ? -1.302 -7.401 -11.281 1.00 84.75 323 PHE A N 1
ATOM 2514 C CA . PHE A 1 323 ? -2.250 -7.393 -12.391 1.00 84.75 323 PHE A CA 1
ATOM 2515 C C . PHE A 1 323 ? -3.495 -6.585 -12.044 1.00 84.75 323 PHE A C 1
ATOM 2517 O O . PHE A 1 323 ? -3.859 -5.676 -12.773 1.00 84.75 323 PHE A O 1
ATOM 2524 N N . LEU A 1 324 ? -4.125 -6.857 -10.899 1.00 85.06 324 LEU A N 1
ATOM 2525 C CA . LEU A 1 324 ? -5.315 -6.112 -10.500 1.00 85.06 324 LEU A CA 1
ATOM 2526 C C . LEU A 1 324 ? -5.008 -4.622 -10.255 1.00 85.06 324 LEU A C 1
ATOM 2528 O O . LEU A 1 324 ? -5.868 -3.786 -10.508 1.00 85.06 324 LEU A O 1
ATOM 2532 N N . GLN A 1 325 ? -3.823 -4.287 -9.725 1.00 84.69 325 GLN A N 1
ATOM 2533 C CA . GLN A 1 325 ? -3.422 -2.904 -9.420 1.00 84.69 325 GLN A CA 1
ATOM 2534 C C . GLN A 1 325 ? -3.223 -2.086 -10.699 1.00 84.69 325 GLN A C 1
ATOM 2536 O O . GLN A 1 325 ? -3.548 -0.901 -10.732 1.00 84.69 325 GLN A O 1
ATOM 2541 N N . LEU A 1 326 ? -2.687 -2.727 -11.735 1.00 85.94 326 LEU A N 1
ATOM 2542 C CA . LEU A 1 326 ? -2.215 -2.084 -12.960 1.00 85.94 326 LEU A CA 1
ATOM 2543 C C . LEU A 1 326 ? -3.090 -2.400 -14.182 1.00 85.94 326 LEU A C 1
ATOM 2545 O O . LEU A 1 326 ? -2.811 -1.916 -15.276 1.00 85.94 326 LEU A O 1
ATOM 2549 N N . HIS A 1 327 ? -4.151 -3.189 -14.016 1.00 85.81 327 HIS A N 1
ATOM 2550 C CA . HIS A 1 327 ? -5.126 -3.495 -15.060 1.00 85.81 327 HIS A CA 1
ATOM 2551 C C . HIS A 1 327 ? -5.690 -2.206 -15.659 1.00 85.81 327 HIS A C 1
ATOM 2553 O O . HIS A 1 327 ? -6.111 -1.340 -14.899 1.00 85.81 327 HIS A O 1
ATOM 2559 N N . GLN A 1 328 ? -5.732 -2.099 -16.992 1.00 84.06 328 GLN A N 1
ATOM 2560 C CA . GLN A 1 328 ? -6.150 -0.891 -17.730 1.00 84.06 328 GLN A CA 1
ATOM 2561 C C . GLN A 1 328 ? -5.277 0.352 -17.483 1.00 84.06 328 GLN A C 1
ATOM 2563 O O . GLN A 1 328 ? -5.700 1.469 -17.763 1.00 84.06 328 GLN A O 1
ATOM 2568 N N . THR A 1 329 ? -4.056 0.183 -16.973 1.00 86.25 329 THR A N 1
ATOM 2569 C CA . THR A 1 329 ? -3.047 1.251 -16.980 1.00 86.25 329 THR A CA 1
ATOM 2570 C C . THR A 1 329 ? -2.063 1.034 -18.122 1.00 86.25 329 THR A C 1
ATOM 2572 O O . THR A 1 329 ? -1.846 -0.097 -18.545 1.00 86.25 329 THR A O 1
ATOM 2575 N N . ASN A 1 330 ? -1.369 2.094 -18.537 1.00 86.25 330 ASN A N 1
ATOM 2576 C CA . ASN A 1 330 ? -0.303 2.003 -19.543 1.00 86.25 330 ASN A CA 1
ATOM 2577 C C . ASN A 1 330 ? 0.935 1.201 -19.076 1.00 86.25 330 ASN A C 1
ATOM 2579 O O . ASN A 1 330 ? 1.884 1.050 -19.836 1.00 86.25 330 ASN A O 1
ATOM 2583 N N . TRP A 1 331 ? 0.947 0.695 -17.835 1.00 85.81 331 TRP A N 1
ATOM 2584 C CA . TRP A 1 331 ? 2.005 -0.187 -17.333 1.00 85.81 331 TRP A CA 1
ATOM 2585 C C . TRP A 1 331 ? 1.848 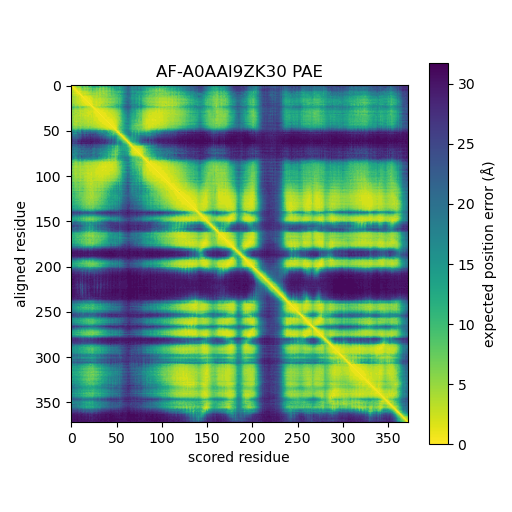-1.647 -17.741 1.00 85.81 331 TRP A C 1
ATOM 2587 O O . TRP A 1 331 ? 2.807 -2.405 -17.616 1.00 85.81 331 TRP A O 1
ATOM 2597 N N . LEU A 1 332 ? 0.649 -2.064 -18.150 1.00 84.19 332 LEU A N 1
ATOM 2598 C CA . LEU A 1 332 ? 0.383 -3.441 -18.538 1.00 84.19 332 LEU A CA 1
ATOM 2599 C C . LEU A 1 332 ? -0.258 -3.489 -19.925 1.00 84.19 332 LEU A C 1
ATOM 2601 O O . LEU A 1 332 ? -1.181 -2.719 -20.186 1.00 84.19 332 LEU A O 1
ATOM 2605 N N . PRO A 1 333 ? 0.172 -4.421 -20.792 1.00 80.75 333 PRO A N 1
ATOM 2606 C CA . PRO A 1 333 ? -0.553 -4.702 -22.021 1.00 80.75 333 PRO A CA 1
ATOM 2607 C C . PRO A 1 333 ? -1.924 -5.320 -21.710 1.00 80.75 333 PRO A C 1
ATOM 2609 O O . PRO A 1 333 ? -2.121 -5.939 -20.660 1.00 80.75 333 PRO A O 1
ATOM 2612 N N . ASP A 1 334 ? -2.853 -5.224 -22.665 1.00 78.50 334 ASP A N 1
ATOM 2613 C CA . ASP A 1 334 ? -4.200 -5.805 -22.550 1.00 78.50 334 ASP A CA 1
ATOM 2614 C C . ASP A 1 334 ? -4.171 -7.317 -22.272 1.00 78.50 334 ASP A C 1
ATOM 2616 O O . ASP A 1 334 ? -5.031 -7.856 -21.572 1.00 78.50 334 ASP A O 1
ATOM 2620 N N . ILE A 1 335 ? -3.161 -8.009 -22.811 1.00 81.75 335 ILE A N 1
ATOM 2621 C CA . ILE A 1 335 ? -2.926 -9.436 -22.602 1.00 81.75 335 ILE A CA 1
ATOM 2622 C C . ILE A 1 335 ? -1.554 -9.606 -21.958 1.00 81.75 335 ILE A C 1
ATOM 2624 O O . ILE A 1 335 ? -0.526 -9.462 -22.614 1.00 81.75 335 ILE A O 1
ATOM 2628 N N . VAL A 1 336 ? -1.555 -9.951 -20.672 1.00 82.12 336 VAL A N 1
ATOM 2629 C CA . VAL A 1 336 ? -0.333 -10.203 -19.903 1.00 82.12 336 VAL A CA 1
ATOM 2630 C C . VAL A 1 336 ? 0.117 -11.649 -20.082 1.00 82.12 336 VAL A C 1
ATOM 2632 O O . VAL A 1 336 ? -0.648 -12.594 -19.885 1.00 82.12 336 VAL A O 1
ATOM 2635 N N . THR A 1 337 ? 1.391 -11.819 -20.411 1.00 86.56 337 THR A N 1
ATOM 2636 C CA . THR A 1 337 ? 2.067 -13.102 -20.591 1.00 86.56 337 THR A CA 1
ATOM 2637 C C . THR A 1 337 ? 3.224 -13.253 -19.600 1.00 86.56 337 THR A C 1
ATOM 2639 O O . THR A 1 337 ? 3.604 -12.326 -18.886 1.00 86.56 337 THR A O 1
ATOM 2642 N N . SER A 1 338 ? 3.848 -14.432 -19.560 1.00 86.56 338 SER A N 1
ATOM 2643 C CA . SER A 1 338 ? 5.054 -14.667 -18.753 1.00 86.56 338 SER A CA 1
ATOM 2644 C C . SER A 1 338 ? 6.281 -13.861 -19.210 1.00 86.56 338 SER A C 1
ATOM 2646 O O . SER A 1 338 ? 7.308 -13.912 -18.536 1.00 86.56 338 SER A O 1
ATOM 2648 N N . ARG A 1 339 ? 6.207 -13.143 -20.339 1.00 85.69 339 ARG A N 1
ATOM 2649 C CA . ARG A 1 339 ? 7.268 -12.245 -20.825 1.00 85.69 339 ARG A CA 1
ATOM 2650 C C . ARG A 1 339 ? 7.199 -10.857 -20.198 1.00 85.69 339 ARG A C 1
ATOM 2652 O O . ARG A 1 339 ? 8.231 -10.225 -20.023 1.00 85.69 339 ARG A O 1
ATOM 2659 N N . ASP A 1 340 ? 5.998 -10.432 -19.820 1.00 82.56 340 ASP A N 1
ATOM 2660 C CA . ASP A 1 340 ? 5.728 -9.087 -19.298 1.00 82.56 340 ASP A CA 1
ATOM 2661 C C . ASP A 1 340 ? 6.016 -8.978 -17.791 1.00 82.56 340 ASP A C 1
ATOM 2663 O O . ASP A 1 340 ? 6.079 -7.888 -17.223 1.00 82.56 340 ASP A O 1
ATOM 2667 N N . ILE A 1 341 ? 6.198 -10.128 -17.136 1.00 86.88 341 ILE A N 1
ATOM 2668 C CA . ILE A 1 341 ? 6.549 -10.242 -15.722 1.00 86.88 341 ILE A CA 1
ATOM 2669 C C . ILE A 1 341 ? 8.049 -10.459 -15.620 1.00 86.88 341 ILE A C 1
ATOM 2671 O O . ILE A 1 341 ? 8.574 -11.461 -16.111 1.00 86.88 341 ILE A O 1
ATOM 2675 N N . LEU A 1 342 ? 8.725 -9.545 -14.936 1.00 86.81 342 LEU A N 1
ATOM 2676 C CA . LEU A 1 342 ? 10.176 -9.490 -14.898 1.00 86.81 342 LEU A CA 1
ATOM 2677 C C . LEU A 1 342 ? 10.697 -9.499 -13.466 1.00 86.81 342 LEU A C 1
ATOM 2679 O O . LEU A 1 342 ? 10.057 -9.033 -12.520 1.00 86.81 342 LEU A O 1
ATOM 2683 N N . PHE A 1 343 ? 11.908 -10.016 -13.325 1.00 85.69 343 PHE A N 1
ATOM 2684 C CA . PHE A 1 343 ? 12.677 -10.011 -12.094 1.00 85.69 343 PHE A CA 1
ATOM 2685 C C . PHE A 1 343 ? 14.016 -9.349 -12.347 1.00 85.69 343 PHE A C 1
ATOM 2687 O O . PHE A 1 343 ? 14.653 -9.592 -13.372 1.00 85.69 343 PHE A O 1
ATOM 2694 N N . LEU A 1 344 ? 14.482 -8.574 -11.377 1.00 82.19 344 LEU A N 1
ATOM 2695 C CA . LEU A 1 344 ? 15.826 -8.024 -11.433 1.00 82.19 344 LEU A CA 1
ATOM 2696 C C . LEU A 1 344 ? 16.816 -9.032 -10.865 1.00 82.19 344 LEU A C 1
ATOM 2698 O O . LEU A 1 344 ? 16.665 -9.543 -9.747 1.00 82.19 344 LEU A O 1
ATOM 2702 N N . ARG A 1 345 ? 17.840 -9.319 -11.662 1.00 79.62 345 ARG A N 1
ATOM 2703 C CA . ARG A 1 345 ? 19.012 -10.080 -11.260 1.00 79.62 345 ARG A CA 1
ATOM 2704 C C . ARG A 1 345 ? 20.126 -9.107 -10.920 1.00 79.62 345 ARG A C 1
ATOM 2706 O O . ARG A 1 345 ? 20.478 -8.270 -11.745 1.00 79.62 345 ARG A O 1
ATOM 2713 N N . LYS A 1 346 ? 20.715 -9.285 -9.740 1.00 75.81 346 LYS A N 1
ATOM 2714 C CA . LYS A 1 346 ? 21.895 -8.547 -9.287 1.00 75.81 346 LYS A CA 1
ATOM 2715 C C . LYS A 1 346 ? 22.964 -9.532 -8.842 1.00 75.81 346 LYS A C 1
ATOM 2717 O O . LYS A 1 346 ? 22.668 -10.403 -8.029 1.00 75.81 346 LYS A O 1
ATOM 2722 N N . ASP A 1 347 ? 24.182 -9.402 -9.369 1.00 68.06 347 ASP A N 1
ATOM 2723 C CA . ASP A 1 347 ? 25.341 -10.213 -8.964 1.00 68.06 347 ASP A CA 1
ATOM 2724 C C . ASP A 1 347 ? 25.022 -11.726 -8.932 1.00 68.06 347 ASP A C 1
ATOM 2726 O O . ASP A 1 347 ? 25.365 -12.426 -7.984 1.00 68.06 347 ASP A O 1
ATOM 2730 N N . SER A 1 348 ? 24.306 -12.227 -9.952 1.00 68.31 348 SER A N 1
ATOM 2731 C CA . SER A 1 348 ? 23.772 -13.603 -10.100 1.00 68.31 348 SER A CA 1
ATOM 2732 C C . SER A 1 348 ? 22.590 -14.021 -9.205 1.00 68.31 348 SER A C 1
ATOM 2734 O O . SER A 1 348 ? 21.982 -15.062 -9.460 1.00 68.31 348 SER A O 1
ATOM 2736 N N . LEU A 1 349 ? 22.176 -13.203 -8.234 1.00 71.62 349 LEU A N 1
ATOM 2737 C CA . LEU A 1 349 ? 21.003 -13.472 -7.400 1.00 71.62 349 LEU A CA 1
ATOM 2738 C C . LEU A 1 349 ? 19.726 -12.910 -8.041 1.00 71.62 349 LEU A C 1
ATOM 2740 O O . LEU A 1 349 ? 19.655 -11.726 -8.377 1.00 71.62 349 LEU A O 1
ATOM 2744 N N . LEU A 1 350 ? 18.690 -13.744 -8.160 1.00 75.38 350 LEU A N 1
ATOM 2745 C CA . LEU A 1 350 ? 17.363 -13.317 -8.605 1.00 75.38 350 LEU A CA 1
ATOM 2746 C C . LEU A 1 350 ? 16.464 -12.978 -7.407 1.00 75.38 350 LEU A C 1
ATOM 2748 O O . LEU A 1 350 ? 16.257 -13.812 -6.521 1.00 75.38 350 LEU A O 1
ATOM 2752 N N . ARG A 1 351 ? 15.905 -11.763 -7.377 1.00 74.31 351 ARG A N 1
ATOM 2753 C CA . ARG A 1 351 ? 15.037 -11.299 -6.283 1.00 74.31 351 ARG A CA 1
ATOM 2754 C C . ARG A 1 351 ? 13.564 -11.609 -6.563 1.00 74.31 351 ARG A C 1
ATOM 2756 O O . ARG A 1 351 ? 12.827 -10.774 -7.068 1.00 74.31 351 ARG A O 1
ATOM 2763 N N . TYR A 1 352 ? 13.097 -12.794 -6.169 1.00 74.19 352 TYR A N 1
ATOM 2764 C CA . TYR A 1 352 ? 11.682 -13.186 -6.339 1.00 74.19 352 TYR A CA 1
ATOM 2765 C C . TYR A 1 352 ? 10.688 -12.360 -5.504 1.00 74.19 352 TYR A C 1
ATOM 2767 O O . TYR A 1 352 ? 9.487 -12.396 -5.767 1.00 74.19 352 TYR A O 1
ATOM 2775 N N . SER A 1 353 ? 11.169 -11.651 -4.477 1.00 69.56 353 SER A N 1
ATOM 2776 C CA . SER A 1 353 ? 10.368 -10.719 -3.673 1.00 69.56 353 SER A CA 1
ATOM 2777 C C . SER A 1 353 ? 9.946 -9.475 -4.446 1.00 69.56 353 SER A C 1
ATOM 2779 O O . SER A 1 353 ? 8.950 -8.853 -4.089 1.00 69.56 353 SER A O 1
ATOM 2781 N N . ASP A 1 354 ? 10.698 -9.121 -5.484 1.00 74.12 354 ASP A N 1
ATOM 2782 C CA . ASP A 1 354 ? 10.547 -7.877 -6.215 1.00 74.12 354 ASP A CA 1
ATOM 2783 C C . ASP A 1 354 ? 10.118 -8.235 -7.636 1.00 74.12 354 ASP A C 1
ATOM 2785 O O . ASP A 1 354 ? 10.927 -8.511 -8.518 1.00 74.12 354 ASP A O 1
ATOM 2789 N N . THR A 1 355 ? 8.803 -8.357 -7.810 1.00 78.31 355 THR A N 1
ATOM 2790 C CA . THR A 1 355 ? 8.196 -8.599 -9.120 1.00 78.31 355 THR A CA 1
ATOM 2791 C C . THR A 1 355 ? 7.995 -7.261 -9.807 1.00 78.31 355 THR A C 1
ATOM 2793 O O . THR A 1 355 ? 7.375 -6.368 -9.227 1.00 78.31 355 THR A O 1
ATOM 2796 N N . PHE A 1 356 ? 8.490 -7.139 -11.030 1.00 77.88 356 PHE A N 1
ATOM 2797 C CA . PHE A 1 356 ? 8.364 -5.937 -11.837 1.00 77.88 356 PHE A CA 1
ATOM 2798 C C . PHE A 1 356 ? 7.502 -6.204 -13.063 1.00 77.88 356 PHE A C 1
ATOM 2800 O O . PHE A 1 356 ? 7.452 -7.324 -13.575 1.00 77.88 356 PHE A O 1
ATOM 2807 N N . VAL A 1 357 ? 6.846 -5.153 -13.536 1.00 76.81 357 VAL A N 1
ATOM 2808 C CA . VAL A 1 357 ? 6.223 -5.114 -14.857 1.00 76.81 357 VAL A CA 1
ATOM 2809 C C . VAL A 1 357 ? 6.870 -3.996 -15.657 1.00 76.81 357 VAL A C 1
ATOM 2811 O O . VAL A 1 357 ? 7.197 -2.940 -15.109 1.00 76.81 357 VAL A O 1
ATOM 2814 N N . MET A 1 358 ? 7.118 -4.250 -16.934 1.00 71.62 358 MET A N 1
ATOM 2815 C CA . MET A 1 358 ? 7.747 -3.278 -17.821 1.00 71.62 358 MET A CA 1
ATOM 2816 C C . MET A 1 358 ? 6.680 -2.475 -18.546 1.00 71.62 358 MET A C 1
ATOM 2818 O O . MET A 1 358 ? 5.842 -3.049 -19.236 1.00 71.62 358 MET A O 1
ATOM 2822 N N . ALA A 1 359 ? 6.778 -1.152 -18.451 1.00 63.19 359 ALA A N 1
ATOM 2823 C CA . ALA A 1 359 ? 6.261 -0.289 -19.497 1.00 63.19 359 ALA A CA 1
ATOM 2824 C C . ALA A 1 359 ? 7.417 0.017 -20.445 1.00 63.19 359 ALA A C 1
ATOM 2826 O O . ALA A 1 359 ? 8.424 0.609 -20.044 1.00 63.19 359 ALA A O 1
ATOM 2827 N N . THR A 1 360 ? 7.275 -0.356 -21.711 1.00 56.84 360 THR A N 1
ATOM 2828 C CA . THR A 1 360 ? 8.044 0.297 -22.765 1.00 56.84 360 THR A CA 1
ATOM 2829 C C . THR A 1 360 ? 7.437 1.679 -22.956 1.00 56.84 360 THR A C 1
ATOM 2831 O O . THR A 1 360 ? 6.395 1.847 -23.589 1.00 56.84 360 THR A O 1
ATOM 2834 N N . LEU A 1 361 ? 8.059 2.682 -22.336 1.00 57.31 361 LEU A N 1
ATOM 2835 C CA . LEU A 1 361 ? 7.725 4.069 -22.627 1.00 57.31 361 LEU A CA 1
ATOM 2836 C C . LEU A 1 361 ? 8.060 4.300 -24.108 1.00 57.31 361 LEU A C 1
ATOM 2838 O O . LEU A 1 361 ? 9.167 3.938 -24.514 1.00 57.31 361 LEU A O 1
ATOM 2842 N N . PRO A 1 362 ? 7.142 4.838 -24.932 1.00 46.84 362 PRO A N 1
ATOM 2843 C CA . PRO A 1 362 ? 7.451 5.086 -26.331 1.00 46.84 362 PRO A CA 1
ATOM 2844 C C . PRO A 1 362 ? 8.709 5.950 -26.425 1.00 46.84 362 PRO A C 1
ATOM 2846 O O . PRO A 1 362 ? 8.815 6.957 -25.718 1.00 46.84 362 PRO A O 1
ATOM 2849 N N . GLU A 1 363 ? 9.637 5.600 -27.319 1.00 46.09 363 GLU A N 1
ATOM 2850 C CA . GLU A 1 363 ? 10.507 6.618 -27.907 1.00 46.09 363 GLU A CA 1
ATOM 2851 C C . GLU A 1 363 ? 9.551 7.674 -28.445 1.00 46.09 363 GLU A C 1
ATOM 2853 O O . GLU A 1 363 ? 8.721 7.349 -29.296 1.00 46.09 363 GLU A O 1
ATOM 2858 N N . MET A 1 364 ? 9.532 8.870 -27.846 1.00 37.78 364 MET A N 1
ATOM 2859 C CA . MET A 1 364 ? 8.554 9.882 -28.228 1.00 37.78 364 MET A CA 1
ATOM 2860 C C . MET A 1 364 ? 8.624 10.053 -29.740 1.00 37.78 364 MET A C 1
ATOM 2862 O O . MET A 1 364 ? 9.659 10.450 -30.276 1.00 37.78 364 MET A O 1
ATOM 2866 N N . TRP A 1 365 ? 7.536 9.692 -30.418 1.00 37.44 365 TRP A N 1
ATOM 2867 C CA . TRP A 1 365 ? 7.421 9.870 -31.852 1.00 37.44 365 TRP A CA 1
ATOM 2868 C C . TRP A 1 365 ? 7.660 11.346 -32.150 1.00 37.44 365 TRP A C 1
ATOM 2870 O O . TRP A 1 365 ? 7.090 12.222 -31.493 1.00 37.44 365 TRP A O 1
ATOM 2880 N N . THR A 1 366 ? 8.530 11.619 -33.118 1.00 34.25 366 THR A N 1
ATOM 2881 C CA . THR A 1 366 ? 8.669 12.957 -33.683 1.00 34.25 366 THR A CA 1
ATOM 2882 C C . THR A 1 366 ? 7.290 13.438 -34.149 1.00 34.25 366 THR A C 1
ATOM 2884 O O . THR A 1 366 ? 6.462 12.635 -34.586 1.00 34.25 366 THR A O 1
ATOM 2887 N N . GLU A 1 367 ? 7.028 14.744 -34.034 1.00 37.09 367 GLU A N 1
ATOM 2888 C CA . GLU A 1 367 ? 5.727 15.405 -34.276 1.00 37.09 367 GLU A CA 1
ATOM 2889 C C . GLU A 1 367 ? 5.056 15.098 -35.639 1.00 37.09 367 GLU A C 1
ATOM 2891 O O . GLU A 1 367 ? 3.897 15.452 -35.848 1.00 37.09 367 GLU A O 1
ATOM 2896 N N . ASP A 1 368 ? 5.711 14.375 -36.547 1.00 36.97 368 ASP A N 1
ATOM 2897 C CA . ASP A 1 368 ? 5.198 14.015 -37.871 1.00 36.97 368 ASP A CA 1
ATOM 2898 C C . ASP A 1 368 ? 4.131 12.900 -37.883 1.00 36.97 368 ASP A C 1
ATOM 2900 O O . ASP A 1 368 ? 3.510 12.669 -38.922 1.00 36.97 368 ASP A O 1
ATOM 2904 N N . GLN A 1 369 ? 3.867 12.207 -36.766 1.00 39.34 369 GLN A N 1
ATOM 2905 C CA . GLN A 1 369 ? 2.853 11.133 -36.719 1.00 39.34 369 GLN A CA 1
ATOM 2906 C C . GLN A 1 369 ? 1.496 11.528 -36.114 1.00 39.34 369 GLN A C 1
ATOM 2908 O O . GLN A 1 369 ? 0.589 10.702 -36.075 1.00 39.34 369 GLN A O 1
ATOM 2913 N N . TRP A 1 370 ? 1.303 12.790 -35.717 1.00 36.03 370 TRP A N 1
ATOM 2914 C CA . TRP A 1 370 ? -0.004 13.284 -35.248 1.00 36.03 370 TRP A CA 1
ATOM 2915 C C . TRP A 1 370 ? -0.981 13.676 -36.373 1.00 36.03 370 TRP A C 1
ATOM 2917 O O . TRP A 1 370 ? -2.145 13.946 -36.093 1.00 36.03 370 TRP A O 1
ATOM 2927 N N . ASN A 1 371 ? -0.545 13.679 -37.638 1.00 30.66 371 ASN A N 1
ATOM 2928 C CA . ASN A 1 371 ? -1.371 14.049 -38.796 1.00 30.66 371 ASN A CA 1
ATOM 2929 C C . ASN A 1 371 ? -1.537 12.899 -39.807 1.00 30.66 371 ASN A C 1
ATOM 2931 O O . ASN A 1 371 ? -1.192 13.053 -40.982 1.00 30.66 371 ASN A O 1
ATOM 2935 N N . LYS A 1 372 ? -2.092 11.759 -39.375 1.00 30.55 372 LYS A N 1
ATOM 2936 C CA . LYS A 1 372 ? -2.757 10.803 -40.276 1.00 30.55 372 LYS A CA 1
ATOM 2937 C C . LYS A 1 372 ? -4.010 10.204 -39.663 1.00 30.55 372 LYS A C 1
ATOM 2939 O O . LYS A 1 372 ? -3.928 9.746 -38.505 1.00 30.55 372 LYS A O 1
#

Sequence (372 aa):
MVNDPFGPSWHEDAVRKMIEARLWNPRSYQILLEKVGDIKLAIEDIAKSIDLPLNGEVKHASSDGAPFSTALKRIMFAVGKSTYTESMTIIKNNITDIESLVDRSIGMAPRRESRARGRTMQLIHELAESVHRVLLSSFPGSCSHEVYLQVMPQVLGRIARRSDDDILRKIEIPISMNFGIADQAAGFHQGSMWEEIIIPYHQLKKAQRSVDTDKPAGTDFLPAALNSDVKIDIAAPNPIVNLCEEIRKRQTQGGTGSYGEITDKTSGKSREYRIYPGKCLPSRDAWSAVALQEVLEDSNKYSGLHGQYVTKRKLAASISVGFLQLHQTNWLPDIVTSRDILFLRKDSLLRYSDTFVMATLPEMWTEDQWNK

InterPro domains:
  IPR056002 Domain of unknown function DUF7580 [PF24476] (123-348)